Protein 5AH1 (pdb70)

Sequence (427 aa):
IKIPTLEDIDNLIDSAEEVKSEEEDINKMPPLKFPVEFPEVVNTRSIIGGNNNYPIVLVHGFMGFGRDELLGYKYWGGVVDLQEEKLNASGHETYTATVGPVSSSNWDRACELYAYIVVGGTVDYGEEAHAKKFKHNRYGRTYPGIIYKNNISNEENKIHLIGHSSMGGQTIRTLTQLLSEGSEEEEINCCGQENISPLFEGGKHWIHSVSTISTPNDGTTLSDLMPAKDLISYTTFGVLGTITGKNKLFSSIYDLKLDQWGLKKQNGESQRRDYIERVLDSNIWNSTKKDIATYDLSTEGAQELNTWVKAQPDVYYFSWTTQATKESILTGHSVAQIIGPMMNPIFYPTANLMGRRYSSRNQQKDLPIIDKKKWFPNDGVVNCISQDGPKLGSNDVIEQYNGGVVKIGQWNAMPRIINTDHMMDIVGTFGNVKDWYMDYASSFLSNLSSRAL

Organism: Clostridium botulinum (strain Hall / ATCC 3502 / NCTC 13319 / Type A) (NCBI:txid441771)

Radius of gyration: 20.43 Å; Cα contacts (8 Å, |Δi|>4): 975; chains: 1; bounding box: 57×48×56 Å

Secondary structure (P-SEA, 3-state):
cccccccaaaaaaaaccccccaaaaaaccccccccccccccccccccccbbbbbbbbccccccccccccccccccccaaaaaaaaacccbbbbbccccccaaaaaaaaaaaaccccccccaaaaaaacccccccccccccccccccbbbbbbbccaaaaaaaaaaaaacccccccccccccccccccccccccccbbbbcccccccccccccccaaaaaaaaaaaaaaaaccccccccccccccccccccccccccaaaaaaaaaaccccccccccccccccaaaaaaaaccccccccbbbbbbbbbcccccccccbbbbccccccccaaaaaaaaaccccccccccccccccccccccccccccccccccccbbbbccccccccccccccccccccccccccccccccaaaaaaaaaaaaaccccc

B-factor: mean 15.81, std 8.17, range [5.86, 56.94]

Structure (mmCIF, N/CA/C/O backbone):
data_5AH1
#
_entry.id   5AH1
#
_cell.length_a   51.240
_cell.length_b   64.710
_cell.length_c   69.790
_cell.angle_alpha   90.00
_cell.angle_beta   106.93
_cell.angle_gamma   90.00
#
_symmetry.space_group_name_H-M   'P 1 21 1'
#
loop_
_entity.id
_entity.type
_entity.pdbx_description
1 polymer 'TRIACYLGLYCEROL LIPASE'
2 non-polymer 'ZINC ION'
3 non-polymer 'POTASSIUM ION'
4 water water
#
loop_
_atom_site.group_PDB
_atom_site.id
_atom_site.type_symbol
_atom_site.label_atom_id
_atom_site.label_alt_id
_atom_site.label_comp_id
_atom_site.label_asym_id
_atom_site.label_entity_id
_atom_site.label_seq_id
_atom_site.pdbx_PDB_ins_code
_atom_site.Cartn_x
_atom_site.Cartn_y
_atom_site.Cartn_z
_atom_site.occupancy
_atom_site.B_iso_or_equiv
_atom_site.auth_seq_id
_atom_site.auth_comp_id
_atom_site.auth_asym_id
_atom_site.auth_atom_id
_atom_site.pdbx_PDB_model_num
ATOM 1 N N . ILE A 1 28 ? -10.088 -6.022 34.908 1.00 45.14 28 ILE A N 1
ATOM 2 C CA . ILE A 1 28 ? -11.523 -6.228 34.717 1.00 45.32 28 ILE A CA 1
ATOM 3 C C . ILE A 1 28 ? -12.052 -5.394 33.546 1.00 44.30 28 ILE A C 1
ATOM 4 O O . ILE A 1 28 ? -12.693 -5.928 32.637 1.00 45.05 28 ILE A O 1
ATOM 19 N N . LYS A 1 29 ? -11.784 -4.091 33.569 1.00 42.11 29 LYS A N 1
ATOM 20 C CA . LYS A 1 29 ? -12.376 -3.169 32.596 1.00 39.61 29 LYS A CA 1
ATOM 21 C C . LYS A 1 29 ? -11.356 -2.188 32.024 1.00 34.98 29 LYS A C 1
ATOM 22 O O . LYS A 1 29 ? -10.647 -1.503 32.765 1.00 34.24 29 LYS A O 1
ATOM 41 N N . ILE A 1 30 ? -11.288 -2.117 30.699 1.00 31.15 30 ILE A N 1
ATOM 42 C CA . ILE A 1 30 ? -10.385 -1.169 30.066 1.00 27.53 30 ILE A CA 1
ATOM 43 C C . ILE A 1 30 ? -11.083 0.186 30.021 1.00 24.22 30 ILE A C 1
ATOM 44 O O . ILE A 1 30 ? -12.172 0.323 29.475 1.00 23.46 30 ILE A O 1
ATOM 60 N N . PRO A 1 31 ? -10.459 1.196 30.615 1.00 21.38 31 PRO A N 1
ATOM 61 C CA . PRO A 1 31 ? -11.060 2.528 30.683 1.00 21.01 31 PRO A CA 1
ATOM 62 C C . PRO A 1 31 ? -11.051 3.213 29.326 1.00 19.08 31 PRO A C 1
ATOM 63 O O . PRO A 1 31 ? -10.213 2.903 28.475 1.00 19.80 31 PRO A O 1
ATOM 74 N N . THR A 1 32 ? -11.991 4.126 29.142 1.00 16.67 32 THR A N 1
ATOM 75 C CA . THR A 1 32 ? -12.040 4.976 27.969 1.00 15.53 32 THR A CA 1
ATOM 76 C C . THR A 1 32 ? -12.001 6.409 28.490 1.00 15.10 32 THR A C 1
ATOM 77 O O . THR A 1 32 ? -11.771 6.644 29.686 1.00 15.43 32 THR A O 1
ATOM 88 N N . LEU A 1 33 ? -12.244 7.377 27.620 1.00 14.27 33 LEU A N 1
ATOM 89 C CA . LEU A 1 33 ? -12.225 8.760 28.075 1.00 14.95 33 LEU A CA 1
ATOM 90 C C . LEU A 1 33 ? -13.277 9.060 29.135 1.00 16.50 33 LEU A C 1
ATOM 91 O O . LEU A 1 33 ? -13.127 10.014 29.898 1.00 16.05 33 LEU A O 1
ATOM 107 N N . GLU A 1 34 ? -14.319 8.233 29.190 1.00 18.56 34 GLU A N 1
ATOM 108 C CA . GLU A 1 34 ? -15.327 8.322 30.251 1.00 22.64 34 GLU A CA 1
ATOM 109 C C . GLU A 1 34 ? -14.691 8.191 31.623 1.00 22.53 34 GLU A C 1
ATOM 110 O O . GLU A 1 34 ? -15.207 8.708 32.614 1.00 23.16 34 GLU A O 1
ATOM 122 N N . ASP A 1 35 ? -13.579 7.465 31.671 1.00 21.85 35 ASP A N 1
ATOM 123 C CA . ASP A 1 35 ? -12.896 7.149 32.917 1.00 21.68 35 ASP A CA 1
ATOM 124 C C . ASP A 1 35 ? -11.602 7.933 33.044 1.00 20.12 35 ASP A C 1
ATOM 125 O O . ASP A 1 35 ? -10.677 7.503 33.727 1.00 20.28 35 ASP A O 1
ATOM 134 N N . ILE A 1 36 ? -11.531 9.086 32.386 1.00 18.64 36 ILE A N 1
ATOM 135 C CA . ILE A 1 36 ? -10.295 9.856 32.370 1.00 17.84 36 ILE A CA 1
ATOM 136 C C . ILE A 1 36 ? -9.813 10.182 33.789 1.00 17.71 36 ILE A C 1
ATOM 137 O O . ILE A 1 36 ? -8.616 10.136 34.064 1.00 17.04 36 ILE A O 1
ATOM 153 N N . ASP A 1 37 ? -10.738 10.489 34.697 1.00 19.07 37 ASP A N 1
ATOM 154 C CA . ASP A 1 37 ? -10.345 10.865 36.054 1.00 20.84 37 ASP A CA 1
ATOM 155 C C . ASP A 1 37 ? -9.615 9.720 36.755 1.00 22.15 37 ASP A C 1
ATOM 156 O O . ASP A 1 37 ? -8.569 9.924 37.366 1.00 22.02 37 ASP A O 1
ATOM 165 N N . ASN A 1 38 ? -10.161 8.516 36.659 1.00 24.11 38 ASN A N 1
ATOM 166 C CA . ASN A 1 38 ? -9.537 7.363 37.289 1.00 26.92 38 ASN A CA 1
ATOM 167 C C . ASN A 1 38 ? -8.188 7.017 36.668 1.00 26.71 38 ASN A C 1
ATOM 168 O O . ASN A 1 38 ? -7.282 6.564 37.356 1.00 25.72 38 ASN A O 1
ATOM 179 N N . LEU A 1 39 ? -8.048 7.244 35.371 1.00 27.24 39 LEU A N 1
ATOM 180 C CA . LEU A 1 39 ? -6.759 7.037 34.713 1.00 28.60 39 LEU A CA 1
ATOM 181 C C . LEU A 1 39 ? -5.680 7.944 35.195 1.00 28.62 39 LEU A C 1
ATOM 182 O O . LEU A 1 39 ? -4.581 7.495 35.508 1.00 28.11 39 LEU A O 1
ATOM 198 N N . ILE A 1 40 ? -5.981 9.229 35.195 1.00 29.07 40 ILE A N 1
ATOM 199 C CA . ILE A 1 40 ? -5.054 10.223 35.678 1.00 30.15 40 ILE A CA 1
ATOM 200 C C . ILE A 1 40 ? -4.682 9.884 37.110 1.00 30.02 40 ILE A C 1
ATOM 201 O O . ILE A 1 40 ? -3.518 9.958 37.493 1.00 29.54 40 ILE A O 1
ATOM 217 N N . ASP A 1 41 ? -5.676 9.488 37.892 1.00 30.03 41 ASP A N 1
ATOM 218 C CA . ASP A 1 41 ? -5.457 9.171 39.294 1.00 31.48 41 ASP A CA 1
ATOM 219 C C . ASP A 1 41 ? -4.475 8.009 39.459 1.00 30.19 41 ASP A C 1
ATOM 220 O O . ASP A 1 41 ? -3.579 8.054 40.307 1.00 30.43 41 ASP A O 1
ATOM 229 N N . SER A 1 42 ? -4.638 6.972 38.645 1.00 28.94 42 SER A N 1
ATOM 230 C CA . SER A 1 42 ? -3.836 5.758 38.793 1.00 28.95 42 SER A CA 1
ATOM 231 C C . SER A 1 42 ? -2.435 5.909 38.188 1.00 28.25 42 SER A C 1
ATOM 232 O O . SER A 1 42 ? -1.527 5.125 38.482 1.00 27.48 42 SER A O 1
ATOM 240 N N . ALA A 1 43 ? -2.262 6.933 37.358 1.00 28.88 43 ALA A N 1
ATOM 241 C CA . ALA A 1 43 ? -1.045 7.098 36.571 1.00 29.98 43 ALA A CA 1
ATOM 242 C C . ALA A 1 43 ? 0.150 7.578 37.377 1.00 30.58 43 ALA A C 1
ATOM 243 O O . ALA A 1 43 ? 0.008 8.242 38.403 1.00 30.64 43 ALA A O 1
ATOM 250 N N . GLU A 1 44 ? 1.329 7.226 36.873 1.00 31.41 44 GLU A N 1
ATOM 251 C CA . GLU A 1 44 ? 2.607 7.708 37.382 1.00 32.11 44 GLU A CA 1
ATOM 252 C C . GLU A 1 44 ? 2.832 9.164 36.953 1.00 32.98 44 GLU A C 1
ATOM 253 O O . GLU A 1 44 ? 2.434 9.554 35.863 1.00 32.92 44 GLU A O 1
ATOM 265 N N . GLU A 1 45 ? 3.467 9.968 37.803 1.00 34.47 45 GLU A N 1
ATOM 266 C CA . GLU A 1 45 ? 3.769 11.351 37.433 1.00 35.57 45 GLU A CA 1
ATOM 267 C C . GLU A 1 45 ? 4.896 11.373 36.397 1.00 33.33 45 GLU A C 1
ATOM 268 O O . GLU A 1 45 ? 5.856 10.605 36.495 1.00 33.44 45 GLU A O 1
ATOM 280 N N . VAL A 1 46 ? 4.762 12.234 35.393 1.00 30.69 46 VAL A N 1
ATOM 281 C CA . VAL A 1 46 ? 5.846 12.502 34.454 1.00 28.06 46 VAL A CA 1
ATOM 282 C C . VAL A 1 46 ? 7.048 13.031 35.234 1.00 26.44 46 VAL A C 1
ATOM 283 O O . VAL A 1 46 ? 6.892 13.869 36.111 1.00 27.14 46 VAL A O 1
ATOM 296 N N . LYS A 1 47 ? 8.241 12.539 34.916 1.00 25.16 47 LYS A N 1
ATOM 297 C CA . LYS A 1 47 ? 9.448 12.913 35.655 1.00 24.43 47 LYS A CA 1
ATOM 298 C C . LYS A 1 47 ? 10.280 13.938 34.906 1.00 22.46 47 LYS A C 1
ATOM 299 O O . LYS A 1 47 ? 10.213 14.039 33.688 1.00 21.51 47 LYS A O 1
ATOM 318 N N . SER A 1 48 ? 11.090 14.684 35.645 1.00 21.57 48 SER A N 1
ATOM 319 C CA . SER A 1 48 ? 12.067 15.575 35.047 1.00 21.15 48 SER A CA 1
ATOM 320 C C . SER A 1 48 ? 13.159 14.745 34.391 1.00 20.32 48 SER A C 1
ATOM 321 O O . SER A 1 48 ? 13.357 13.578 34.732 1.00 19.27 48 SER A O 1
ATOM 329 N N . GLU A 1 49 ? 13.884 15.362 33.468 1.00 20.77 49 GLU A N 1
ATOM 330 C CA . GLU A 1 49 ? 15.015 14.707 32.845 1.00 21.15 49 GLU A CA 1
ATOM 331 C C . GLU A 1 49 ? 16.018 14.295 33.916 1.00 20.75 49 GLU A C 1
ATOM 332 O O . GLU A 1 49 ? 16.600 13.216 33.849 1.00 20.53 49 GLU A O 1
ATOM 344 N N A GLU A 1 50 ? 16.192 15.153 34.912 0.49 21.51 50 GLU A N 1
ATOM 345 N N B GLU A 1 50 ? 16.232 15.153 34.912 0.51 21.26 50 GLU A N 1
ATOM 346 C CA A GLU A 1 50 ? 17.124 14.882 35.993 0.49 22.04 50 GLU A CA 1
ATOM 347 C CA B GLU A 1 50 ? 17.149 14.814 36.001 0.51 21.59 50 GLU A CA 1
ATOM 348 C C A GLU A 1 50 ? 16.731 13.622 36.781 0.49 22.17 50 GLU A C 1
ATOM 349 C C B GLU A 1 50 ? 16.721 13.512 36.668 0.51 21.66 50 GLU A C 1
ATOM 350 O O A GLU A 1 50 ? 17.596 12.865 37.214 0.49 22.68 50 GLU A O 1
ATOM 351 O O B GLU A 1 50 ? 17.540 12.624 36.919 0.51 21.49 50 GLU A O 1
ATOM 374 N N . ASP A 1 51 ? 15.430 13.395 36.950 1.00 22.03 51 ASP A N 1
ATOM 375 C CA . ASP A 1 51 ? 14.928 12.211 37.650 1.00 22.56 51 ASP A CA 1
ATOM 376 C C . ASP A 1 51 ? 14.954 10.953 36.783 1.00 20.94 51 ASP A C 1
ATOM 377 O O . ASP A 1 51 ? 15.205 9.860 37.293 1.00 20.93 51 ASP A O 1
ATOM 387 N N . ILE A 1 52 ? 14.706 11.087 35.483 1.00 19.15 52 ILE A N 1
ATOM 388 C CA . ILE A 1 52 ? 14.895 9.949 34.591 1.00 18.30 52 ILE A CA 1
ATOM 389 C C . ILE A 1 52 ? 16.352 9.488 34.682 1.00 18.47 52 ILE A C 1
ATOM 390 O O . ILE A 1 52 ? 16.621 8.294 34.778 1.00 17.88 52 ILE A O 1
ATOM 406 N N . ASN A 1 53 ? 17.291 10.436 34.683 1.00 19.75 53 ASN A N 1
ATOM 407 C CA . ASN A 1 53 ? 18.718 10.102 34.698 1.00 21.14 53 ASN A CA 1
ATOM 408 C C . ASN A 1 53 ? 19.162 9.400 35.984 1.00 21.42 53 ASN A C 1
ATOM 409 O O . ASN A 1 53 ? 20.217 8.764 36.016 1.00 21.71 53 ASN A O 1
ATOM 420 N N . LYS A 1 54 ? 18.354 9.515 37.035 1.00 21.56 54 LYS A N 1
ATOM 421 C CA . LYS A 1 54 ? 18.614 8.826 38.299 1.00 22.51 54 LYS A CA 1
ATOM 422 C C . LYS A 1 54 ? 18.155 7.366 38.286 1.00 22.39 54 LYS A C 1
ATOM 423 O O . LYS A 1 54 ? 18.595 6.568 39.112 1.00 23.42 54 LYS A O 1
ATOM 442 N N . MET A 1 55 ? 17.271 7.017 37.355 1.00 21.03 55 MET A N 1
ATOM 443 C CA . MET A 1 55 ? 16.798 5.642 37.240 1.00 20.53 55 MET A CA 1
ATOM 444 C C . MET A 1 55 ? 17.924 4.741 36.717 1.00 19.57 55 MET A C 1
ATOM 445 O O . MET A 1 55 ? 18.853 5.219 36.066 1.00 19.04 55 MET A O 1
ATOM 459 N N . PRO A 1 56 ? 17.860 3.435 37.015 1.00 19.05 56 PRO A N 1
ATOM 460 C CA . PRO A 1 56 ? 18.917 2.530 36.544 1.00 18.44 56 PRO A CA 1
ATOM 461 C C . PRO A 1 56 ? 18.954 2.487 35.025 1.00 17.67 56 PRO A C 1
ATOM 462 O O . PRO A 1 56 ? 17.915 2.304 34.403 1.00 17.43 56 PRO A O 1
ATOM 473 N N . PRO A 1 57 ? 20.128 2.670 34.422 1.00 17.18 57 PRO A N 1
ATOM 474 C CA . PRO A 1 57 ? 20.142 2.628 32.959 1.00 16.32 57 PRO A CA 1
ATOM 475 C C . PRO A 1 57 ? 19.890 1.231 32.399 1.00 15.07 57 PRO A C 1
ATOM 476 O O . PRO A 1 57 ? 20.379 0.232 32.917 1.00 16.08 57 PRO A O 1
ATOM 487 N N . LEU A 1 58 ? 19.116 1.166 31.323 1.00 13.40 58 LEU A N 1
ATOM 488 C CA . LEU A 1 58 ? 18.930 -0.089 30.619 1.00 13.12 58 LEU A CA 1
ATOM 489 C C . LEU A 1 58 ? 20.257 -0.469 29.985 1.00 13.69 58 LEU A C 1
ATOM 490 O O . LEU A 1 58 ? 20.922 0.377 29.395 1.00 14.43 58 LEU A O 1
ATOM 506 N N . LYS A 1 59 ? 20.637 -1.736 30.103 1.00 14.71 59 LYS A N 1
ATOM 507 C CA . LYS A 1 59 ? 21.912 -2.213 29.581 1.00 15.43 59 LYS A CA 1
ATOM 508 C C . LYS A 1 59 ? 21.762 -2.957 28.266 1.00 13.77 59 LYS A C 1
ATOM 509 O O . LYS A 1 59 ? 21.008 -3.938 28.160 1.00 14.16 59 LYS A O 1
ATOM 528 N N . PHE A 1 60 ? 22.494 -2.494 27.257 1.00 13.76 60 PHE A N 1
ATOM 529 C CA . PHE A 1 60 ? 22.463 -3.164 25.973 1.00 13.17 60 PHE A CA 1
ATOM 530 C C . PHE A 1 60 ? 23.153 -4.521 26.177 1.00 13.23 60 PHE A C 1
ATOM 531 O O . PHE A 1 60 ? 24.206 -4.589 26.802 1.00 14.00 60 PHE A O 1
ATOM 548 N N . PRO A 1 61 ? 22.553 -5.612 25.690 1.00 12.85 61 PRO A N 1
ATOM 549 C CA . PRO A 1 61 ? 22.957 -6.932 26.205 1.00 13.31 61 PRO A CA 1
ATOM 550 C C . PRO A 1 61 ? 24.156 -7.604 25.541 1.00 13.43 61 PRO A C 1
ATOM 551 O O . PRO A 1 61 ? 24.683 -8.536 26.131 1.00 14.73 61 PRO A O 1
ATOM 562 N N . VAL A 1 62 ? 24.569 -7.170 24.356 1.00 12.82 62 VAL A N 1
ATOM 563 C CA . VAL A 1 62 ? 25.599 -7.894 23.623 1.00 14.29 62 VAL A CA 1
ATOM 564 C C . VAL A 1 62 ? 26.574 -6.940 22.962 1.00 14.09 62 VAL A C 1
ATOM 565 O O . VAL A 1 62 ? 26.278 -5.767 22.729 1.00 14.24 62 VAL A O 1
ATOM 578 N N . GLU A 1 63 ? 27.763 -7.459 22.705 1.00 14.61 63 GLU A N 1
ATOM 579 C CA . GLU A 1 63 ? 28.717 -6.793 21.834 1.00 15.65 63 GLU A CA 1
ATOM 580 C C . GLU A 1 63 ? 28.487 -7.279 20.411 1.00 13.91 63 GLU A C 1
ATOM 581 O O . GLU A 1 63 ? 27.963 -8.379 20.180 1.00 13.16 63 GLU A O 1
ATOM 593 N N . PHE A 1 64 ? 28.856 -6.450 19.450 1.00 12.68 64 PHE A N 1
ATOM 594 C CA . PHE A 1 64 ? 28.759 -6.850 18.061 1.00 11.63 64 PHE A CA 1
ATOM 595 C C . PHE A 1 64 ? 29.647 -8.077 17.826 1.00 11.02 64 PHE A C 1
ATOM 596 O O . PHE A 1 64 ? 30.733 -8.183 18.404 1.00 10.71 64 PHE A O 1
ATOM 613 N N . PRO A 1 65 ? 29.188 -9.033 17.000 1.00 11.00 65 PRO A N 1
ATOM 614 C CA . PRO A 1 65 ? 29.999 -10.240 16.792 1.00 11.22 65 PRO A CA 1
ATOM 615 C C . PRO A 1 65 ? 31.455 -9.971 16.416 1.00 10.50 65 PRO A C 1
ATOM 616 O O . PRO A 1 65 ? 31.748 -9.145 15.547 1.00 10.93 65 PRO A O 1
ATOM 627 N N . GLU A 1 66 ? 32.342 -10.683 17.107 1.00 10.99 66 GLU A N 1
ATOM 628 C CA . GLU A 1 66 ? 33.782 -10.716 16.813 1.00 11.38 66 GLU A CA 1
ATOM 629 C C . GLU A 1 66 ? 34.563 -9.452 17.174 1.00 10.86 66 GLU A C 1
ATOM 630 O O . GLU A 1 66 ? 35.751 -9.381 16.904 1.00 11.68 66 GLU A O 1
ATOM 642 N N A VAL A 1 67 ? 33.914 -8.468 17.786 0.48 11.06 67 VAL A N 1
ATOM 643 N N B VAL A 1 67 ? 33.912 -8.477 17.802 0.52 11.11 67 VAL A N 1
ATOM 644 C CA A VAL A 1 67 ? 34.602 -7.222 18.118 0.48 11.11 67 VAL A CA 1
ATOM 645 C CA B VAL A 1 67 ? 34.580 -7.216 18.130 0.52 11.17 67 VAL A CA 1
ATOM 646 C C A VAL A 1 67 ? 35.800 -7.473 19.025 0.48 11.04 67 VAL A C 1
ATOM 647 C C B VAL A 1 67 ? 35.765 -7.437 19.070 0.52 11.18 67 VAL A C 1
ATOM 648 O O A VAL A 1 67 ? 36.787 -6.746 18.964 0.48 11.25 67 VAL A O 1
ATOM 649 O O B VAL A 1 67 ? 36.706 -6.651 19.074 0.52 11.82 67 VAL A O 1
ATOM 674 N N . ASN A 1 68 ? 35.718 -8.522 19.840 1.00 10.62 68 ASN A N 1
ATOM 675 C CA . ASN A 1 68 ? 36.796 -8.867 20.773 1.00 12.42 68 ASN A CA 1
ATOM 676 C C . ASN A 1 68 ? 37.637 -10.040 20.301 1.00 11.61 68 ASN A C 1
ATOM 677 O O . ASN A 1 68 ? 38.381 -10.629 21.093 1.00 11.39 68 ASN A O 1
ATOM 689 N N . THR A 1 69 ? 37.533 -10.374 19.016 1.00 11.09 69 THR A N 1
ATOM 690 C CA . THR A 1 69 ? 38.431 -11.368 18.419 1.00 12.16 69 THR A CA 1
ATOM 691 C C . THR A 1 69 ? 39.195 -10.854 17.211 1.00 12.24 69 THR A C 1
ATOM 692 O O . THR A 1 69 ? 40.212 -11.417 16.862 1.00 13.86 69 THR A O 1
ATOM 703 N N . ARG A 1 70 ? 38.740 -9.788 16.580 1.00 9.92 70 ARG A N 1
ATOM 704 C CA . ARG A 1 70 ? 39.343 -9.317 15.351 1.00 10.25 70 ARG A CA 1
ATOM 705 C C . ARG A 1 70 ? 38.903 -7.890 15.107 1.00 9.73 70 ARG A C 1
ATOM 706 O O . ARG A 1 70 ? 38.044 -7.364 15.818 1.00 10.50 70 ARG A O 1
ATOM 727 N N . SER A 1 71 ? 39.502 -7.264 14.101 1.00 9.09 71 SER A N 1
ATOM 728 C CA . SER A 1 71 ? 39.116 -5.935 13.682 1.00 9.81 71 SER A CA 1
ATOM 729 C C . SER A 1 71 ? 37.857 -5.990 12.833 1.00 10.04 71 SER A C 1
ATOM 730 O O . SER A 1 71 ? 37.730 -6.814 11.930 1.00 11.03 71 SER A O 1
ATOM 738 N N . ILE A 1 72 ? 36.924 -5.098 13.105 1.00 11.03 72 ILE A N 1
ATOM 739 C CA . ILE A 1 72 ? 35.784 -4.905 12.218 1.00 11.86 72 ILE A CA 1
ATOM 740 C C . ILE A 1 72 ? 36.255 -3.985 11.111 1.00 11.73 72 ILE A C 1
ATOM 741 O O . ILE A 1 72 ? 36.796 -2.907 11.389 1.00 13.15 72 ILE A O 1
ATOM 757 N N . ILE A 1 73 ? 36.081 -4.404 9.861 1.00 11.41 73 ILE A N 1
ATOM 758 C CA . ILE A 1 73 ? 36.621 -3.660 8.729 1.00 13.42 73 ILE A CA 1
ATOM 759 C C . ILE A 1 73 ? 35.587 -3.263 7.694 1.00 13.31 73 ILE A C 1
ATOM 760 O O . ILE A 1 73 ? 35.902 -2.502 6.795 1.00 15.11 73 ILE A O 1
ATOM 776 N N . GLY A 1 74 ? 34.363 -3.773 7.821 1.00 13.23 74 GLY A N 1
ATOM 777 C CA . GLY A 1 74 ? 33.354 -3.595 6.789 1.00 13.09 74 GLY A CA 1
ATOM 778 C C . GLY A 1 74 ? 32.161 -2.756 7.206 1.00 12.14 74 GLY A C 1
ATOM 779 O O . GLY A 1 74 ? 31.100 -2.834 6.587 1.00 13.21 74 GLY A O 1
ATOM 783 N N . GLY A 1 75 ? 32.326 -1.948 8.246 1.00 10.34 75 GLY A N 1
ATOM 784 C CA . GLY A 1 75 ? 31.226 -1.161 8.780 1.00 10.52 75 GLY A CA 1
ATOM 785 C C . GLY A 1 75 ? 30.691 -0.082 7.862 1.00 9.09 75 GLY A C 1
ATOM 786 O O . GLY A 1 75 ? 31.180 0.135 6.752 1.00 10.11 75 GLY A O 1
ATOM 790 N N . ASN A 1 76 ? 29.639 0.575 8.334 1.00 9.94 76 ASN A N 1
ATOM 791 C CA . ASN A 1 76 ? 28.909 1.548 7.542 1.00 9.79 76 ASN A CA 1
ATOM 792 C C . ASN A 1 76 ? 28.723 2.847 8.287 1.00 10.33 76 ASN A C 1
ATOM 793 O O . ASN A 1 76 ? 28.879 2.903 9.514 1.00 11.08 76 ASN A O 1
ATOM 804 N N A ASN A 1 77 ? 28.369 3.901 7.551 0.63 10.72 77 ASN A N 1
ATOM 805 N N B ASN A 1 77 ? 28.372 3.884 7.530 0.37 10.95 77 ASN A N 1
ATOM 806 C CA A ASN A 1 77 ? 28.100 5.223 8.140 0.63 10.98 77 ASN A CA 1
ATOM 807 C CA B ASN A 1 77 ? 28.104 5.207 8.076 0.37 11.59 77 ASN A CA 1
ATOM 808 C C A ASN A 1 77 ? 26.649 5.667 7.932 0.63 11.18 77 ASN A C 1
ATOM 809 C C B ASN A 1 77 ? 26.689 5.647 7.717 0.37 10.87 77 ASN A C 1
ATOM 810 O O A ASN A 1 77 ? 26.333 6.862 7.955 0.63 12.02 77 ASN A O 1
ATOM 811 O O B ASN A 1 77 ? 26.441 6.817 7.407 0.37 10.62 77 ASN A O 1
ATOM 832 N N . TYR A 1 78 ? 25.756 4.699 7.749 1.00 10.11 78 TYR A N 1
ATOM 833 C CA . TYR A 1 78 ? 24.365 5.000 7.451 1.00 10.33 78 TYR A CA 1
ATOM 834 C C . TYR A 1 78 ? 23.698 5.595 8.685 1.00 9.90 78 TYR A C 1
ATOM 835 O O . TYR A 1 78 ? 23.901 5.124 9.802 1.00 10.41 78 TYR A O 1
ATOM 854 N N . PRO A 1 79 ? 22.841 6.609 8.479 1.00 9.97 79 PRO A N 1
ATOM 855 C CA . PRO A 1 79 ? 22.108 7.175 9.617 1.00 10.37 79 PRO A CA 1
ATOM 856 C C . PRO A 1 79 ? 20.937 6.313 10.049 1.00 9.68 79 PRO A C 1
ATOM 857 O O . PRO A 1 79 ? 20.501 5.414 9.325 1.00 10.04 79 PRO A O 1
ATOM 868 N N . ILE A 1 80 ? 20.435 6.623 11.240 1.00 9.35 80 ILE A N 1
ATOM 869 C CA . ILE A 1 80 ? 19.236 6.002 11.797 1.00 9.49 80 ILE A CA 1
ATOM 870 C C . ILE A 1 80 ? 18.040 6.912 11.534 1.00 8.71 80 ILE A C 1
ATOM 871 O O . ILE A 1 80 ? 18.143 8.132 11.649 1.00 9.60 80 ILE A O 1
ATOM 887 N N . VAL A 1 81 ? 16.911 6.313 11.167 1.00 8.62 81 VAL A N 1
ATOM 888 C CA . VAL A 1 81 ? 15.634 7.001 11.118 1.00 8.54 81 VAL A CA 1
ATOM 889 C C . VAL A 1 81 ? 14.691 6.273 12.078 1.00 7.87 81 VAL A C 1
ATOM 890 O O . VAL A 1 81 ? 14.423 5.079 11.931 1.00 8.72 81 VAL A O 1
ATOM 903 N N . LEU A 1 82 ? 14.166 7.032 13.036 1.00 8.20 82 LEU A N 1
ATOM 904 C CA . LEU A 1 82 ? 13.273 6.536 14.083 1.00 8.03 82 LEU A CA 1
ATOM 905 C C . LEU A 1 82 ? 11.816 6.696 13.659 1.00 8.04 82 LEU A C 1
ATOM 906 O O . LEU A 1 82 ? 11.433 7.754 13.162 1.00 8.70 82 LEU A O 1
ATOM 922 N N . VAL A 1 83 ? 11.014 5.655 13.879 1.00 7.12 83 VAL A N 1
ATOM 923 C CA . VAL A 1 83 ? 9.621 5.629 13.445 1.00 7.14 83 VAL A CA 1
ATOM 924 C C . VAL A 1 83 ? 8.704 5.138 14.579 1.00 7.34 83 VAL A C 1
ATOM 925 O O . VAL A 1 83 ? 8.760 3.989 15.003 1.00 7.35 83 VAL A O 1
ATOM 938 N N . HIS A 1 84 ? 7.889 6.066 15.075 1.00 7.38 84 HIS A N 1
ATOM 939 C CA . HIS A 1 84 ? 6.970 5.816 16.174 1.00 7.18 84 HIS A CA 1
ATOM 940 C C . HIS A 1 84 ? 5.830 4.870 15.797 1.00 7.08 84 HIS A C 1
ATOM 941 O O . HIS A 1 84 ? 5.589 4.579 14.617 1.00 7.76 84 HIS A O 1
ATOM 955 N N . GLY A 1 85 ? 5.142 4.404 16.830 1.00 7.98 85 GLY A N 1
ATOM 956 C CA . GLY A 1 85 ? 3.998 3.522 16.669 1.00 8.10 85 GLY A CA 1
ATOM 957 C C . GLY A 1 85 ? 2.636 4.181 16.664 1.00 7.60 85 GLY A C 1
ATOM 958 O O . GLY A 1 85 ? 2.443 5.296 16.183 1.00 8.36 85 GLY A O 1
ATOM 962 N N . PHE A 1 86 ? 1.679 3.426 17.179 1.00 8.18 86 PHE A N 1
ATOM 963 C CA . PHE A 1 86 ? 0.281 3.847 17.271 1.00 9.28 86 PHE A CA 1
ATOM 964 C C . PHE A 1 86 ? 0.162 4.991 18.268 1.00 9.10 86 PHE A C 1
ATOM 965 O O . PHE A 1 86 ? 0.736 4.918 19.362 1.00 9.66 86 PHE A O 1
ATOM 982 N N . MET A 1 87 ? -0.529 6.056 17.873 1.00 8.86 87 MET A N 1
ATOM 983 C CA . MET A 1 87 ? -0.715 7.217 18.738 1.00 9.44 87 MET A CA 1
ATOM 984 C C . MET A 1 87 ? 0.605 7.840 19.209 1.00 9.41 87 MET A C 1
ATOM 985 O O . MET A 1 87 ? 0.700 8.359 20.321 1.00 11.72 87 MET A O 1
ATOM 999 N N . GLY A 1 88 ? 1.613 7.805 18.331 1.00 9.44 88 GLY A N 1
ATOM 1000 C CA . GLY A 1 88 ? 2.825 8.593 18.496 1.00 9.41 88 GLY A CA 1
ATOM 1001 C C . GLY A 1 88 ? 2.768 9.859 17.665 1.00 9.10 88 GLY A C 1
ATOM 1002 O O . GLY A 1 88 ? 2.077 9.897 16.641 1.00 9.69 88 GLY A O 1
ATOM 1006 N N . PHE A 1 89 ? 3.465 10.900 18.123 1.00 9.38 89 PHE A N 1
ATOM 1007 C CA . PHE A 1 89 ? 3.412 12.224 17.507 1.00 9.97 89 PHE A CA 1
ATOM 1008 C C . PHE A 1 89 ? 4.806 12.762 17.209 1.00 10.30 89 PHE A C 1
ATOM 1009 O O . PHE A 1 89 ? 5.803 12.126 17.549 1.00 9.83 89 PHE A O 1
ATOM 1026 N N . GLY A 1 90 ? 4.859 13.919 16.561 1.00 11.21 90 GLY A N 1
ATOM 1027 C CA . GLY A 1 90 ? 6.107 14.477 16.070 1.00 11.74 90 GLY A CA 1
ATOM 1028 C C . GLY A 1 90 ? 6.848 15.323 17.072 1.00 11.38 90 GLY A C 1
ATOM 1029 O O . GLY A 1 90 ? 6.345 15.647 18.153 1.00 11.28 90 GLY A O 1
ATOM 1033 N N . ARG A 1 91 ? 8.064 15.687 16.692 1.00 12.22 91 ARG A N 1
ATOM 1034 C CA . ARG A 1 91 ? 8.940 16.490 17.540 1.00 13.05 91 ARG A CA 1
ATOM 1035 C C . ARG A 1 91 ? 8.369 17.860 17.869 1.00 14.63 91 ARG A C 1
ATOM 1036 O O . ARG A 1 91 ? 8.719 18.434 18.891 1.00 16.01 91 ARG A O 1
ATOM 1057 N N . ASP A 1 92 ? 7.504 18.375 16.993 1.00 14.66 92 ASP A N 1
ATOM 1058 C CA . ASP A 1 92 ? 6.856 19.670 17.172 1.00 16.33 92 ASP A CA 1
ATOM 1059 C C . ASP A 1 92 ? 5.501 19.559 17.871 1.00 15.74 92 ASP A C 1
ATOM 1060 O O . ASP A 1 92 ? 4.757 20.531 17.935 1.00 18.43 92 ASP A O 1
ATOM 1069 N N . GLU A 1 93 ? 5.175 18.383 18.391 1.00 12.94 93 GLU A N 1
ATOM 1070 C CA . GLU A 1 93 ? 3.893 18.161 19.052 1.00 12.30 93 GLU A CA 1
ATOM 1071 C C . GLU A 1 93 ? 4.091 17.842 20.531 1.00 12.79 93 GLU A C 1
ATOM 1072 O O . GLU A 1 93 ? 5.208 17.575 20.970 1.00 13.70 93 GLU A O 1
ATOM 1084 N N . LEU A 1 94 ? 3.001 17.926 21.288 1.00 12.65 94 LEU A N 1
ATOM 1085 C CA . LEU A 1 94 ? 2.974 17.588 22.717 1.00 13.01 94 LEU A CA 1
ATOM 1086 C C . LEU A 1 94 ? 3.883 18.472 23.559 1.00 14.53 94 LEU A C 1
ATOM 1087 O O . LEU A 1 94 ? 4.398 18.036 24.592 1.00 14.63 94 LEU A O 1
ATOM 1103 N N . LEU A 1 95 ? 4.049 19.719 23.124 1.00 15.63 95 LEU A N 1
ATOM 1104 C CA . LEU A 1 95 ? 4.802 20.717 23.877 1.00 16.25 95 LEU A CA 1
ATOM 1105 C C . LEU A 1 95 ? 6.187 20.209 24.235 1.00 16.53 95 LEU A C 1
ATOM 1106 O O . LEU A 1 95 ? 6.709 20.487 25.316 1.00 17.61 95 LEU A O 1
ATOM 1122 N N . GLY A 1 96 ? 6.797 19.487 23.306 1.00 17.31 96 GLY A N 1
ATOM 1123 C CA . GLY A 1 96 ? 8.186 19.094 23.459 1.00 17.48 96 GLY A CA 1
ATOM 1124 C C . GLY A 1 96 ? 8.415 17.722 24.062 1.00 15.89 96 GLY A C 1
ATOM 1125 O O . GLY A 1 96 ? 9.558 17.263 24.085 1.00 15.97 96 GLY A O 1
ATOM 1129 N N . TYR A 1 97 ? 7.369 17.069 24.566 1.00 14.06 97 TYR A N 1
ATOM 1130 C CA . TYR A 1 97 ? 7.537 15.716 25.071 1.00 12.88 97 TYR A CA 1
ATOM 1131 C C . TYR A 1 97 ? 7.762 14.801 23.881 1.00 12.29 97 TYR A C 1
ATOM 1132 O O . TYR A 1 97 ? 6.928 14.756 22.984 1.00 13.27 97 TYR A O 1
ATOM 1150 N N . LYS A 1 98 ? 8.881 14.080 23.871 1.00 11.73 98 LYS A N 1
ATOM 1151 C CA . LYS A 1 98 ? 9.277 13.287 22.703 1.00 10.53 98 LYS A CA 1
ATOM 1152 C C . LYS A 1 98 ? 8.787 11.844 22.759 1.00 10.00 98 LYS A C 1
ATOM 1153 O O . LYS A 1 98 ? 8.853 11.198 23.804 1.00 10.43 98 LYS A O 1
ATOM 1172 N N . TYR A 1 99 ? 8.330 11.325 21.627 1.00 9.87 99 TYR A N 1
ATOM 1173 C CA . TYR A 1 99 ? 8.031 9.904 21.544 1.00 9.54 99 TYR A CA 1
ATOM 1174 C C . TYR A 1 99 ? 9.302 9.118 21.893 1.00 9.10 99 TYR A C 1
ATOM 1175 O O . TYR A 1 99 ? 9.274 8.163 22.674 1.00 9.36 99 TYR A O 1
ATOM 1193 N N . TRP A 1 100 ? 10.414 9.543 21.299 1.00 9.16 100 TRP A N 1
ATOM 1194 C CA . TRP A 1 100 ? 11.683 8.871 21.482 1.00 9.11 100 TRP A CA 1
ATOM 1195 C C . TRP A 1 100 ? 12.457 9.511 22.625 1.00 9.67 100 TRP A C 1
ATOM 1196 O O . TRP A 1 100 ? 13.281 10.405 22.421 1.00 10.47 100 TRP A O 1
ATOM 1217 N N . GLY A 1 101 ? 12.144 9.052 23.834 1.00 10.31 101 GLY A N 1
ATOM 1218 C CA . GLY A 1 101 ? 12.874 9.399 25.039 1.00 10.48 101 GLY A CA 1
ATOM 1219 C C . GLY A 1 101 ? 12.084 10.194 26.057 1.00 10.92 101 GLY A C 1
ATOM 1220 O O . GLY A 1 101 ? 12.505 10.342 27.197 1.00 11.81 101 GLY A O 1
ATOM 1224 N N . GLY A 1 102 ? 10.944 10.746 25.653 1.00 11.55 102 GLY A N 1
ATOM 1225 C CA . GLY A 1 102 ? 10.140 11.522 26.580 1.00 11.93 102 GLY A CA 1
ATOM 1226 C C . GLY A 1 102 ? 10.749 12.868 26.915 1.00 12.52 102 GLY A C 1
ATOM 1227 O O . GLY A 1 102 ? 10.828 13.753 26.059 1.00 13.33 102 GLY A O 1
ATOM 1231 N N . VAL A 1 103 ? 11.179 13.020 28.166 1.00 12.86 103 VAL A N 1
ATOM 1232 C CA . VAL A 1 103 ? 11.898 14.222 28.591 1.00 14.24 103 VAL A CA 1
ATOM 1233 C C . VAL A 1 103 ? 13.380 14.154 28.259 1.00 14.58 103 VAL A C 1
ATOM 1234 O O . VAL A 1 103 ? 14.102 15.135 28.461 1.00 16.36 103 VAL A O 1
ATOM 1247 N N . VAL A 1 104 ? 13.833 13.001 27.765 1.00 13.97 104 VAL A N 1
ATOM 1248 C CA . VAL A 1 104 ? 15.185 12.865 27.230 1.00 13.41 104 VAL A CA 1
ATOM 1249 C C . VAL A 1 104 ? 15.085 12.822 25.711 1.00 13.09 104 VAL A C 1
ATOM 1250 O O . VAL A 1 104 ? 14.362 12.020 25.177 1.00 14.21 104 VAL A O 1
ATOM 1263 N N . ASP A 1 105 ? 15.800 13.691 25.013 1.00 12.58 105 ASP A N 1
ATOM 1264 C CA . ASP A 1 105 ? 15.700 13.758 23.558 1.00 12.33 105 ASP A CA 1
ATOM 1265 C C . ASP A 1 105 ? 16.703 12.777 22.943 1.00 12.10 105 ASP A C 1
ATOM 1266 O O . ASP A 1 105 ? 17.867 13.130 22.728 1.00 12.81 105 ASP A O 1
ATOM 1275 N N . LEU A 1 106 ? 16.265 11.542 22.700 1.00 12.22 106 LEU A N 1
ATOM 1276 C CA . LEU A 1 106 ? 17.184 10.500 22.235 1.00 11.96 106 LEU A CA 1
ATOM 1277 C C . LEU A 1 106 ? 17.845 10.866 20.911 1.00 11.59 106 LEU A C 1
ATOM 1278 O O . LEU A 1 106 ? 19.041 10.608 20.734 1.00 12.61 106 LEU A O 1
ATOM 1294 N N . GLN A 1 107 ? 17.089 11.480 19.998 1.00 11.67 107 GLN A N 1
ATOM 1295 C CA . GLN A 1 107 ? 17.672 11.918 18.732 1.00 12.08 107 GLN A CA 1
ATOM 1296 C C . GLN A 1 107 ? 18.891 12.819 18.986 1.00 13.09 107 GLN A C 1
ATOM 1297 O O . GLN A 1 107 ? 19.961 12.648 18.381 1.00 13.34 107 GLN A O 1
ATOM 1311 N N A GLU A 1 108 ? 18.720 13.796 19.870 0.43 14.22 108 GLU A N 1
ATOM 1312 N N B GLU A 1 108 ? 18.725 13.788 19.878 0.57 13.91 108 GLU A N 1
ATOM 1313 C CA A GLU A 1 108 ? 19.796 14.736 20.170 0.43 15.58 108 GLU A CA 1
ATOM 1314 C CA B GLU A 1 108 ? 19.800 14.731 20.169 0.57 15.05 108 GLU A CA 1
ATOM 1315 C C A GLU A 1 108 ? 20.995 14.030 20.810 0.43 15.57 108 GLU A C 1
ATOM 1316 C C B GLU A 1 108 ? 20.996 14.010 20.791 0.57 15.29 108 GLU A C 1
ATOM 1317 O O A GLU A 1 108 ? 22.143 14.320 20.474 0.43 15.90 108 GLU A O 1
ATOM 1318 O O B GLU A 1 108 ? 22.142 14.267 20.422 0.57 15.61 108 GLU A O 1
ATOM 1341 N N . LYS A 1 109 ? 20.727 13.100 21.722 1.00 15.07 109 LYS A N 1
ATOM 1342 C CA . LYS A 1 109 ? 21.794 12.364 22.399 1.00 14.76 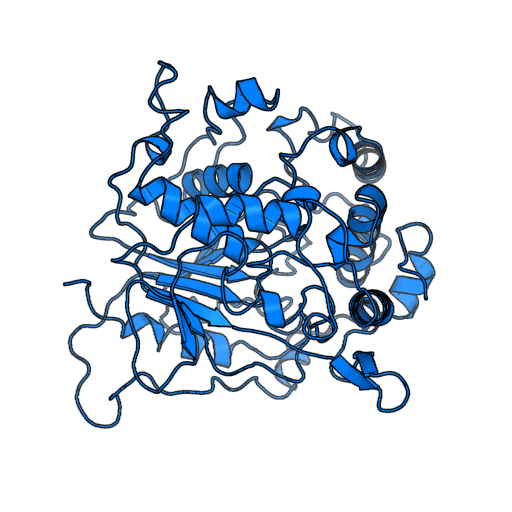109 LYS A CA 1
ATOM 1343 C C . LYS A 1 109 ? 22.571 11.502 21.419 1.00 15.32 109 LYS A C 1
ATOM 1344 O O . LYS A 1 109 ? 23.800 11.406 21.492 1.00 15.92 109 LYS A O 1
ATOM 1364 N N . LEU A 1 110 ? 21.862 10.876 20.496 1.00 14.24 110 LEU A N 1
ATOM 1365 C CA . LEU A 1 110 ? 22.500 10.060 19.482 1.00 13.49 110 LEU A CA 1
ATOM 1366 C C . LEU A 1 110 ? 23.388 10.910 18.581 1.00 14.38 110 LEU A C 1
ATOM 1367 O O . LEU A 1 110 ? 24.553 10.599 18.377 1.00 14.95 110 LEU A O 1
ATOM 1383 N N . ASN A 1 111 ? 22.854 12.004 18.061 1.00 13.63 111 ASN A N 1
ATOM 1384 C CA . ASN A 1 111 ? 23.662 12.881 17.224 1.00 14.08 111 ASN A CA 1
ATOM 1385 C C . ASN A 1 111 ? 24.870 13.434 17.967 1.00 15.66 111 ASN A C 1
ATOM 1386 O O . ASN A 1 111 ? 25.964 13.525 17.404 1.00 16.76 111 ASN A O 1
ATOM 1397 N N . ALA A 1 112 ? 24.693 13.778 19.236 1.00 16.62 112 ALA A N 1
ATOM 1398 C CA . ALA A 1 112 ? 25.790 14.359 20.015 1.00 18.68 112 ALA A CA 1
ATOM 1399 C C . ALA A 1 112 ? 26.935 13.365 20.226 1.00 20.04 112 ALA A C 1
ATOM 1400 O O . ALA A 1 112 ? 28.094 13.762 20.404 1.00 21.33 112 ALA A O 1
ATOM 1407 N N . SER A 1 113 ? 26.614 12.076 20.208 1.00 19.96 113 SER A N 1
ATOM 1408 C CA . SER A 1 113 ? 27.609 11.032 20.412 1.00 20.91 113 SER A CA 1
ATOM 1409 C C . SER A 1 113 ? 28.084 10.411 19.098 1.00 20.60 113 SER A C 1
ATOM 1410 O O . SER A 1 113 ? 28.711 9.357 19.101 1.00 21.34 113 SER A O 1
ATOM 1418 N N . GLY A 1 114 ? 27.798 11.081 17.984 1.00 19.34 114 GLY A N 1
ATOM 1419 C CA . GLY A 1 114 ? 28.354 10.692 16.702 1.00 19.36 114 GLY A CA 1
ATOM 1420 C C . GLY A 1 114 ? 27.526 9.698 15.901 1.00 18.37 114 GLY A C 1
ATOM 1421 O O . GLY A 1 114 ? 28.049 9.075 14.971 1.00 20.50 114 GLY A O 1
ATOM 1425 N N . HIS A 1 115 ? 26.246 9.549 16.248 1.00 15.78 115 HIS A N 1
ATOM 1426 C CA . HIS A 1 115 ? 25.349 8.638 15.547 1.00 15.56 115 HIS A CA 1
ATOM 1427 C C . HIS A 1 115 ? 24.294 9.472 14.831 1.00 14.55 115 HIS A C 1
ATOM 1428 O O . HIS A 1 115 ? 23.315 9.906 15.442 1.00 14.66 115 HIS A O 1
ATOM 1442 N N . GLU A 1 116 ? 24.512 9.719 13.540 1.00 14.20 116 GLU A N 1
ATOM 1443 C CA . GLU A 1 116 ? 23.590 10.522 12.739 1.00 13.51 116 GLU A CA 1
ATOM 1444 C C . GLU A 1 116 ? 22.196 9.906 12.788 1.00 12.72 116 GLU A C 1
ATOM 1445 O O . GLU A 1 116 ? 22.014 8.734 12.436 1.00 12.31 116 GLU A O 1
ATOM 1457 N N . THR A 1 117 ? 21.228 10.695 13.250 1.00 11.46 117 THR A N 1
ATOM 1458 C CA . THR A 1 117 ? 19.886 10.201 13.540 1.00 10.91 117 THR A CA 1
ATOM 1459 C C . THR A 1 117 ? 18.827 11.243 13.212 1.00 10.50 117 THR A C 1
ATOM 1460 O O . THR A 1 117 ? 18.971 12.422 13.546 1.00 10.57 117 THR A O 1
ATOM 1471 N N . TYR A 1 118 ? 17.762 10.764 12.581 1.00 10.30 118 TYR A N 1
ATOM 1472 C CA . TYR A 1 118 ? 16.573 11.551 12.264 1.00 10.34 118 TYR A CA 1
ATOM 1473 C C . TYR A 1 118 ? 15.339 10.878 12.818 1.00 9.88 118 TYR A C 1
ATOM 1474 O O . TYR A 1 118 ? 15.336 9.676 13.121 1.00 9.84 118 TYR A O 1
ATOM 1492 N N . THR A 1 119 ? 14.277 11.662 12.914 1.00 9.30 119 THR A N 1
ATOM 1493 C CA . THR A 1 119 ? 12.991 11.179 13.391 1.00 9.71 119 THR A CA 1
ATOM 1494 C C . THR A 1 119 ? 11.953 11.420 12.305 1.00 9.18 119 THR A C 1
ATOM 1495 O O . THR A 1 119 ? 11.837 12.530 11.789 1.00 10.29 119 THR A O 1
ATOM 1506 N N . ALA A 1 120 ? 11.230 10.371 11.934 1.00 8.96 120 ALA A N 1
ATOM 1507 C CA . ALA A 1 120 ? 10.125 10.503 10.989 1.00 9.14 120 ALA A CA 1
ATOM 1508 C C . ALA A 1 120 ? 8.804 10.454 11.728 1.00 9.44 120 ALA A C 1
ATOM 1509 O O . ALA A 1 120 ? 8.663 9.731 12.714 1.00 11.08 120 ALA A O 1
ATOM 1516 N N . THR A 1 121 ? 7.820 11.183 11.213 1.00 9.08 121 THR A N 1
ATOM 1517 C CA . THR A 1 121 ? 6.507 11.240 11.838 1.00 9.48 121 THR A CA 1
ATOM 1518 C C . THR A 1 121 ? 5.446 10.905 10.798 1.00 9.12 121 THR A C 1
ATOM 1519 O O . THR A 1 121 ? 5.454 11.467 9.698 1.00 9.89 121 THR A O 1
ATOM 1530 N N . VAL A 1 122 ? 4.573 9.960 11.139 1.00 8.35 122 VAL A N 1
ATOM 1531 C CA . VAL A 1 122 ? 3.540 9.459 10.248 1.00 8.88 122 VAL A CA 1
ATOM 1532 C C . VAL A 1 122 ? 2.187 9.429 10.974 1.00 8.03 122 VAL A C 1
ATOM 1533 O O . VAL A 1 122 ? 2.109 9.798 12.145 1.00 9.13 122 VAL A O 1
ATOM 1546 N N . GLY A 1 123 ? 1.116 9.014 10.290 1.00 8.79 123 GLY A N 1
ATOM 1547 C CA . GLY A 1 123 ? -0.200 9.073 10.884 1.00 8.98 123 GLY A CA 1
ATOM 1548 C C . GLY A 1 123 ? -0.280 8.206 12.134 1.00 8.13 123 GLY A C 1
ATOM 1549 O O . GLY A 1 123 ? 0.095 7.02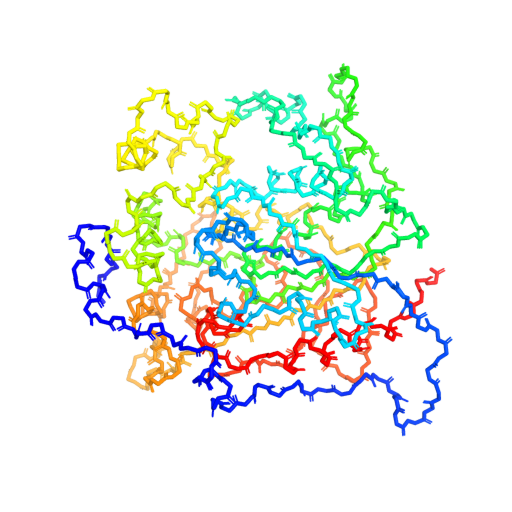0 12.090 1.00 8.69 123 GLY A O 1
ATOM 1553 N N . PRO A 1 124 ? -0.757 8.768 13.253 1.00 8.44 124 PRO A N 1
ATOM 1554 C CA . PRO A 1 124 ? -0.784 7.998 14.500 1.00 8.96 124 PRO A CA 1
ATOM 1555 C C . PRO A 1 124 ? -1.789 6.834 14.496 1.00 8.14 124 PRO A C 1
ATOM 1556 O O . PRO A 1 124 ? -1.612 5.884 15.266 1.00 8.72 124 PRO A O 1
ATOM 1567 N N . VAL A 1 125 ? -2.854 6.916 13.699 1.00 8.00 125 VAL A N 1
ATOM 1568 C CA . VAL A 1 125 ? -3.878 5.876 13.712 1.00 8.62 125 VAL A CA 1
ATOM 1569 C C . VAL A 1 125 ? -4.246 5.366 12.320 1.00 8.24 125 VAL A C 1
ATOM 1570 O O . VAL A 1 125 ? -5.248 4.683 12.150 1.00 8.92 125 VAL A O 1
ATOM 1583 N N A SER A 1 126 ? -3.418 5.690 11.338 0.85 8.06 126 SER A N 1
ATOM 1584 N N B SER A 1 126 ? -3.444 5.699 11.316 0.15 7.93 126 SER A N 1
ATOM 1585 C CA A SER A 1 126 ? -3.633 5.236 9.973 0.85 8.30 126 SER A CA 1
ATOM 1586 C CA B SER A 1 126 ? -3.711 5.226 9.959 0.15 7.69 126 SER A CA 1
ATOM 1587 C C A SER A 1 126 ? -3.091 3.826 9.736 0.85 7.44 126 SER A C 1
ATOM 1588 C C B SER A 1 126 ? -3.088 3.851 9.720 0.15 7.39 126 SER A C 1
ATOM 1589 O O A SER A 1 126 ? -2.373 3.264 10.568 0.85 7.28 126 SER A O 1
ATOM 1590 O O B SER A 1 126 ? -2.325 3.349 10.545 0.15 7.48 126 SER A O 1
ATOM 1605 N N . SER A 1 127 ? -3.423 3.249 8.583 1.00 7.05 127 SER A N 1
ATOM 1606 C CA . SER A 1 127 ? -2.949 1.918 8.248 1.00 6.86 127 SER A CA 1
ATOM 1607 C C . SER A 1 127 ? -1.436 1.906 8.023 1.00 6.85 127 SER A C 1
ATOM 1608 O O . SER A 1 127 ? -0.809 2.930 7.796 1.00 7.08 127 SER A O 1
ATOM 1617 N N . ASN A 1 128 ? -0.853 0.716 8.066 1.00 6.80 128 ASN A N 1
ATOM 1618 C CA . ASN A 1 128 ? 0.569 0.573 7.767 1.00 6.45 128 ASN A CA 1
ATOM 1619 C C . ASN A 1 128 ? 0.893 0.970 6.325 1.00 6.04 128 ASN A C 1
ATOM 1620 O O . ASN A 1 128 ? 1.945 1.553 6.070 1.00 7.14 128 ASN A O 1
ATOM 1631 N N . TRP A 1 129 ? 0.016 0.659 5.380 1.00 6.38 129 TRP A N 1
ATOM 1632 C CA . TRP A 1 129 ? 0.224 1.132 4.014 1.00 6.23 129 TRP A CA 1
ATOM 1633 C C . TRP A 1 129 ? 0.300 2.661 3.992 1.00 6.80 129 TRP A C 1
ATOM 1634 O O . TRP A 1 129 ? 1.237 3.262 3.439 1.00 6.66 129 TRP A O 1
ATOM 1655 N N . ASP A 1 130 ? -0.693 3.311 4.601 1.00 6.44 130 ASP A N 1
ATOM 1656 C CA . ASP A 1 130 ? -0.738 4.767 4.556 1.00 6.60 130 ASP A CA 1
ATOM 1657 C C . ASP A 1 130 ? 0.503 5.341 5.250 1.00 6.90 130 ASP A C 1
ATOM 1658 O O . ASP A 1 130 ? 1.128 6.276 4.755 1.00 7.31 130 ASP A O 1
ATOM 1667 N N . ARG A 1 131 ? 0.839 4.782 6.404 1.00 7.06 131 ARG A N 1
ATOM 1668 C CA . ARG A 1 131 ? 2.023 5.212 7.140 1.00 6.32 131 ARG A CA 1
ATOM 1669 C C . ARG A 1 131 ? 3.322 5.009 6.369 1.00 6.25 131 ARG A C 1
ATOM 1670 O O . ARG A 1 131 ? 4.223 5.823 6.465 1.00 7.02 131 ARG A O 1
ATOM 1691 N N . ALA A 1 132 ? 3.420 3.924 5.617 1.00 6.61 132 ALA A N 1
ATOM 1692 C CA . ALA A 1 132 ? 4.598 3.692 4.794 1.00 6.87 132 ALA A CA 1
ATOM 1693 C C . ALA A 1 132 ? 4.729 4.735 3.675 1.00 6.48 132 ALA A C 1
ATOM 1694 O O . ALA A 1 132 ? 5.828 5.215 3.399 1.00 7.10 132 ALA A O 1
ATOM 1701 N N . CYS A 1 133 ? 3.611 5.080 3.036 1.00 6.50 133 CYS A N 1
ATOM 1702 C CA . CYS A 1 133 ? 3.619 6.117 2.019 1.00 6.67 133 CYS A CA 1
ATOM 1703 C C . CYS A 1 133 ? 4.006 7.454 2.627 1.00 6.50 133 CYS A C 1
ATOM 1704 O O . CYS A 1 133 ? 4.735 8.235 2.023 1.00 7.22 133 CYS A O 1
ATOM 1712 N N . GLU A 1 134 ? 3.496 7.726 3.824 1.00 6.49 134 GLU A N 1
ATOM 1713 C CA . GLU A 1 134 ? 3.850 8.947 4.541 1.00 7.41 134 GLU A CA 1
ATOM 1714 C C . GLU A 1 134 ? 5.332 8.945 4.911 1.00 7.30 134 GLU A C 1
ATOM 1715 O O . GLU A 1 134 ? 5.999 9.973 4.794 1.00 8.30 134 GLU A O 1
ATOM 1727 N N . LEU A 1 135 ? 5.844 7.804 5.358 1.00 7.30 135 LEU A N 1
ATOM 1728 C CA . LEU A 1 135 ? 7.250 7.681 5.726 1.00 7.18 135 LEU A CA 1
ATOM 1729 C C . LEU A 1 135 ? 8.182 7.939 4.533 1.00 7.32 135 LEU A C 1
ATOM 1730 O O . LEU A 1 135 ? 9.189 8.647 4.649 1.00 8.35 135 LEU A O 1
ATOM 1746 N N . TYR A 1 136 ? 7.829 7.374 3.381 1.00 7.77 136 TYR A N 1
ATOM 1747 C CA . TYR A 1 136 ? 8.547 7.649 2.143 1.00 7.41 136 TYR A CA 1
ATOM 1748 C C . TYR A 1 136 ? 8.660 9.152 1.876 1.00 7.90 136 TYR A C 1
ATOM 1749 O O . TYR A 1 136 ? 9.761 9.682 1.699 1.00 9.00 136 TYR A O 1
ATOM 1767 N N . ALA A 1 137 ? 7.539 9.850 1.911 1.00 8.18 137 ALA A N 1
ATOM 1768 C CA . ALA A 1 137 ? 7.549 11.287 1.650 1.00 8.92 137 ALA A CA 1
ATOM 1769 C C . ALA A 1 137 ? 8.273 12.057 2.740 1.00 8.33 137 ALA A C 1
ATOM 1770 O O . ALA A 1 137 ? 8.927 13.068 2.458 1.00 9.73 137 ALA A O 1
ATOM 1777 N N . TYR A 1 138 ? 8.151 11.605 3.983 1.00 8.10 138 TYR A N 1
ATOM 1778 C CA . TYR A 1 138 ? 8.798 12.288 5.098 1.00 8.51 138 TYR A CA 1
ATOM 1779 C C . TYR A 1 138 ? 10.312 12.267 4.934 1.00 8.86 138 TYR A C 1
ATOM 1780 O O . TYR A 1 138 ? 11.006 13.219 5.306 1.00 10.21 138 TYR A O 1
ATOM 1798 N N . ILE A 1 139 ? 10.823 11.166 4.382 1.00 8.75 139 ILE A N 1
ATOM 1799 C CA . ILE A 1 139 ? 12.260 11.021 4.169 1.00 9.61 139 ILE A CA 1
ATOM 1800 C C . ILE A 1 139 ? 12.753 11.749 2.916 1.00 10.15 139 ILE A C 1
ATOM 1801 O O . ILE A 1 139 ? 13.698 12.546 2.990 1.00 10.57 139 ILE A O 1
ATOM 1817 N N A VAL A 1 140 ? 12.122 11.456 1.787 0.53 10.44 140 VAL A N 1
ATOM 1818 N N B VAL A 1 140 ? 12.142 11.473 1.766 0.47 10.47 140 VAL A N 1
ATOM 1819 C CA A VAL A 1 140 ? 12.517 11.969 0.483 0.53 11.04 140 VAL A CA 1
ATOM 1820 C CA B VAL A 1 140 ? 12.606 12.029 0.491 0.47 11.40 140 VAL A CA 1
ATOM 1821 C C A VAL A 1 140 ? 12.125 13.440 0.286 0.53 11.35 140 VAL A C 1
ATOM 1822 C C B VAL A 1 140 ? 12.068 13.431 0.193 0.47 11.57 140 VAL A C 1
ATOM 1823 O O A VAL A 1 140 ? 12.827 14.210 -0.379 0.53 12.16 140 VAL A O 1
ATOM 1824 O O B VAL A 1 140 ? 12.606 14.146 -0.657 0.47 11.88 140 VAL A O 1
ATOM 1849 N N . GLY A 1 141 ? 11.003 13.823 0.882 1.00 11.32 141 GLY A N 1
ATOM 1850 C CA . GLY A 1 141 ? 10.384 15.115 0.639 1.00 11.14 141 GLY A CA 1
ATOM 1851 C C . GLY A 1 141 ? 9.290 14.983 -0.405 1.00 11.37 141 GLY A C 1
ATOM 1852 O O . GLY A 1 141 ? 9.337 14.114 -1.265 1.00 12.06 141 GLY A O 1
ATOM 1857 N N . GLY A 1 142 ? 8.310 15.872 -0.333 1.00 10.79 142 GLY A N 1
ATOM 1858 C CA . GLY A 1 142 ? 7.244 15.916 -1.309 1.00 11.25 142 GLY A CA 1
ATOM 1859 C C . GLY A 1 142 ? 5.898 15.594 -0.710 1.00 9.51 142 GLY A C 1
ATOM 1860 O O . GLY A 1 142 ? 5.720 15.552 0.506 1.00 10.11 142 GLY A O 1
ATOM 1864 N N . THR A 1 143 ? 4.931 15.400 -1.594 1.00 9.40 143 THR A N 1
ATOM 1865 C CA . THR A 1 143 ? 3.551 15.188 -1.212 1.00 8.90 143 THR A CA 1
ATOM 1866 C C . THR A 1 143 ? 3.250 13.700 -1.147 1.00 7.72 143 THR A C 1
ATOM 1867 O O . THR A 1 143 ? 3.529 12.940 -2.078 1.00 9.02 143 THR A O 1
ATOM 1878 N N . VAL A 1 144 ? 2.655 13.287 -0.037 1.00 8.18 144 VAL A N 1
ATOM 1879 C CA . VAL A 1 144 ? 2.302 11.892 0.146 1.00 7.90 144 VAL A CA 1
ATOM 1880 C C . VAL A 1 144 ? 1.389 11.429 -0.988 1.00 7.39 144 VAL A C 1
ATOM 1881 O O . VAL A 1 144 ? 0.415 12.110 -1.327 1.00 7.93 144 VAL A O 1
ATOM 1894 N N . ASP A 1 145 ? 1.691 10.250 -1.524 1.00 7.12 145 ASP A N 1
ATOM 1895 C CA . ASP A 1 145 ? 0.934 9.627 -2.610 1.00 7.18 145 ASP A CA 1
ATOM 1896 C C . ASP A 1 145 ? 0.615 8.204 -2.186 1.00 6.35 145 ASP A C 1
ATOM 1897 O O . ASP A 1 145 ? 1.517 7.382 -2.086 1.00 7.45 145 ASP A O 1
ATOM 1906 N N . TYR A 1 146 ? -0.659 7.935 -1.907 1.00 6.57 146 TYR A N 1
ATOM 1907 C CA . TYR A 1 146 ? -1.080 6.636 -1.391 1.00 6.57 146 TYR A CA 1
ATOM 1908 C C . TYR A 1 146 ? -1.311 5.598 -2.481 1.00 6.59 146 TYR A C 1
ATOM 1909 O O . TYR A 1 146 ? -1.591 4.448 -2.165 1.00 7.19 146 TYR A O 1
ATOM 1927 N N . GLY A 1 147 ? -1.200 6.014 -3.741 1.00 7.47 147 GLY A N 1
ATOM 1928 C CA . GLY A 1 147 ? -1.441 5.141 -4.869 1.00 7.44 147 GLY A CA 1
ATOM 1929 C C . GLY A 1 147 ? -2.857 5.304 -5.390 1.00 8.15 147 GLY A C 1
ATOM 1930 O O . GLY A 1 147 ? -3.822 5.249 -4.630 1.00 8.57 147 GLY A O 1
ATOM 1934 N N A GLU A 1 148 ? -3.000 5.482 -6.699 0.48 8.08 148 GLU A N 1
ATOM 1935 N N B GLU A 1 148 ? -3.001 5.501 -6.694 0.52 7.37 148 GLU A N 1
ATOM 1936 C CA A GLU A 1 148 ? -4.341 5.616 -7.283 0.48 8.69 148 GLU A CA 1
ATOM 1937 C CA B GLU A 1 148 ? -4.349 5.584 -7.262 0.52 7.36 148 GLU A CA 1
ATOM 1938 C C A GLU A 1 148 ? -5.215 4.364 -7.065 0.48 8.70 148 GLU A C 1
ATOM 1939 C C B GLU A 1 148 ? -5.192 4.355 -6.923 0.52 7.87 148 GLU A C 1
ATOM 1940 O O A GLU A 1 148 ? -6.427 4.479 -6.867 0.48 8.23 148 GLU A O 1
ATOM 1941 O O B GLU A 1 148 ? -6.354 4.474 -6.523 0.52 8.46 148 GLU A O 1
ATOM 1964 N N . ALA A 1 149 ? -4.619 3.176 -7.117 1.00 8.46 149 ALA A N 1
ATOM 1965 C CA . ALA A 1 149 ? -5.387 1.953 -6.971 1.00 8.28 149 ALA A CA 1
ATOM 1966 C C . ALA A 1 149 ? -5.847 1.798 -5.531 1.00 7.93 149 ALA A C 1
ATOM 1967 O O . ALA A 1 149 ? -7.009 1.518 -5.261 1.00 9.07 149 ALA A O 1
ATOM 1975 N N . HIS A 1 150 ? -4.924 1.969 -4.606 1.00 8.16 150 HIS A N 1
ATOM 1976 C CA . HIS A 1 150 ? -5.236 1.874 -3.191 1.00 7.57 150 HIS A CA 1
ATOM 1977 C C . HIS A 1 150 ? -6.278 2.897 -2.787 1.00 8.19 150 HIS A C 1
ATOM 1978 O O . HIS A 1 150 ? -7.262 2.568 -2.110 1.00 8.88 150 HIS A O 1
ATOM 1992 N N . ALA A 1 151 ? -6.087 4.140 -3.211 1.00 8.15 151 ALA A N 1
ATOM 1993 C CA . ALA A 1 151 ? -7.004 5.197 -2.803 1.00 8.50 151 ALA A CA 1
ATOM 1994 C C . ALA A 1 151 ? -8.409 4.939 -3.358 1.00 8.85 151 ALA A C 1
ATOM 1995 O O . ALA A 1 151 ? -9.417 5.213 -2.702 1.00 9.72 151 ALA A O 1
ATOM 2002 N N . LYS A 1 152 ? -8.483 4.396 -4.565 1.00 9.22 152 LYS A N 1
ATOM 2003 C CA . LYS A 1 152 ? -9.769 4.068 -5.143 1.00 10.95 152 LYS A CA 1
ATOM 2004 C C . LYS A 1 152 ? -10.423 2.918 -4.381 1.00 10.67 152 LYS A C 1
ATOM 2005 O O . LYS A 1 152 ? -11.619 2.962 -4.084 1.00 12.26 152 LYS A O 1
ATOM 2024 N N . LYS A 1 153 ? -9.657 1.876 -4.088 1.00 10.42 153 LYS A N 1
ATOM 2025 C CA . LYS A 1 153 ? -10.182 0.722 -3.384 1.00 10.87 153 LYS A CA 1
ATOM 2026 C C . LYS A 1 153 ? -10.739 1.073 -2.008 1.00 10.57 153 LYS A C 1
ATOM 2027 O O . LYS A 1 153 ? -11.815 0.606 -1.626 1.00 11.79 153 LYS A O 1
ATOM 2046 N N . PHE A 1 154 ? -9.998 1.894 -1.268 1.00 8.91 154 PHE A N 1
ATOM 2047 C CA . PHE A 1 154 ? -10.366 2.217 0.104 1.00 9.60 154 PHE A CA 1
ATOM 2048 C C . PHE A 1 154 ? -11.169 3.515 0.232 1.00 10.14 154 PHE A C 1
ATOM 2049 O O . PHE A 1 154 ? -11.588 3.886 1.324 1.00 11.32 154 PHE A O 1
ATOM 2066 N N . LYS A 1 155 ? -11.413 4.178 -0.896 1.00 9.69 155 LYS A N 1
ATOM 2067 C CA . LYS A 1 155 ? -12.255 5.371 -0.956 1.00 10.91 155 LYS A CA 1
ATOM 2068 C C . LYS A 1 155 ? -11.720 6.509 -0.106 1.00 10.46 155 LYS A C 1
ATOM 2069 O O . LYS A 1 155 ? -12.417 7.089 0.713 1.00 11.27 155 LYS A O 1
ATOM 2088 N N . HIS A 1 156 ? -10.452 6.827 -0.324 1.00 8.97 156 HIS A N 1
ATOM 2089 C CA . HIS A 1 156 ? -9.837 8.002 0.278 1.00 8.76 156 HIS A CA 1
ATOM 2090 C C . HIS A 1 156 ? -8.973 8.742 -0.733 1.00 8.13 156 HIS A C 1
ATOM 2091 O O . HIS A 1 156 ? -8.836 8.323 -1.873 1.00 9.00 156 HIS A O 1
ATOM 2105 N N . ASN A 1 157 ? -8.413 9.871 -0.330 1.00 7.58 157 ASN A N 1
ATOM 2106 C CA . ASN A 1 157 ? -7.664 10.699 -1.255 1.00 7.98 157 ASN A CA 1
ATOM 2107 C C . ASN A 1 157 ? -6.378 10.006 -1.662 1.00 7.27 157 ASN A C 1
ATOM 2108 O O . ASN A 1 157 ? -5.733 9.345 -0.843 1.00 7.93 157 ASN A O 1
ATOM 2119 N N . ARG A 1 158 ? -5.980 10.188 -2.917 1.00 7.13 158 ARG A N 1
ATOM 2120 C CA . ARG A 1 158 ? -4.671 9.721 -3.371 1.00 6.94 158 ARG A CA 1
ATOM 2121 C C . ARG A 1 158 ? -3.533 10.531 -2.768 1.00 6.50 158 ARG A C 1
ATOM 2122 O O . ARG A 1 158 ? -2.498 9.964 -2.419 1.00 7.47 158 ARG A O 1
ATOM 2143 N N . TYR A 1 159 ? -3.710 11.849 -2.657 1.00 7.05 159 TYR A N 1
ATOM 2144 C CA . TYR A 1 159 ? -2.638 12.721 -2.166 1.00 7.05 159 TYR A CA 1
ATOM 2145 C C . TYR A 1 159 ? -2.920 13.198 -0.770 1.00 8.08 159 TYR A C 1
ATOM 2146 O O . TYR A 1 159 ? -4.055 13.537 -0.438 1.00 8.73 159 TYR A O 1
ATOM 2164 N N . GLY A 1 160 ? -1.865 13.272 0.017 1.00 8.64 160 GLY A N 1
ATOM 2165 C CA . GLY A 1 160 ? -1.953 13.681 1.399 1.00 9.06 160 GLY A CA 1
ATOM 2166 C C . GLY A 1 160 ? -1.196 14.964 1.643 1.00 10.57 160 GLY A C 1
ATOM 2167 O O . GLY A 1 160 ? -1.195 15.868 0.803 1.00 11.56 160 GLY A O 1
ATOM 2171 N N . ARG A 1 161 ? -0.540 15.056 2.788 1.00 10.93 161 ARG A N 1
ATOM 2172 C CA . ARG A 1 161 ? 0.156 16.276 3.134 1.00 11.95 161 ARG A CA 1
ATOM 2173 C C . ARG A 1 161 ? 1.545 16.307 2.498 1.00 11.00 161 ARG A C 1
ATOM 2174 O O . ARG A 1 161 ? 1.959 15.364 1.813 1.00 10.71 161 ARG A O 1
ATOM 2195 N N . THR A 1 162 ? 2.219 17.430 2.673 1.00 11.91 162 THR A N 1
ATOM 2196 C CA . THR A 1 162 ? 3.499 17.684 2.033 1.00 12.18 162 THR A CA 1
ATOM 2197 C C . THR A 1 162 ? 4.587 17.897 3.076 1.00 12.06 162 THR A C 1
ATOM 2198 O O . THR A 1 162 ? 4.367 18.602 4.061 1.00 13.70 162 THR A O 1
ATOM 2209 N N . TYR A 1 163 ? 5.743 17.267 2.850 1.00 12.53 163 TYR A N 1
ATOM 2210 C CA . TYR A 1 163 ? 6.868 17.307 3.778 1.00 12.23 163 TYR A CA 1
ATOM 2211 C C . TYR A 1 163 ? 8.131 17.804 3.103 1.00 12.32 163 TYR A C 1
ATOM 2212 O O . TYR A 1 163 ? 8.310 17.616 1.899 1.00 12.32 163 TYR A O 1
ATOM 2230 N N . PRO A 1 164 ? 9.032 18.421 3.880 1.00 12.54 164 PRO A N 1
ATOM 2231 C CA . PRO A 1 164 ? 10.283 18.910 3.285 1.00 13.09 164 PRO A CA 1
ATOM 2232 C C . PRO A 1 164 ? 11.307 17.809 2.949 1.00 13.59 164 PRO A C 1
ATOM 2233 O O . PRO A 1 164 ? 12.068 17.957 1.993 1.00 14.04 164 PRO A O 1
ATOM 2244 N N . GLY A 1 165 ? 11.312 16.721 3.710 1.00 12.82 165 GLY A N 1
ATOM 2245 C CA . GLY A 1 165 ? 12.284 15.656 3.512 1.00 12.89 165 GLY A CA 1
ATOM 2246 C C . GLY A 1 165 ? 13.403 15.769 4.518 1.00 14.12 165 GLY A C 1
ATOM 2247 O O . GLY A 1 165 ? 14.049 16.816 4.590 1.00 15.36 165 GLY A O 1
ATOM 2251 N N . ILE A 1 166 ? 13.626 14.723 5.309 1.00 13.33 166 ILE A N 1
ATOM 2252 C CA A ILE A 1 166 ? 14.689 14.746 6.326 0.51 14.33 166 ILE A CA 1
ATOM 2253 C CA B ILE A 1 166 ? 14.686 14.748 6.326 0.49 14.38 166 ILE A CA 1
ATOM 2254 C C . ILE A 1 166 ? 15.970 14.050 5.889 1.00 13.71 166 ILE A C 1
ATOM 2255 O O . ILE A 1 166 ? 17.009 14.232 6.511 1.00 14.78 166 ILE A O 1
ATOM 2286 N N . TYR A 1 167 ? 15.912 13.250 4.827 1.00 13.01 167 TYR A N 1
ATOM 2287 C CA . TYR A 1 167 ? 17.137 12.619 4.315 1.00 13.27 167 TYR A CA 1
ATOM 2288 C C . TYR A 1 167 ? 17.004 12.486 2.810 1.00 12.63 167 TYR A C 1
ATOM 2289 O O . TYR A 1 167 ? 16.874 11.392 2.262 1.00 12.63 167 TYR A O 1
ATOM 2307 N N . LYS A 1 168 ? 17.041 13.638 2.148 1.00 13.68 168 LYS A N 1
ATOM 2308 C CA . LYS A 1 168 ? 16.626 13.738 0.761 1.00 14.50 168 LYS A CA 1
ATOM 2309 C C . LYS A 1 168 ? 17.529 12.992 -0.210 1.00 15.47 168 LYS A C 1
ATOM 2310 O O . LYS A 1 168 ? 17.095 12.655 -1.314 1.00 16.56 168 LYS A O 1
ATOM 2329 N N A ASN A 1 169 ? 18.764 12.726 0.216 0.62 15.00 169 ASN A N 1
ATOM 2330 N N B ASN A 1 169 ? 18.772 12.731 0.183 0.38 15.33 169 ASN A N 1
ATOM 2331 C CA A ASN A 1 169 ? 19.771 12.092 -0.633 0.62 15.12 169 ASN A CA 1
ATOM 2332 C CA B ASN A 1 169 ? 19.721 12.065 -0.706 0.38 15.60 169 ASN A CA 1
ATOM 2333 C C A ASN A 1 169 ? 19.785 10.563 -0.533 0.62 13.97 169 ASN A C 1
ATOM 2334 C C B ASN A 1 169 ? 19.852 10.573 -0.418 0.38 14.44 169 ASN A C 1
ATOM 2335 O O A ASN A 1 169 ? 20.656 9.905 -1.108 0.62 14.25 169 ASN A O 1
ATOM 2336 O O B ASN A 1 169 ? 20.867 9.954 -0.738 0.38 14.87 169 ASN A O 1
ATOM 2357 N N . ILE A 1 170 ? 18.814 10.002 0.185 1.00 13.07 170 ILE A N 1
ATOM 2358 C CA . ILE A 1 170 ? 18.716 8.554 0.343 1.00 12.05 170 ILE A CA 1
ATOM 2359 C C . ILE A 1 170 ? 18.794 7.853 -1.010 1.00 12.80 170 ILE A C 1
ATOM 2360 O O . ILE A 1 170 ? 18.239 8.332 -1.996 1.00 14.41 170 ILE A O 1
ATOM 2377 N N . SER A 1 171 ? 19.516 6.744 -1.073 1.00 12.38 171 SER A N 1
ATOM 2378 C CA . SER A 1 171 ? 19.744 6.054 -2.340 1.00 12.28 171 SER A CA 1
ATOM 2379 C C . SER A 1 171 ? 20.288 4.665 -2.053 1.00 11.72 171 SER A C 1
ATOM 2380 O O . SER A 1 171 ? 20.514 4.300 -0.891 1.00 11.73 171 SER A O 1
ATOM 2388 N N . ASN A 1 172 ? 20.530 3.893 -3.111 1.00 12.45 172 ASN A N 1
ATOM 2389 C CA . ASN A 1 172 ? 21.142 2.581 -2.942 1.00 12.60 172 ASN A CA 1
ATOM 2390 C C . ASN A 1 172 ? 22.525 2.689 -2.298 1.00 13.53 172 ASN A C 1
ATOM 2391 O O . ASN A 1 172 ? 22.969 1.768 -1.606 1.00 14.35 172 ASN A O 1
ATOM 2402 N N A GLU A 1 173 ? 23.217 3.798 -2.532 0.45 13.91 173 GLU A N 1
ATOM 2403 N N B GLU A 1 173 ? 23.187 3.820 -2.522 0.55 13.64 173 GLU A N 1
ATOM 2404 C CA A GLU A 1 173 ? 24.498 4.035 -1.867 0.45 14.99 173 GLU A CA 1
ATOM 2405 C CA B GLU A 1 173 ? 24.497 4.090 -1.930 0.55 14.68 173 GLU A CA 1
ATOM 2406 C C A GLU A 1 173 ? 24.258 4.616 -0.474 0.45 13.89 173 GLU A C 1
ATOM 2407 C C B GLU A 1 173 ? 24.361 4.713 -0.535 0.55 13.72 173 GLU A C 1
ATOM 2408 O O A GLU A 1 173 ? 24.806 4.124 0.514 0.45 14.64 173 GLU A O 1
ATOM 2409 O O B GLU A 1 173 ? 25.091 4.351 0.386 0.55 14.34 173 GLU A O 1
ATOM 2432 N N . ASN A 1 174 ? 23.434 5.657 -0.394 1.00 12.59 174 ASN A N 1
ATOM 2433 C CA . ASN A 1 174 ? 23.178 6.325 0.884 1.00 11.70 174 ASN A CA 1
ATOM 2434 C C . ASN A 1 174 ? 22.016 5.672 1.627 1.00 11.04 174 ASN A C 1
ATOM 2435 O O . ASN A 1 174 ? 20.888 6.203 1.656 1.00 11.35 174 ASN A O 1
ATOM 2447 N N . LYS A 1 175 ? 22.307 4.518 2.216 1.00 10.66 175 LYS A N 1
ATOM 2448 C CA . LYS A 1 175 ? 21.298 3.719 2.893 1.00 9.64 175 LYS A CA 1
ATOM 2449 C C . LYS A 1 175 ? 21.018 4.250 4.292 1.00 9.45 175 LYS A C 1
ATOM 2450 O O . LYS A 1 175 ? 21.733 5.120 4.805 1.00 9.90 175 LYS A O 1
ATOM 2469 N N . ILE A 1 176 ? 19.955 3.729 4.901 1.00 8.64 176 ILE A N 1
ATOM 2470 C CA . ILE A 1 176 ? 19.628 4.054 6.278 1.00 8.76 176 ILE A CA 1
ATOM 2471 C C . ILE A 1 176 ? 19.336 2.801 7.098 1.00 8.44 176 ILE A C 1
ATOM 2472 O O . ILE A 1 176 ? 19.071 1.731 6.554 1.00 9.61 176 ILE A O 1
ATOM 2488 N N . HIS A 1 177 ? 19.373 2.965 8.415 1.00 8.32 177 HIS A N 1
ATOM 2489 C CA . HIS A 1 177 ? 18.897 1.984 9.375 1.00 8.52 177 HIS A CA 1
ATOM 2490 C C . HIS A 1 177 ? 17.538 2.475 9.857 1.00 8.82 177 HIS A C 1
ATOM 2491 O O . HIS A 1 177 ? 17.447 3.589 10.369 1.00 10.15 177 HIS A O 1
ATOM 2505 N N . LEU A 1 178 ? 16.492 1.662 9.714 1.00 7.83 178 LEU A N 1
ATOM 2506 C CA . LEU A 1 178 ? 15.182 2.025 10.234 1.00 7.24 178 LEU A CA 1
ATOM 2507 C C . LEU A 1 178 ? 14.965 1.359 11.576 1.00 6.89 178 LEU A C 1
ATOM 2508 O O . LEU A 1 178 ? 15.204 0.156 11.725 1.00 7.89 178 LEU A O 1
ATOM 2524 N N . ILE A 1 179 ? 14.506 2.137 12.548 1.00 7.39 179 ILE A N 1
ATOM 2525 C CA . ILE A 1 179 ? 14.140 1.618 13.859 1.00 7.67 179 ILE A CA 1
ATOM 2526 C C . ILE A 1 179 ? 12.708 2.019 14.150 1.00 7.81 179 ILE A C 1
ATOM 2527 O O . ILE A 1 179 ? 12.394 3.209 14.152 1.00 8.33 179 ILE A O 1
ATOM 2543 N N . GLY A 1 180 ? 11.868 1.025 14.410 1.00 7.61 180 GLY A N 1
ATOM 2544 C CA . GLY A 1 180 ? 10.453 1.263 14.605 1.00 7.88 180 GLY A CA 1
ATOM 2545 C C . GLY A 1 180 ? 9.939 0.641 15.879 1.00 7.60 180 GLY A C 1
ATOM 2546 O O . GLY A 1 180 ? 10.127 -0.543 16.116 1.00 9.12 180 GLY A O 1
ATOM 2550 N N . HIS A 1 181 ? 9.259 1.446 16.692 1.00 7.25 181 HIS A N 1
ATOM 2551 C CA . HIS A 1 181 ? 8.681 0.978 17.950 1.00 6.76 181 HIS A CA 1
ATOM 2552 C C . HIS A 1 181 ? 7.206 0.699 17.743 1.00 6.97 181 HIS A C 1
ATOM 2553 O O . HIS A 1 181 ? 6.518 1.441 17.036 1.00 7.10 181 HIS A O 1
ATOM 2567 N N A SER A 1 182 ? 6.687 -0.334 18.394 0.50 7.19 182 SER A N 1
ATOM 2568 N N B SER A 1 182 ? 6.750 -0.406 18.319 0.50 7.18 182 SER A N 1
ATOM 2569 C CA A SER A 1 182 ? 5.250 -0.579 18.341 0.50 7.69 182 SER A CA 1
ATOM 2570 C CA B SER A 1 182 ? 5.347 -0.777 18.268 0.50 7.79 182 SER A CA 1
ATOM 2571 C C A SER A 1 182 ? 4.899 -0.789 16.868 0.50 7.23 182 SER A C 1
ATOM 2572 C C B SER A 1 182 ? 4.898 -0.854 16.805 0.50 7.13 182 SER A C 1
ATOM 2573 O O A SER A 1 182 ? 5.633 -1.445 16.132 0.50 7.10 182 SER A O 1
ATOM 2574 O O B SER A 1 182 ? 5.569 -1.498 16.000 0.50 6.75 182 SER A O 1
ATOM 2589 N N . MET A 1 183 ? 3.775 -0.232 16.446 1.00 7.39 183 MET A N 1
ATOM 2590 C CA . MET A 1 183 ? 3.346 -0.272 15.058 1.00 8.47 183 MET A CA 1
ATOM 2591 C C . MET A 1 183 ? 4.404 0.253 14.069 1.00 7.18 183 MET A C 1
ATOM 2592 O O . MET A 1 183 ? 4.394 -0.107 12.885 1.00 7.88 183 MET A O 1
ATOM 2607 N N . GLY A 1 184 ? 5.321 1.091 14.544 1.00 7.17 184 GLY A N 1
ATOM 2608 C CA . GLY A 1 184 ? 6.421 1.563 13.716 1.00 6.88 184 GLY A CA 1
ATOM 2609 C C . GLY A 1 184 ? 7.225 0.426 13.085 1.00 6.14 184 GLY A C 1
ATOM 2610 O O . GLY A 1 184 ? 7.670 0.557 11.959 1.00 7.03 184 GLY A O 1
ATOM 2614 N N . GLY A 1 185 ? 7.321 -0.701 13.777 1.00 6.67 185 GLY A N 1
ATOM 2615 C CA . GLY A 1 185 ? 8.008 -1.861 13.235 1.00 6.92 185 GLY A CA 1
ATOM 2616 C C . GLY A 1 185 ? 7.291 -2.486 12.039 1.00 6.61 185 GLY A C 1
ATOM 2617 O O . GLY A 1 185 ? 7.923 -2.889 11.065 1.00 7.00 185 GLY A O 1
ATOM 2621 N N . GLN A 1 186 ? 5.961 -2.564 12.085 1.00 7.29 186 GLN A N 1
ATOM 2622 C CA . GLN A 1 186 ? 5.196 -2.997 10.923 1.00 7.23 186 GLN A CA 1
ATOM 2623 C C . GLN A 1 186 ? 5.354 -2.008 9.784 1.00 5.87 186 GLN A C 1
ATOM 2624 O O . GLN A 1 186 ? 5.508 -2.396 8.618 1.00 7.37 186 GLN A O 1
ATOM 2638 N N . THR A 1 187 ? 5.305 -0.716 10.105 1.00 6.46 187 THR A N 1
ATOM 2639 C CA . THR A 1 187 ? 5.396 0.321 9.080 1.00 6.67 187 THR A CA 1
ATOM 2640 C C . THR A 1 187 ? 6.739 0.269 8.351 1.00 6.02 187 THR A C 1
ATOM 2641 O O . THR A 1 187 ? 6.783 0.402 7.132 1.00 6.42 187 THR A O 1
ATOM 2652 N N . ILE A 1 188 ? 7.842 0.083 9.075 1.00 6.60 188 ILE A N 1
ATOM 2653 C CA . ILE A 1 188 ? 9.158 0.056 8.417 1.00 6.63 188 ILE A CA 1
ATOM 2654 C C . ILE A 1 188 ? 9.378 -1.227 7.622 1.00 6.53 188 ILE A C 1
ATOM 2655 O O . ILE A 1 188 ? 10.028 -1.206 6.574 1.00 6.97 188 ILE A O 1
ATOM 2671 N N . ARG A 1 189 ? 8.789 -2.339 8.070 1.00 6.44 189 ARG A N 1
ATOM 2672 C CA . ARG A 1 189 ? 8.815 -3.561 7.265 1.00 6.28 189 ARG A CA 1
ATOM 2673 C C . ARG A 1 189 ? 8.122 -3.312 5.940 1.00 6.04 189 ARG A C 1
ATOM 2674 O O . ARG A 1 189 ? 8.562 -3.746 4.890 1.00 6.56 189 ARG A O 1
ATOM 2695 N N . THR A 1 190 ? 6.986 -2.627 6.014 1.00 6.28 190 THR A N 1
ATOM 2696 C CA . THR A 1 190 ? 6.117 -2.359 4.854 1.00 6.83 190 THR A CA 1
ATOM 2697 C C . THR A 1 190 ? 6.825 -1.424 3.865 1.00 6.38 190 THR A C 1
ATOM 2698 O O . THR A 1 190 ? 6.836 -1.661 2.658 1.00 7.02 190 THR A O 1
ATOM 2709 N N . LEU A 1 191 ? 7.450 -0.363 4.369 1.00 6.75 191 LEU A N 1
ATOM 2710 C CA . LEU A 1 191 ? 8.212 0.519 3.496 1.00 6.47 191 LEU A CA 1
ATOM 2711 C C . LEU A 1 191 ? 9.328 -0.250 2.797 1.00 6.08 191 LEU A C 1
ATOM 2712 O O . LEU A 1 191 ? 9.549 -0.077 1.597 1.00 6.87 191 LEU A O 1
ATOM 2728 N N . THR A 1 192 ? 10.027 -1.104 3.529 1.00 7.05 192 THR A N 1
ATOM 2729 C CA . THR A 1 192 ? 11.152 -1.838 2.954 1.00 7.53 192 THR A CA 1
ATOM 2730 C C . THR A 1 192 ? 10.665 -2.789 1.846 1.00 6.64 192 THR A C 1
ATOM 2731 O O . THR A 1 192 ? 11.274 -2.901 0.782 1.00 7.03 192 THR A O 1
ATOM 2742 N N . GLN A 1 193 ? 9.491 -3.386 2.048 1.00 7.01 193 GLN A N 1
ATOM 2743 C CA . GLN A 1 193 ? 8.876 -4.267 1.066 1.00 7.35 193 GLN A CA 1
ATOM 2744 C C . GLN A 1 193 ? 8.544 -3.496 -0.212 1.00 6.97 193 GLN A C 1
ATOM 2745 O O . GLN A 1 193 ? 8.869 -3.912 -1.324 1.00 7.82 193 GLN A O 1
ATOM 2759 N N . LEU A 1 194 ? 7.874 -2.360 -0.048 1.00 6.50 194 LEU A N 1
ATOM 2760 C CA . LEU A 1 194 ? 7.489 -1.544 -1.187 1.00 7.06 194 LEU A CA 1
ATOM 2761 C C . LEU A 1 194 ? 8.706 -0.991 -1.930 1.00 7.38 194 LEU A C 1
ATOM 2762 O O . LEU A 1 194 ? 8.763 -1.041 -3.156 1.00 7.82 194 LEU A O 1
ATOM 2778 N N . LEU A 1 195 ? 9.682 -0.455 -1.210 1.00 7.87 195 LEU A N 1
ATOM 2779 C CA . LEU A 1 195 ? 10.880 0.043 -1.867 1.00 8.10 195 LEU A CA 1
ATOM 2780 C C . LEU A 1 195 ? 11.514 -1.045 -2.727 1.00 7.67 195 LEU A C 1
ATOM 2781 O O . LEU A 1 195 ? 11.851 -0.820 -3.882 1.00 7.82 195 LEU A O 1
ATOM 2797 N N . SER A 1 196 ? 11.621 -2.244 -2.168 1.00 8.06 196 SER A N 1
ATOM 2798 C CA . SER A 1 196 ? 12.333 -3.324 -2.832 1.00 9.19 196 SER A CA 1
ATOM 2799 C C . SER A 1 196 ? 11.548 -3.900 -4.000 1.00 9.36 196 SER A C 1
ATOM 2800 O O . SER A 1 196 ? 12.102 -4.125 -5.071 1.00 10.66 196 SER A O 1
ATOM 2808 N N . GLU A 1 197 ? 10.258 -4.141 -3.794 1.00 8.89 197 GLU A N 1
ATOM 2809 C CA . GLU A 1 197 ? 9.469 -4.900 -4.764 1.00 10.13 197 GLU A CA 1
ATOM 2810 C C . GLU A 1 197 ? 8.302 -4.144 -5.392 1.00 10.55 197 GLU A C 1
ATOM 2811 O O . GLU A 1 197 ? 7.705 -4.637 -6.340 1.00 11.73 197 GLU A O 1
ATOM 2823 N N . GLY A 1 198 ? 7.975 -2.965 -4.881 1.00 9.98 198 GLY A N 1
ATOM 2824 C CA . GLY A 1 198 ? 6.848 -2.216 -5.404 1.00 10.30 198 GLY A CA 1
ATOM 2825 C C . GLY A 1 198 ? 5.481 -2.824 -5.101 1.00 10.77 198 GLY A C 1
ATOM 2826 O O . GLY A 1 198 ? 5.351 -3.684 -4.229 1.00 11.85 198 GLY A O 1
ATOM 2830 N N . SER A 1 199 ? 4.463 -2.347 -5.820 1.00 10.64 199 SER A N 1
ATOM 2831 C CA . SER A 1 199 ? 3.094 -2.835 -5.702 1.00 10.94 199 SER A CA 1
ATOM 2832 C C . SER A 1 199 ? 2.541 -3.153 -7.080 1.00 10.85 199 SER A C 1
ATOM 2833 O O . SER A 1 199 ? 2.419 -2.269 -7.930 1.00 10.69 199 SER A O 1
ATOM 2841 N N A GLU A 1 200 ? 2.203 -4.422 -7.294 0.43 12.19 200 GLU A N 1
ATOM 2842 N N B GLU A 1 200 ? 2.203 -4.418 -7.311 0.57 11.93 200 GLU A N 1
ATOM 2843 C CA A GLU A 1 200 ? 1.642 -4.873 -8.562 0.43 13.22 200 GLU A CA 1
ATOM 2844 C CA B GLU A 1 200 ? 1.653 -4.832 -8.598 0.57 12.66 200 GLU A CA 1
ATOM 2845 C C A GLU A 1 200 ? 0.346 -4.137 -8.888 0.43 12.47 200 GLU A C 1
ATOM 2846 C C B GLU A 1 200 ? 0.348 -4.102 -8.895 0.57 12.01 200 GLU A C 1
ATOM 2847 O O A GLU A 1 200 ? 0.105 -3.757 -10.034 0.43 12.86 200 GLU A O 1
ATOM 2848 O O B GLU A 1 200 ? 0.099 -3.693 -10.028 0.57 12.36 200 GLU A O 1
ATOM 2871 N N . GLU A 1 201 ? -0.484 -3.927 -7.875 1.00 12.21 201 GLU A N 1
ATOM 2872 C CA . GLU A 1 201 ? -1.768 -3.249 -8.084 1.00 12.60 201 GLU A CA 1
ATOM 2873 C C . GLU A 1 201 ? -1.544 -1.833 -8.587 1.00 10.50 201 GLU A C 1
ATOM 2874 O O . GLU A 1 201 ? -2.223 -1.384 -9.509 1.00 11.13 201 GLU A O 1
ATOM 2887 N N . GLU A 1 202 ? -0.589 -1.120 -7.990 1.00 9.10 202 GLU A N 1
ATOM 2888 C CA . GLU A 1 202 ? -0.319 0.234 -8.440 1.00 8.44 202 GLU A CA 1
ATOM 2889 C C . GLU A 1 202 ? 0.330 0.256 -9.826 1.00 8.85 202 GLU A C 1
ATOM 2890 O O . GLU A 1 202 ? -0.015 1.079 -10.671 1.00 10.17 202 GLU A O 1
ATOM 2902 N N . ILE A 1 203 ? 1.303 -0.618 -10.047 1.00 9.90 203 ILE A N 1
ATOM 2903 C CA . ILE A 1 203 ? 1.998 -0.660 -11.324 1.00 11.46 203 ILE A CA 1
ATOM 2904 C C . ILE A 1 203 ? 1.026 -0.931 -12.463 1.00 12.17 203 ILE A C 1
ATOM 2905 O O . ILE A 1 203 ? 1.155 -0.349 -13.543 1.00 14.81 203 ILE A O 1
ATOM 2921 N N . ASN A 1 204 ? 0.068 -1.830 -12.237 1.00 12.40 204 ASN A N 1
ATOM 2922 C CA . ASN A 1 204 ? -0.805 -2.293 -13.314 1.00 13.28 204 ASN A CA 1
ATOM 2923 C C . ASN A 1 204 ? -2.047 -1.441 -13.547 1.00 13.47 204 ASN A C 1
ATOM 2924 O O . ASN A 1 204 ? -2.752 -1.667 -14.512 1.00 14.75 204 ASN A O 1
ATOM 2935 N N A CYS A 1 205 ? -2.267 -0.455 -12.681 0.36 13.47 205 CYS A N 1
ATOM 2936 N N B CYS A 1 205 ? -2.339 -0.465 -12.699 0.64 12.70 205 CYS A N 1
ATOM 2937 C CA A CYS A 1 205 ? -3.480 0.360 -12.694 0.36 13.92 205 CYS A CA 1
ATOM 2938 C CA B CYS A 1 205 ? -3.603 0.246 -12.872 0.64 12.93 205 CYS A CA 1
ATOM 2939 C C A CYS A 1 205 ? -3.488 1.409 -13.808 0.36 14.94 205 CYS A C 1
ATOM 2940 C C B CYS A 1 205 ? -3.518 1.384 -13.887 0.64 14.78 205 CYS A C 1
ATOM 2941 O O A CYS A 1 205 ? -4.545 1.924 -14.173 0.36 16.13 205 CYS A O 1
ATOM 2942 O O B CYS A 1 205 ? -4.544 1.949 -14.259 0.64 16.71 205 CYS A O 1
ATOM 2957 N N . GLY A 1 206 ? -2.316 1.709 -14.357 1.00 15.12 206 GLY A N 1
ATOM 2958 C CA . GLY A 1 206 ? -2.192 2.680 -15.431 1.00 15.11 206 GLY A CA 1
ATOM 2959 C C . GLY A 1 206 ? -2.435 4.119 -14.993 1.00 14.09 206 GLY A C 1
ATOM 2960 O O . GLY A 1 206 ? -2.952 4.928 -15.765 1.00 15.86 206 GLY A O 1
ATOM 2965 N N . GLN A 1 207 ? -2.066 4.449 -13.762 1.00 11.57 207 GLN A N 1
ATOM 2966 C CA . GLN A 1 207 ? -2.215 5.805 -13.244 1.00 9.73 207 GLN A CA 1
ATOM 2967 C C . GLN A 1 207 ? -1.167 6.743 -13.818 1.00 10.12 207 GLN A C 1
ATOM 2968 O O . GLN A 1 207 ? -0.097 6.304 -14.268 1.00 10.92 207 GLN A O 1
ATOM 2982 N N . GLU A 1 208 ? -1.468 8.041 -13.773 1.00 9.95 208 GLU A N 1
ATOM 2983 C CA . GLU A 1 208 ? -0.486 9.053 -14.136 1.00 9.55 208 GLU A CA 1
ATOM 2984 C C . GLU A 1 208 ? 0.467 9.285 -12.985 1.00 8.34 208 GLU A C 1
ATOM 2985 O O . GLU A 1 208 ? 0.069 9.354 -11.805 1.00 8.05 208 GLU A O 1
ATOM 2997 N N . ASN A 1 209 ? 1.743 9.395 -13.331 1.00 8.37 209 ASN A N 1
ATOM 2998 C CA . ASN A 1 209 ? 2.802 9.775 -12.394 1.00 8.02 209 ASN A CA 1
ATOM 2999 C C . ASN A 1 209 ? 2.796 8.946 -11.128 1.00 7.74 209 ASN A C 1
ATOM 3000 O O . ASN A 1 209 ? 2.748 9.465 -10.013 1.00 7.95 209 ASN A O 1
ATOM 3011 N N . ILE A 1 210 ? 2.869 7.632 -11.313 1.00 8.12 210 ILE A N 1
ATOM 3012 C CA . ILE A 1 210 ? 2.946 6.711 -10.189 1.00 7.96 210 ILE A CA 1
ATOM 3013 C C . ILE A 1 210 ? 4.063 7.152 -9.232 1.00 7.97 210 ILE A C 1
ATOM 3014 O O . ILE A 1 210 ? 5.130 7.625 -9.638 1.00 8.39 210 ILE A O 1
ATOM 3030 N N . SER A 1 211 ? 3.828 7.012 -7.938 1.00 7.79 211 SER A N 1
ATOM 3031 C CA . SER A 1 211 ? 4.900 7.264 -6.977 1.00 8.22 211 SER A CA 1
ATOM 3032 C C . SER A 1 211 ? 6.054 6.305 -7.230 1.00 8.09 211 SER A C 1
ATOM 3033 O O . SER A 1 211 ? 5.832 5.106 -7.393 1.00 8.09 211 SER A O 1
ATOM 3041 N N . PRO A 1 212 ? 7.303 6.804 -7.201 1.00 8.73 212 PRO A N 1
ATOM 3042 C CA . PRO A 1 212 ? 8.441 5.887 -7.338 1.00 8.89 212 PRO A CA 1
ATOM 3043 C C . PRO A 1 212 ? 8.409 4.765 -6.301 1.00 9.19 212 PRO A C 1
ATOM 3044 O O . PRO A 1 212 ? 8.938 3.676 -6.561 1.00 9.27 212 PRO A O 1
ATOM 3055 N N . LEU A 1 213 ? 7.816 5.023 -5.135 1.00 8.15 213 LEU A N 1
ATOM 3056 C CA . LEU A 1 213 ? 7.714 4.007 -4.092 1.00 8.25 213 LEU A CA 1
ATOM 3057 C C . LEU A 1 213 ? 7.165 2.691 -4.634 1.00 8.78 213 LEU A C 1
ATOM 3058 O O . LEU A 1 213 ? 7.582 1.608 -4.231 1.00 9.48 213 LEU A O 1
ATOM 3074 N N . PHE A 1 214 ? 6.190 2.774 -5.524 1.00 8.57 214 PHE A N 1
ATOM 3075 C CA . PHE A 1 214 ? 5.476 1.582 -5.950 1.00 8.28 214 PHE A CA 1
ATOM 3076 C C . PHE A 1 214 ? 6.141 0.836 -7.108 1.00 8.75 214 PHE A C 1
ATOM 3077 O O . PHE A 1 214 ? 5.646 -0.216 -7.513 1.00 9.92 214 PHE A O 1
ATOM 3094 N N . GLU A 1 215 ? 7.251 1.354 -7.638 1.00 9.47 215 GLU A N 1
ATOM 3095 C CA . GLU A 1 215 ? 7.853 0.739 -8.820 1.00 10.28 215 GLU A CA 1
ATOM 3096 C C . GLU A 1 215 ? 8.829 -0.390 -8.498 1.00 10.70 215 GLU A C 1
ATOM 3097 O O . GLU A 1 215 ? 9.076 -1.233 -9.351 1.00 12.46 215 GLU A O 1
ATOM 3109 N N . GLY A 1 216 ? 9.305 -0.446 -7.260 1.00 10.52 216 GLY A N 1
ATOM 3110 C CA . GLY A 1 216 ? 10.295 -1.429 -6.857 1.00 11.34 216 GLY A CA 1
ATOM 3111 C C . GLY A 1 216 ? 11.708 -1.084 -7.281 1.00 11.28 216 GLY A C 1
ATOM 3112 O O . GLY A 1 216 ? 11.942 -0.067 -7.939 1.00 12.33 216 GLY A O 1
ATOM 3116 N N . GLY A 1 217 ? 12.647 -1.941 -6.899 1.00 11.88 217 GLY A N 1
ATOM 3117 C CA . GLY A 1 217 ? 14.027 -1.849 -7.335 1.00 13.17 217 GLY A CA 1
ATOM 3118 C C . GLY A 1 217 ? 14.905 -0.945 -6.497 1.00 13.59 217 GLY A C 1
ATOM 3119 O O . GLY A 1 217 ? 16.026 -0.659 -6.901 1.00 14.93 217 GLY A O 1
ATOM 3123 N N . LYS A 1 218 ? 14.427 -0.518 -5.331 1.00 11.62 218 LYS A N 1
ATOM 3124 C CA . LYS A 1 218 ? 15.180 0.386 -4.469 1.00 11.77 218 LYS A CA 1
ATOM 3125 C C . LYS A 1 218 ? 15.683 -0.370 -3.247 1.00 12.78 218 LYS A C 1
ATOM 3126 O O . LYS A 1 218 ? 14.900 -1.036 -2.551 1.00 14.89 218 LYS A O 1
ATOM 3145 N N . HIS A 1 219 ? 16.986 -0.249 -3.002 1.00 11.04 219 HIS A N 1
ATOM 3146 C CA . HIS A 1 219 ? 17.672 -0.952 -1.918 1.00 11.16 219 HIS A CA 1
ATOM 3147 C C . HIS A 1 219 ? 18.318 0.072 -0.997 1.00 11.05 219 HIS A C 1
ATOM 3148 O O . HIS A 1 219 ? 19.532 0.171 -0.873 1.00 12.05 219 HIS A O 1
ATOM 3162 N N . TRP A 1 220 ? 17.448 0.838 -0.346 1.00 10.27 220 TRP A N 1
ATOM 3163 C CA . TRP A 1 220 ? 17.825 2.004 0.441 1.00 9.42 220 TRP A CA 1
ATOM 3164 C C . TRP A 1 220 ? 17.984 1.691 1.924 1.00 8.60 220 TRP A C 1
ATOM 3165 O O . TRP A 1 220 ? 18.416 2.547 2.685 1.00 9.53 220 TRP A O 1
ATOM 3186 N N . ILE A 1 221 ? 17.573 0.488 2.330 1.00 9.00 221 ILE A N 1
ATOM 3187 C CA . ILE A 1 221 ? 17.446 0.130 3.736 1.00 8.13 221 ILE A CA 1
ATOM 3188 C C . ILE A 1 221 ? 18.478 -0.942 4.086 1.00 9.01 221 ILE A C 1
ATOM 3189 O O . ILE A 1 221 ? 18.458 -2.030 3.524 1.00 10.04 221 ILE A O 1
ATOM 3205 N N . HIS A 1 222 ? 19.404 -0.617 4.980 1.00 8.77 222 HIS A N 1
ATOM 3206 C CA . HIS A 1 222 ? 20.408 -1.591 5.386 1.00 8.19 222 HIS A CA 1
ATOM 3207 C C . HIS A 1 222 ? 19.909 -2.515 6.492 1.00 8.89 222 HIS A C 1
ATOM 3208 O O . HIS A 1 222 ? 20.239 -3.704 6.512 1.00 9.07 222 HIS A O 1
ATOM 3222 N N . SER A 1 223 ? 19.139 -1.968 7.426 1.00 8.51 223 SER A N 1
ATOM 3223 C CA . SER A 1 223 ? 18.567 -2.755 8.492 1.00 8.29 223 SER A CA 1
ATOM 3224 C C . SER A 1 223 ? 17.213 -2.229 8.901 1.00 8.10 223 SER A C 1
ATOM 3225 O O . SER A 1 223 ? 16.912 -1.049 8.762 1.00 8.37 223 SER A O 1
ATOM 3233 N N . VAL A 1 224 ? 16.429 -3.158 9.428 1.00 7.61 224 VAL A N 1
ATOM 3234 C CA . VAL A 1 224 ? 15.115 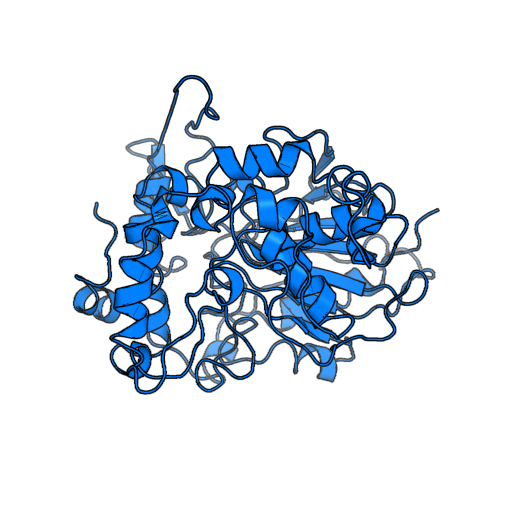-2.922 10.007 1.00 7.61 224 VAL A CA 1
ATOM 3235 C C . VAL A 1 224 ? 15.134 -3.493 11.419 1.00 6.87 224 VAL A C 1
ATOM 3236 O O . VAL A 1 224 ? 15.404 -4.674 11.608 1.00 8.49 224 VAL A O 1
ATOM 3249 N N . SER A 1 225 ? 14.880 -2.643 12.410 1.00 7.43 225 SER A N 1
ATOM 3250 C CA . SER A 1 225 ? 14.826 -3.055 13.804 1.00 7.40 225 SER A CA 1
ATOM 3251 C C . SER A 1 225 ? 13.444 -2.757 14.350 1.00 6.82 225 SER A C 1
ATOM 3252 O O . SER A 1 225 ? 13.005 -1.601 14.311 1.00 8.09 225 SER A O 1
ATOM 3260 N N . THR A 1 226 ? 12.765 -3.797 14.837 1.00 7.26 226 THR A N 1
ATOM 3261 C CA . THR A 1 226 ? 11.463 -3.639 15.486 1.00 7.35 226 THR A CA 1
ATOM 3262 C C . THR A 1 226 ? 11.643 -3.769 16.991 1.00 6.88 226 THR A C 1
ATOM 3263 O O . THR A 1 226 ? 12.425 -4.589 17.463 1.00 8.45 226 THR A O 1
ATOM 3274 N N . ILE A 1 227 ? 10.949 -2.906 17.733 1.00 6.79 227 ILE A N 1
ATOM 3275 C CA . ILE A 1 227 ? 11.018 -2.861 19.186 1.00 7.17 227 ILE A CA 1
ATOM 3276 C C . ILE A 1 227 ? 9.578 -2.848 19.695 1.00 6.48 227 ILE A C 1
ATOM 3277 O O . ILE A 1 227 ? 8.821 -1.933 19.397 1.00 7.66 227 ILE A O 1
ATOM 3293 N N . SER A 1 228 ? 9.212 -3.879 20.446 1.00 6.80 228 SER A N 1
ATOM 3294 C CA . SER A 1 228 ? 7.858 -3.995 21.001 1.00 8.11 228 SER A CA 1
ATOM 3295 C C . SER A 1 228 ? 6.785 -4.032 19.914 1.00 7.61 228 SER A C 1
ATOM 3296 O O . SER A 1 228 ? 5.659 -3.556 20.100 1.00 8.83 228 SER A O 1
ATOM 3304 N N . THR A 1 229 ? 7.129 -4.603 18.772 1.00 7.19 229 THR A N 1
ATOM 3305 C CA . THR A 1 229 ? 6.266 -4.513 17.599 1.00 6.49 229 THR A CA 1
ATOM 3306 C C . THR A 1 229 ? 5.275 -5.683 17.519 1.00 6.56 229 THR A C 1
ATOM 3307 O O . THR A 1 229 ? 5.664 -6.837 17.715 1.00 6.78 229 THR A O 1
ATOM 3318 N N . PRO A 1 230 ? 4.002 -5.384 17.214 1.00 6.46 230 PRO A N 1
ATOM 3319 C CA . PRO A 1 230 ? 3.021 -6.450 16.968 1.00 6.52 230 PRO A CA 1
ATOM 3320 C C . PRO A 1 230 ? 3.217 -7.072 15.584 1.00 7.12 230 PRO A C 1
ATOM 3321 O O . PRO A 1 230 ? 2.425 -6.881 14.670 1.00 7.28 230 PRO A O 1
ATOM 3332 N N . ASN A 1 231 ? 4.312 -7.801 15.412 1.00 6.18 231 ASN A N 1
ATOM 3333 C CA . ASN A 1 231 ? 4.585 -8.398 14.116 1.00 5.88 231 ASN A CA 1
ATOM 3334 C C . ASN A 1 231 ? 3.535 -9.448 13.718 1.00 6.63 231 ASN A C 1
ATOM 3335 O O . ASN A 1 231 ? 3.304 -9.670 12.524 1.00 6.80 231 ASN A O 1
ATOM 3346 N N . ASP A 1 232 ? 2.900 -10.054 14.721 1.00 6.42 232 ASP A N 1
ATOM 3347 C CA . ASP A 1 232 ? 1.730 -10.909 14.531 1.00 6.26 232 ASP A CA 1
ATOM 3348 C C . ASP A 1 232 ? 0.461 -10.290 15.128 1.00 6.90 232 ASP A C 1
ATOM 3349 O O . ASP A 1 232 ? -0.492 -10.996 15.408 1.00 7.48 232 ASP A O 1
ATOM 3358 N N . GLY A 1 233 ? 0.430 -8.971 15.270 1.00 6.64 233 GLY A N 1
ATOM 3359 C CA . GLY A 1 233 ? -0.716 -8.294 15.855 1.00 6.98 233 GLY A CA 1
ATOM 3360 C C . GLY A 1 233 ? -0.678 -8.296 17.374 1.00 7.10 233 GLY A C 1
ATOM 3361 O O . GLY A 1 233 ? 0.241 -8.825 18.008 1.00 7.86 233 GLY A O 1
ATOM 3365 N N . THR A 1 234 ? -1.682 -7.677 17.961 1.00 7.21 234 THR A N 1
ATOM 3366 C CA . THR A 1 234 ? -1.883 -7.732 19.383 1.00 7.26 234 THR A CA 1
ATOM 3367 C C . THR A 1 234 ? -3.333 -8.064 19.667 1.00 7.04 234 THR A C 1
ATOM 3368 O O . THR A 1 234 ? -4.249 -7.491 19.079 1.00 7.11 234 THR A O 1
ATOM 3379 N N . THR A 1 235 ? -3.538 -8.978 20.609 1.00 7.27 235 THR A N 1
ATOM 3380 C CA . THR A 1 235 ? -4.899 -9.346 20.979 1.00 7.78 235 THR A CA 1
ATOM 3381 C C . THR A 1 235 ? -5.613 -8.237 21.744 1.00 7.50 235 THR A C 1
ATOM 3382 O O . THR A 1 235 ? -6.818 -8.304 21.918 1.00 8.26 235 THR A O 1
ATOM 3393 N N . LEU A 1 236 ? -4.896 -7.182 22.117 1.00 7.95 236 LEU A N 1
ATOM 3394 C CA . LEU A 1 236 ? -5.560 -5.999 22.665 1.00 8.42 236 LEU A CA 1
ATOM 3395 C C . LEU A 1 236 ? -6.517 -5.406 21.636 1.00 7.19 236 LEU A C 1
ATOM 3396 O O . LEU A 1 236 ? -7.635 -4.988 21.971 1.00 8.78 236 LEU A O 1
ATOM 3412 N N . SER A 1 237 ? -6.116 -5.384 20.367 1.00 7.63 237 SER A N 1
ATOM 3413 C CA . SER A 1 237 ? -7.048 -4.954 19.343 1.00 8.06 237 SER A CA 1
ATOM 3414 C C . SER A 1 237 ? -8.166 -5.984 19.167 1.00 7.61 237 SER A C 1
ATOM 3415 O O . SER A 1 237 ? -9.343 -5.616 19.102 1.00 9.00 237 SER A O 1
ATOM 3423 N N . ASP A 1 238 ? -7.823 -7.265 19.077 1.00 7.43 238 ASP A N 1
ATOM 3424 C CA . ASP A 1 238 ? -8.832 -8.298 18.875 1.00 7.97 238 ASP A CA 1
ATOM 3425 C C . ASP A 1 238 ? -9.969 -8.202 19.906 1.00 7.94 238 ASP A C 1
ATOM 3426 O O . ASP A 1 238 ? -11.140 -8.323 19.567 1.00 9.11 238 ASP A O 1
ATOM 3435 N N . LEU A 1 239 ? -9.612 -7.978 21.166 1.00 8.93 239 LEU A N 1
ATOM 3436 C CA . LEU A 1 239 ? -10.549 -8.118 22.262 1.00 10.68 239 LEU A CA 1
ATOM 3437 C C . LEU A 1 239 ? -11.417 -6.864 22.499 1.00 11.15 239 LEU A C 1
ATOM 3438 O O . LEU A 1 239 ? -12.445 -6.959 23.171 1.00 13.56 239 LEU A O 1
ATOM 3454 N N . MET A 1 240 ? -10.999 -5.717 21.950 1.00 12.46 240 MET A N 1
ATOM 3455 C CA . MET A 1 240 ? -11.665 -4.416 22.165 1.00 13.93 240 MET A CA 1
ATOM 3456 C C . MET A 1 240 ? -12.438 -3.946 20.942 1.00 12.30 240 MET A C 1
ATOM 3457 O O . MET A 1 240 ? -11.975 -4.115 19.826 1.00 11.99 240 MET A O 1
ATOM 3471 N N . PRO A 1 241 ? -13.600 -3.294 21.139 1.00 11.91 241 PRO A N 1
ATOM 3472 C CA . PRO A 1 241 ? -14.144 -2.485 20.044 1.00 11.55 241 PRO A CA 1
ATOM 3473 C C . PRO A 1 241 ? -13.141 -1.404 19.650 1.00 10.90 241 PRO A C 1
ATOM 3474 O O . PRO A 1 241 ? -12.469 -0.838 20.517 1.00 11.39 241 PRO A O 1
ATOM 3485 N N . ALA A 1 242 ? -13.029 -1.130 18.354 1.00 10.55 242 ALA A N 1
ATOM 3486 C CA . ALA A 1 242 ? -12.065 -0.163 17.860 1.00 10.82 242 ALA A CA 1
ATOM 3487 C C . ALA A 1 242 ? -12.181 1.206 18.533 1.00 10.41 242 ALA A C 1
ATOM 3488 O O . ALA A 1 242 ? -11.168 1.792 18.926 1.00 11.34 242 ALA A O 1
ATOM 3495 N N . LYS A 1 243 ? -13.403 1.729 18.627 1.00 11.93 243 LYS A N 1
ATOM 3496 C CA . LYS A 1 243 ? -13.604 3.054 19.200 1.00 13.82 243 LYS A CA 1
ATOM 3497 C C . LYS A 1 243 ? -13.097 3.096 20.631 1.00 14.22 243 LYS A C 1
ATOM 3498 O O . LYS A 1 243 ? -12.560 4.114 21.085 1.00 14.41 243 LYS A O 1
ATOM 3517 N N . ASP A 1 244 ? -13.299 2.002 21.358 1.00 14.14 244 ASP A N 1
ATOM 3518 C CA . ASP A 1 244 ? -12.871 1.953 22.750 1.00 14.82 244 ASP A CA 1
ATOM 3519 C C . ASP A 1 244 ? -11.350 1.911 22.856 1.00 13.13 244 ASP A C 1
ATOM 3520 O O . ASP A 1 244 ? -10.787 2.515 23.755 1.00 13.55 244 ASP A O 1
ATOM 3529 N N . LEU A 1 245 ? -10.694 1.191 21.946 1.00 12.18 245 LEU A N 1
ATOM 3530 C CA . LEU A 1 245 ? -9.236 1.150 21.937 1.00 11.55 245 LEU A CA 1
ATOM 3531 C C . LEU A 1 245 ? -8.686 2.549 21.680 1.00 10.86 245 LEU A C 1
ATOM 3532 O O . LEU A 1 245 ? -7.789 3.010 22.382 1.00 10.98 245 LEU A O 1
ATOM 3548 N N . ILE A 1 246 ? -9.234 3.248 20.692 1.00 11.01 246 ILE A N 1
ATOM 3549 C CA . ILE A 1 246 ? -8.773 4.606 20.430 1.00 12.03 246 ILE A CA 1
ATOM 3550 C C . ILE A 1 246 ? -9.031 5.520 21.638 1.00 11.71 246 ILE A C 1
ATOM 3551 O O . ILE A 1 246 ? -8.164 6.289 22.045 1.00 11.15 246 ILE A O 1
ATOM 3567 N N . SER A 1 247 ? -10.216 5.425 22.227 1.00 11.66 247 SER A N 1
ATOM 3568 C CA . SER A 1 247 ? -10.566 6.267 23.363 1.00 11.79 247 SER A CA 1
ATOM 3569 C C . SER A 1 247 ? -9.621 5.999 24.545 1.00 11.24 247 SER A C 1
ATOM 3570 O O . SER A 1 247 ? -9.114 6.930 25.174 1.00 11.13 247 SER A O 1
ATOM 3578 N N . TYR A 1 248 ? -9.371 4.727 24.833 1.00 10.72 248 TYR A N 1
ATOM 3579 C CA . TYR A 1 248 ? -8.387 4.355 25.836 1.00 11.33 248 TYR A CA 1
ATOM 3580 C C . TYR A 1 248 ? -7.023 5.006 25.574 1.00 11.08 248 TYR A C 1
ATOM 3581 O O . TYR A 1 248 ? -6.395 5.535 26.492 1.00 11.90 248 TYR A O 1
ATOM 3599 N N A THR A 1 249 ? -6.592 4.983 24.322 0.57 10.47 249 THR A N 1
ATOM 3600 N N B THR A 1 249 ? -6.553 4.976 24.329 0.43 10.71 249 THR A N 1
ATOM 3601 C CA A THR A 1 249 ? -5.278 5.497 23.992 0.57 10.88 249 THR A CA 1
ATOM 3602 C CA B THR A 1 249 ? -5.236 5.542 24.046 0.43 11.14 249 THR A CA 1
ATOM 3603 C C A THR A 1 249 ? -5.206 7.031 24.128 0.57 11.16 249 THR A C 1
ATOM 3604 C C B THR A 1 249 ? -5.215 7.054 24.228 0.43 11.30 249 THR A C 1
ATOM 3605 O O A THR A 1 249 ? -4.152 7.574 24.425 0.57 11.21 249 THR A O 1
ATOM 3606 O O B THR A 1 249 ? -4.202 7.610 24.638 0.43 11.24 249 THR A O 1
ATOM 3627 N N . PHE A 1 250 ? -6.326 7.727 23.949 1.00 11.28 250 PHE A N 1
ATOM 3628 C CA . PHE A 1 250 ? -6.397 9.163 24.270 1.00 11.82 250 PHE A CA 1
ATOM 3629 C C . PHE A 1 250 ? -6.240 9.364 25.771 1.00 12.63 250 PHE A C 1
ATOM 3630 O O . PHE A 1 250 ? -5.602 10.314 26.213 1.00 12.89 250 PHE A O 1
ATOM 3648 N N . GLY A 1 251 ? -6.830 8.472 26.551 1.00 12.29 251 GLY A N 1
ATOM 3649 C CA . GLY A 1 251 ? -6.630 8.472 27.991 1.00 13.15 251 GLY A CA 1
ATOM 3650 C C . GLY A 1 251 ? -5.158 8.337 28.353 1.00 12.74 251 GLY A C 1
ATOM 3651 O O . GLY A 1 251 ? -4.645 9.096 29.170 1.00 13.97 251 GLY A O 1
ATOM 3655 N N . VAL A 1 252 ? -4.468 7.369 27.747 1.00 12.49 252 VAL A N 1
ATOM 3656 C CA . VAL A 1 252 ? -3.043 7.193 27.996 1.00 12.89 252 VAL A CA 1
ATOM 3657 C C . VAL A 1 252 ? -2.286 8.473 27.619 1.00 12.91 252 VAL A C 1
ATOM 3658 O O . VAL A 1 252 ? -1.415 8.939 28.357 1.00 12.43 252 VAL A O 1
ATOM 3671 N N . LEU A 1 253 ? -2.618 9.051 26.470 1.00 12.47 253 LEU A N 1
ATOM 3672 C CA . LEU A 1 253 ? -1.988 10.305 26.059 1.00 13.15 253 LEU A CA 1
ATOM 3673 C C . LEU A 1 253 ? -2.184 11.375 27.141 1.00 13.40 253 LEU A C 1
ATOM 3674 O O . LEU A 1 253 ? -1.257 12.115 27.467 1.00 14.15 253 LEU A O 1
ATOM 3690 N N . GLY A 1 254 ? -3.383 11.432 27.710 1.00 13.85 254 GLY A N 1
ATOM 3691 C CA . GLY A 1 254 ? -3.690 12.377 28.765 1.00 14.76 254 GLY A CA 1
ATOM 3692 C C . GLY A 1 254 ? -2.843 12.208 30.016 1.00 15.75 254 GLY A C 1
ATOM 3693 O O . GLY A 1 254 ? -2.609 13.191 30.716 1.00 16.58 254 GLY A O 1
ATOM 3697 N N . THR A 1 255 ? -2.388 10.987 30.314 1.00 16.69 255 THR A N 1
ATOM 3698 C CA . THR A 1 255 ? -1.536 10.782 31.487 1.00 17.67 255 THR A CA 1
ATOM 3699 C C . THR A 1 255 ? -0.188 11.452 31.275 1.00 17.96 255 THR A C 1
ATOM 3700 O O . THR A 1 255 ? 0.534 11.712 32.232 1.00 19.03 255 THR A O 1
ATOM 3711 N N . ILE A 1 256 ? 0.142 11.725 30.015 1.00 18.12 256 ILE A N 1
ATOM 3712 C CA . ILE A 1 256 ? 1.377 12.409 29.661 1.00 19.54 256 ILE A CA 1
ATOM 3713 C C . ILE A 1 256 ? 1.156 13.908 29.511 1.00 19.47 256 ILE A C 1
ATOM 3714 O O . ILE A 1 256 ? 1.926 14.701 30.042 1.00 20.94 256 ILE A O 1
ATOM 3730 N N . THR A 1 257 ? 0.109 14.311 28.798 1.00 19.04 257 THR A N 1
ATOM 3731 C CA . THR A 1 257 ? -0.106 15.737 28.551 1.00 19.24 257 THR A CA 1
ATOM 3732 C C . THR A 1 257 ? -0.667 16.452 29.772 1.00 20.34 257 THR A C 1
ATOM 3733 O O . THR A 1 257 ? -0.463 17.657 29.935 1.00 20.96 257 THR A O 1
ATOM 3744 N N . GLY A 1 258 ? -1.357 15.702 30.630 1.00 20.88 258 GLY A N 1
ATOM 3745 C CA . GLY A 1 258 ? -2.240 16.283 31.631 1.00 21.89 258 GLY A CA 1
ATOM 3746 C C . GLY A 1 258 ? -3.660 16.260 31.083 1.00 22.88 258 GLY A C 1
ATOM 3747 O O . GLY A 1 258 ? -3.844 16.349 29.871 1.00 21.68 258 GLY A O 1
ATOM 3751 N N . LYS A 1 259 ? -4.667 16.144 31.947 1.00 25.17 259 LYS A N 1
ATOM 3752 C CA . LYS A 1 259 ? -6.025 15.870 31.467 1.00 28.11 259 LYS A CA 1
ATOM 3753 C C . LYS A 1 259 ? -6.651 17.054 30.735 1.00 28.87 259 LYS A C 1
ATOM 3754 O O . LYS A 1 259 ? -7.529 16.880 29.888 1.00 29.25 259 LYS A O 1
ATOM 3773 N N . ASN A 1 260 ? -6.207 18.258 31.064 1.00 28.68 260 ASN A N 1
ATOM 3774 C CA . ASN A 1 260 ? -6.741 19.448 30.418 1.00 29.31 260 ASN A CA 1
ATOM 3775 C C . ASN A 1 260 ? -6.013 19.742 29.113 1.00 26.96 260 ASN A C 1
ATOM 3776 O O . ASN A 1 260 ? -6.637 20.058 28.089 1.00 26.74 260 ASN A O 1
ATOM 3787 N N . LYS A 1 261 ? -4.691 19.617 29.142 1.00 23.90 261 LYS A N 1
ATOM 3788 C CA . LYS A 1 261 ? -3.906 19.836 27.938 1.00 22.14 261 LYS A CA 1
ATOM 3789 C C . LYS A 1 261 ? -4.210 18.785 26.869 1.00 18.85 261 LYS A C 1
ATOM 3790 O O . LYS A 1 261 ? -3.927 19.002 25.698 1.00 17.37 261 LYS A O 1
ATOM 3809 N N . LEU A 1 262 ? -4.818 17.670 27.269 1.00 17.51 262 LEU A N 1
ATOM 3810 C CA . LEU A 1 262 ? -5.259 16.648 26.316 1.00 16.74 262 LEU A CA 1
ATOM 3811 C C . LEU A 1 262 ? -6.220 17.247 25.294 1.00 16.29 262 LEU A C 1
ATOM 3812 O O . LEU A 1 262 ? -6.270 16.815 24.150 1.00 16.59 262 LEU A O 1
ATOM 3828 N N . PHE A 1 263 ? -6.980 18.249 25.709 1.00 16.46 263 PHE A N 1
ATOM 3829 C CA . PHE A 1 263 ? -7.922 18.895 24.810 1.00 17.79 263 PHE A CA 1
ATOM 3830 C C . PHE A 1 263 ? -7.449 20.267 24.355 1.00 17.57 263 PHE A C 1
ATOM 3831 O O . PHE A 1 263 ? -8.252 21.165 24.081 1.00 18.71 263 PHE A O 1
ATOM 3848 N N . SER A 1 264 ? -6.133 20.417 24.254 1.00 16.78 264 SER A N 1
ATOM 3849 C CA . SER A 1 264 ? -5.542 21.606 23.649 1.00 16.86 264 SER A CA 1
ATOM 3850 C C . SER A 1 264 ? -4.923 21.224 22.317 1.00 15.23 264 SER A C 1
ATOM 3851 O O . SER A 1 264 ? -4.669 20.048 22.048 1.00 14.82 264 SER A O 1
ATOM 3859 N N . SER A 1 265 ? -4.683 22.223 21.477 1.00 14.64 265 SER A N 1
ATOM 3860 C CA . SER A 1 265 ? -4.216 21.987 20.114 1.00 15.87 265 SER A CA 1
ATOM 3861 C C . SER A 1 265 ? -2.720 21.747 20.077 1.00 15.06 265 SER A C 1
ATOM 3862 O O . SER A 1 265 ? -1.962 22.585 19.606 1.00 16.20 265 SER A O 1
ATOM 3870 N N . ILE A 1 266 ? -2.299 20.587 20.568 1.00 12.81 266 ILE A N 1
ATOM 3871 C CA . ILE A 1 266 ? -0.882 20.256 20.638 1.00 13.28 266 ILE A CA 1
ATOM 3872 C C . ILE A 1 266 ? -0.599 18.904 19.980 1.00 13.58 266 ILE A C 1
ATOM 3873 O O . ILE A 1 266 ? 0.490 18.356 20.127 1.00 14.24 266 ILE A O 1
ATOM 3889 N N . TYR A 1 267 ? -1.573 18.372 19.244 1.00 12.94 267 TYR A N 1
ATOM 3890 C CA . TYR A 1 267 ? -1.359 17.178 18.431 1.00 12.12 267 TYR A CA 1
ATOM 3891 C C . TYR A 1 267 ? -2.403 17.100 17.320 1.00 12.40 267 TYR A C 1
ATOM 3892 O O . TYR A 1 267 ? -3.483 17.660 17.426 1.00 12.92 267 TYR A O 1
ATOM 3910 N N . ASP A 1 268 ? -2.046 16.398 16.254 1.00 12.34 268 ASP A N 1
ATOM 3911 C CA . ASP A 1 268 ? -2.820 16.325 15.016 1.00 12.12 268 ASP A CA 1
ATOM 3912 C C . ASP A 1 268 ? -2.912 14.841 14.677 1.00 10.48 268 ASP A C 1
ATOM 3913 O O . ASP A 1 268 ? -1.902 14.139 14.687 1.00 10.29 268 ASP A O 1
ATOM 3922 N N . LEU A 1 269 ? -4.118 14.344 14.436 1.00 9.87 269 LEU A N 1
ATOM 3923 C CA . LEU A 1 269 ? -4.315 12.922 14.113 1.00 10.27 269 LEU A CA 1
ATOM 3924 C C . LEU A 1 269 ? -4.026 12.595 12.649 1.00 9.41 269 LEU A C 1
ATOM 3925 O O . LEU A 1 269 ? -3.957 11.426 12.281 1.00 9.59 269 LEU A O 1
ATOM 3941 N N . LYS A 1 270 ? -3.837 13.621 11.823 1.00 8.90 270 LYS A N 1
ATOM 3942 C CA . LYS A 1 270 ? -3.309 13.458 10.465 1.00 8.68 270 LYS A CA 1
ATOM 3943 C C . LYS A 1 270 ? -4.165 12.547 9.586 1.00 8.78 270 LYS A C 1
ATOM 3944 O O . LYS A 1 270 ? -3.646 11.822 8.739 1.00 10.66 270 LYS A O 1
ATOM 3963 N N . LEU A 1 271 ? -5.486 12.658 9.729 1.00 8.60 271 LEU A N 1
ATOM 3964 C CA . LEU A 1 271 ? -6.431 11.877 8.932 1.00 9.15 271 LEU A CA 1
ATOM 3965 C C . LEU A 1 271 ? -6.942 12.674 7.721 1.00 8.44 271 LEU A C 1
ATOM 3966 O O . LEU A 1 271 ? -8.079 12.500 7.294 1.00 8.52 271 LEU A O 1
ATOM 3982 N N . ASP A 1 272 ? -6.075 13.514 7.172 1.00 9.60 272 ASP A N 1
ATOM 3983 C CA . ASP A 1 272 ? -6.372 14.337 6.005 1.00 10.56 272 ASP A CA 1
ATOM 3984 C C . ASP A 1 272 ? -6.982 13.524 4.862 1.00 10.22 272 ASP A C 1
ATOM 3985 O O . ASP A 1 272 ? -7.898 13.989 4.179 1.00 10.91 272 ASP A O 1
ATOM 3994 N N . GLN A 1 273 ? -6.458 12.322 4.642 1.00 9.49 273 GLN A N 1
ATOM 3995 C CA . GLN A 1 273 ? -6.831 11.543 3.467 1.00 9.92 273 GLN A CA 1
ATOM 3996 C C . GLN A 1 273 ? -8.275 11.075 3.526 1.00 9.09 273 GLN A C 1
ATOM 3997 O O . GLN A 1 273 ? -8.871 10.802 2.500 1.00 9.68 273 GLN A O 1
ATOM 4011 N N . TRP A 1 274 ? -8.796 10.986 4.750 1.00 8.84 274 TRP A N 1
ATOM 4012 C CA . TRP A 1 274 ? -10.167 10.581 5.018 1.00 9.23 274 TRP A CA 1
ATOM 4013 C C . TRP A 1 274 ? -11.135 11.750 5.135 1.00 9.79 274 TRP A C 1
ATOM 4014 O O . TRP A 1 274 ? -12.290 11.546 5.467 1.00 11.15 274 TRP A O 1
ATOM 4035 N N . GLY A 1 275 ? -10.682 12.969 4.864 1.00 9.65 275 GLY A N 1
ATOM 4036 C CA . GLY A 1 275 ? -11.536 14.134 5.011 1.00 10.70 275 GLY A CA 1
ATOM 4037 C C . GLY A 1 275 ? -11.787 14.460 6.468 1.00 10.39 275 GLY A C 1
ATOM 4038 O O . GLY A 1 275 ? -12.802 15.080 6.790 1.00 11.06 275 GLY A O 1
ATOM 4042 N N . LEU A 1 276 ? -10.848 14.084 7.338 1.00 9.57 276 LEU A N 1
ATOM 4043 C CA . LEU A 1 276 ? -10.985 14.302 8.770 1.00 9.80 276 LEU A CA 1
ATOM 4044 C C . LEU A 1 276 ? -9.950 15.281 9.336 1.00 10.15 2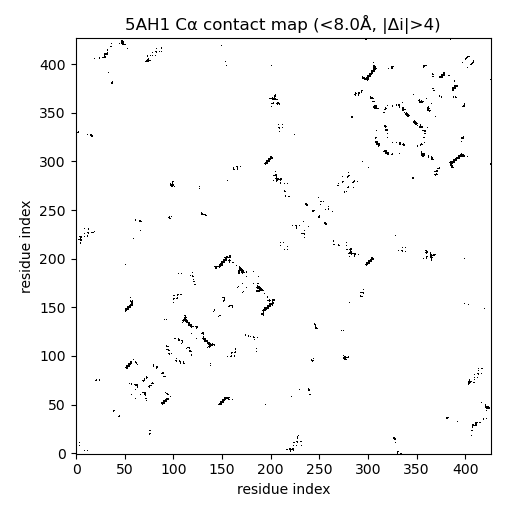76 LEU A C 1
ATOM 4045 O O . LEU A 1 276 ? -9.551 15.154 10.481 1.00 11.00 276 LEU A O 1
ATOM 4061 N N . LYS A 1 277 ? -9.592 16.311 8.574 1.00 11.19 277 LYS A N 1
ATOM 4062 C CA . LYS A 1 277 ? -8.833 17.423 9.147 1.00 12.28 277 LYS A CA 1
ATOM 4063 C C . LYS A 1 277 ? -9.684 18.181 10.159 1.00 12.97 277 LYS A C 1
ATOM 4064 O O . LYS A 1 277 ? -10.907 18.244 10.025 1.00 12.97 277 LYS A O 1
ATOM 4083 N N . LYS A 1 278 ? -9.046 18.775 11.162 1.00 13.50 278 LYS A N 1
ATOM 4084 C CA . LYS A 1 278 ? -9.739 19.694 12.052 1.00 15.04 278 LYS A CA 1
ATOM 4085 C C . LYS A 1 278 ? -10.339 20.851 11.242 1.00 16.18 278 LYS A C 1
ATOM 4086 O O . LYS A 1 278 ? -9.661 21.457 10.415 1.00 17.64 278 LYS A O 1
ATOM 4105 N N . GLN A 1 279 ? -11.617 21.142 11.466 1.00 16.09 279 GLN A N 1
ATOM 4106 C CA . GLN A 1 279 ? -12.319 22.160 10.682 1.00 17.24 279 GLN A CA 1
ATOM 4107 C C . GLN A 1 279 ? -11.975 23.574 11.133 1.00 16.27 279 GLN A C 1
ATOM 4108 O O . GLN A 1 279 ? -11.563 23.798 12.270 1.00 15.61 279 GLN A O 1
ATOM 4122 N N . ASN A 1 280 ? -12.159 24.541 10.239 1.00 16.52 280 ASN A N 1
ATOM 4123 C CA . ASN A 1 280 ? -11.941 25.931 10.593 1.00 17.39 280 ASN A CA 1
ATOM 4124 C C . ASN A 1 280 ? -12.812 26.329 11.782 1.00 18.50 280 ASN A C 1
ATOM 4125 O O . ASN A 1 280 ? -14.032 26.125 11.771 1.00 19.69 280 ASN A O 1
ATOM 4136 N N . GLY A 1 281 ? -12.171 26.861 12.816 1.00 18.77 281 GLY A N 1
ATOM 4137 C CA . GLY A 1 281 ? -12.858 27.308 14.012 1.00 19.06 281 GLY A CA 1
ATOM 4138 C C . GLY A 1 281 ? -13.260 26.215 14.989 1.00 18.97 281 GLY A C 1
ATOM 4139 O O . GLY A 1 281 ? -13.945 26.480 15.973 1.00 20.72 281 GLY A O 1
ATOM 4143 N N . GLU A 1 282 ? -12.851 24.983 14.719 1.00 17.20 282 GLU A N 1
ATOM 4144 C CA . GLU A 1 282 ? -13.219 23.849 15.558 1.00 16.43 282 GLU A CA 1
ATOM 4145 C C . GLU A 1 282 ? -12.235 23.718 16.705 1.00 16.08 282 GLU A C 1
ATOM 4146 O O . GLU A 1 282 ? -11.034 23.871 16.518 1.00 16.81 282 GLU A O 1
ATOM 4158 N N . SER A 1 283 ? -12.749 23.468 17.902 1.00 15.60 283 SER A N 1
ATOM 4159 C CA . SER A 1 283 ? -11.885 23.230 19.053 1.00 15.28 283 SER A CA 1
ATOM 4160 C C . SER A 1 283 ? -11.255 21.850 18.989 1.00 13.26 283 SER A C 1
ATOM 4161 O O . SER A 1 283 ? -11.771 20.958 18.318 1.00 13.31 283 SER A O 1
ATOM 4169 N N . GLN A 1 284 ? -10.160 21.659 19.721 1.00 13.09 284 GLN A N 1
ATOM 4170 C CA . GLN A 1 284 ? -9.546 20.341 19.797 1.00 13.06 284 GLN A CA 1
ATOM 4171 C C . GLN A 1 284 ? -10.535 19.317 20.346 1.00 13.30 284 GLN A C 1
ATOM 4172 O O . GLN A 1 284 ? -10.603 18.198 19.846 1.00 12.59 284 GLN A O 1
ATOM 4186 N N A ARG A 1 285 ? -11.306 19.686 21.363 0.60 13.94 285 ARG A N 1
ATOM 4187 N N B ARG A 1 285 ? -11.296 19.705 21.370 0.40 14.43 285 ARG A N 1
ATOM 4188 C CA A ARG A 1 285 ? -12.259 18.744 21.937 0.60 15.34 285 ARG A CA 1
ATOM 4189 C CA B ARG A 1 285 ? -12.310 18.829 21.958 0.40 15.98 285 ARG A CA 1
ATOM 4190 C C A ARG A 1 285 ? -13.313 18.313 20.918 0.60 14.97 285 ARG A C 1
ATOM 4191 C C B ARG A 1 285 ? -13.290 18.328 20.913 0.40 15.30 285 ARG A C 1
ATOM 4192 O O A ARG A 1 285 ? -13.666 17.140 20.849 0.60 15.15 285 ARG A O 1
ATOM 4193 O O B ARG A 1 285 ? -13.557 17.134 20.815 0.40 15.61 285 ARG A O 1
ATOM 4234 N N . ASP A 1 286 ? -13.842 19.257 20.145 1.00 14.23 286 ASP A N 1
ATOM 4235 C CA . ASP A 1 286 ? -14.865 18.916 19.167 1.00 14.41 286 ASP A CA 1
ATOM 4236 C C . ASP A 1 286 ? -14.282 18.053 18.046 1.00 13.17 286 ASP A C 1
ATOM 4237 O O . ASP A 1 286 ? -14.928 17.120 17.561 1.00 14.59 286 ASP A O 1
ATOM 4247 N N . TYR A 1 287 ? -13.036 18.330 17.685 1.00 12.29 287 TYR A N 1
ATOM 4248 C CA . TYR A 1 287 ? -12.326 17.569 16.655 1.00 12.12 287 TYR A CA 1
ATOM 4249 C C . TYR A 1 287 ? -12.115 16.128 17.103 1.00 12.18 287 TYR A C 1
ATOM 4250 O O . TYR A 1 287 ? -12.398 15.198 16.350 1.00 11.56 287 TYR A O 1
ATOM 4268 N N . ILE A 1 288 ? -11.664 15.944 18.340 1.00 12.86 288 ILE A N 1
ATOM 4269 C CA . ILE A 1 288 ? -11.472 14.599 18.876 1.00 14.09 288 ILE A CA 1
ATOM 4270 C C . ILE A 1 288 ? -12.785 13.811 18.947 1.00 14.48 288 ILE A C 1
ATOM 4271 O O . ILE A 1 288 ? -12.838 12.635 18.570 1.00 14.03 288 ILE A O 1
ATOM 4287 N N . GLU A 1 289 ? -13.845 14.451 19.424 1.00 14.50 289 GLU A N 1
ATOM 4288 C CA . GLU A 1 289 ? -15.135 13.780 19.506 1.00 16.30 289 GLU A CA 1
ATOM 4289 C C . GLU A 1 289 ? -15.612 13.370 18.112 1.00 14.71 289 GLU A C 1
ATOM 4290 O O . GLU A 1 289 ? -16.151 12.274 17.917 1.00 14.17 289 GLU A O 1
ATOM 4302 N N . ARG A 1 290 ? -15.423 14.258 17.143 1.00 14.27 290 ARG A N 1
ATOM 4303 C CA . ARG A 1 290 ? -15.847 13.986 15.781 1.00 14.24 290 ARG A CA 1
ATOM 4304 C C . ARG A 1 290 ? -15.071 12.808 15.180 1.00 13.35 290 ARG A C 1
ATOM 4305 O O . ARG A 1 290 ? -15.666 11.923 14.557 1.00 14.34 290 ARG A O 1
ATOM 4326 N N . VAL A 1 291 ? -13.760 12.767 15.399 1.00 12.91 291 VAL A N 1
ATOM 4327 C CA . VAL A 1 291 ? -12.961 11.643 14.932 1.00 12.49 291 VAL A CA 1
ATOM 4328 C C . VAL A 1 291 ? -13.371 10.343 15.639 1.00 11.80 291 VAL A C 1
ATOM 4329 O O . VAL A 1 291 ? -13.537 9.309 14.992 1.00 11.98 291 VAL A O 1
ATOM 4342 N N . LEU A 1 292 ? -13.555 10.387 16.957 1.00 11.34 292 LEU A N 1
ATOM 4343 C CA . LEU A 1 292 ? -14.001 9.194 17.684 1.00 12.81 292 LEU A CA 1
ATOM 4344 C C . LEU A 1 292 ? -15.329 8.643 17.199 1.00 12.87 292 LEU A C 1
ATOM 4345 O O . LEU A 1 292 ? -15.532 7.424 17.190 1.00 13.40 292 LEU A O 1
ATOM 4361 N N . ASP A 1 293 ? -16.224 9.537 16.794 1.00 13.37 293 ASP A N 1
ATOM 4362 C CA . ASP A 1 293 ? -17.562 9.155 16.352 1.00 14.96 293 ASP A CA 1
ATOM 4363 C C . ASP A 1 293 ? -17.622 8.803 14.871 1.00 14.88 293 ASP A C 1
ATOM 4364 O O . ASP A 1 293 ? -18.686 8.448 14.358 1.00 16.97 293 ASP A O 1
ATOM 4373 N N . SER A 1 294 ? -16.489 8.887 14.183 1.00 13.99 294 SER A N 1
ATOM 4374 C CA . SER A 1 294 ? -16.441 8.583 12.752 1.00 14.25 294 SER A CA 1
ATOM 4375 C C . SER A 1 294 ? -16.776 7.132 12.456 1.00 14.08 294 SER A C 1
ATOM 4376 O O . SER A 1 294 ? -16.448 6.236 13.238 1.00 14.73 294 SER A O 1
ATOM 4384 N N . ASN A 1 295 ? -17.391 6.907 11.300 1.00 14.48 295 ASN A N 1
ATOM 4385 C CA . ASN A 1 295 ? -17.648 5.557 10.827 1.00 14.32 295 ASN A CA 1
ATOM 4386 C C . ASN A 1 295 ? -16.377 4.793 10.477 1.00 13.31 295 ASN A C 1
ATOM 4387 O O . ASN A 1 295 ? -16.416 3.585 10.260 1.00 13.99 295 ASN A O 1
ATOM 4398 N N . ILE A 1 296 ? -15.260 5.497 10.398 1.00 13.24 296 ILE A N 1
ATOM 4399 C CA . ILE A 1 296 ? -14.016 4.883 9.968 1.00 13.58 296 ILE A CA 1
ATOM 4400 C C . ILE A 1 296 ? -13.632 3.652 10.811 1.00 12.04 296 ILE A C 1
ATOM 4401 O O . ILE A 1 296 ? -13.086 2.678 10.292 1.00 14.27 296 ILE A O 1
ATOM 4417 N N . TRP A 1 297 ? -13.955 3.689 12.095 1.00 10.63 297 TRP A N 1
ATOM 4418 C CA . TRP A 1 297 ? -13.487 2.674 13.031 1.00 10.09 297 TRP A CA 1
ATOM 4419 C C . TRP A 1 297 ? -14.121 1.308 12.851 1.00 9.77 297 TRP A C 1
ATOM 4420 O O . TRP A 1 297 ? -13.584 0.331 13.367 1.00 11.53 297 TRP A O 1
ATOM 4441 N N . ASN A 1 298 ? -15.260 1.219 12.160 1.00 8.70 298 ASN A N 1
ATOM 4442 C CA . ASN A 1 298 ? -15.854 -0.082 11.880 1.00 9.36 298 ASN A CA 1
ATOM 4443 C C . ASN A 1 298 ? -16.218 -0.285 10.420 1.00 8.45 298 ASN A C 1
ATOM 4444 O O . ASN A 1 298 ? -16.975 -1.210 10.114 1.00 9.31 298 ASN A O 1
ATOM 4455 N N . SER A 1 299 ? -1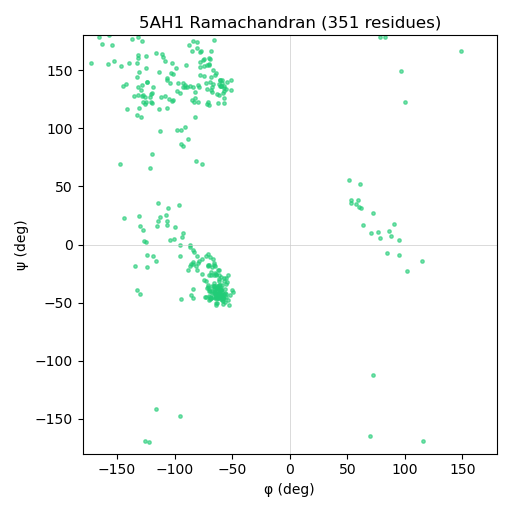5.695 0.550 9.521 1.00 8.79 299 SER A N 1
ATOM 4456 C CA . SER A 1 299 ? -16.166 0.553 8.128 1.00 9.41 299 SER A CA 1
ATOM 4457 C C . SER A 1 299 ? -15.073 0.405 7.081 1.00 8.75 299 SER A C 1
ATOM 4458 O O . SER A 1 299 ? -15.346 0.456 5.886 1.00 9.73 299 SER A O 1
ATOM 4466 N N . THR A 1 300 ? -13.831 0.224 7.529 1.00 8.26 300 THR A N 1
ATOM 4467 C CA . THR A 1 300 ? -12.719 -0.035 6.615 1.00 7.80 300 THR A CA 1
ATOM 4468 C C . THR A 1 300 ? -11.655 -0.909 7.266 1.00 7.95 300 THR A C 1
ATOM 4469 O O . THR A 1 300 ? -11.473 -0.872 8.490 1.00 9.44 300 THR A O 1
ATOM 4480 N N A LYS A 1 301 ? -10.957 -1.708 6.472 0.50 7.85 301 LYS A N 1
ATOM 4481 N N B LYS A 1 301 ? -10.984 -1.710 6.442 0.50 7.92 301 LYS A N 1
ATOM 4482 C CA A LYS A 1 301 ? -9.764 -2.366 6.996 0.50 7.48 301 LYS A CA 1
ATOM 4483 C CA B LYS A 1 301 ? -9.756 -2.386 6.860 0.50 7.98 301 LYS A CA 1
ATOM 4484 C C A LYS A 1 301 ? -8.520 -1.493 6.823 0.50 6.74 301 LYS A C 1
ATOM 4485 C C B LYS A 1 301 ? -8.574 -1.428 6.917 0.50 6.98 301 LYS A C 1
ATOM 4486 O O A LYS A 1 301 ? -7.450 -1.862 7.302 0.50 6.48 301 LYS A O 1
ATOM 4487 O O B LYS A 1 301 ? -7.594 -1.692 7.610 0.50 7.37 301 LYS A O 1
ATOM 4524 N N . ASP A 1 302 ? -8.651 -0.346 6.151 1.00 6.74 302 ASP A N 1
ATOM 4525 C CA . ASP A 1 302 ? -7.496 0.540 5.942 1.00 7.09 302 ASP A CA 1
ATOM 4526 C C . ASP A 1 302 ? -7.284 1.524 7.092 1.00 6.32 302 ASP A C 1
ATOM 4527 O O . ASP A 1 302 ? -7.300 2.743 6.888 1.00 8.11 302 ASP A O 1
ATOM 4537 N N . ILE A 1 303 ? -7.095 0.996 8.298 1.00 6.53 303 ILE A N 1
ATOM 4538 C CA . ILE A 1 303 ? -6.980 1.817 9.507 1.00 7.33 303 ILE A CA 1
ATOM 4539 C C . ILE A 1 303 ? -6.127 1.055 10.538 1.00 7.45 303 ILE A C 1
ATOM 4540 O O . ILE A 1 303 ? -6.018 -0.161 10.455 1.00 8.11 303 ILE A O 1
ATOM 4556 N N . ALA A 1 304 ? -5.521 1.758 11.492 1.00 7.00 304 ALA A N 1
ATOM 4557 C CA . ALA A 1 304 ? -4.560 1.096 12.371 1.00 7.48 304 ALA A CA 1
ATOM 4558 C C . ALA A 1 304 ? -5.162 -0.034 13.206 1.00 7.86 304 ALA A C 1
ATOM 4559 O O . ALA A 1 304 ? -4.511 -1.043 13.435 1.00 8.36 304 ALA A O 1
ATOM 4566 N N . THR A 1 305 ? -6.382 0.147 13.688 1.00 8.17 305 THR A N 1
ATOM 4567 C CA . THR A 1 305 ? -6.994 -0.826 14.580 1.00 8.82 305 THR A CA 1
ATOM 4568 C C . THR A 1 305 ? -7.148 -2.194 13.902 1.00 8.09 305 THR A C 1
ATOM 4569 O O . THR A 1 305 ? -6.962 -3.234 14.549 1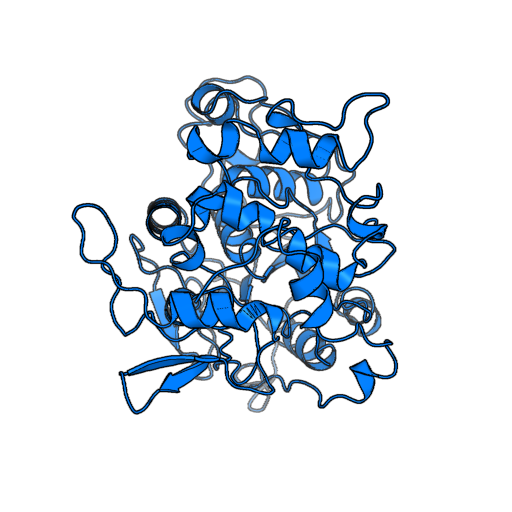.00 8.59 305 THR A O 1
ATOM 4580 N N . TYR A 1 306 ? -7.425 -2.210 12.600 1.00 8.02 306 TYR A N 1
ATOM 4581 C CA . TYR A 1 306 ? -7.451 -3.462 11.852 1.00 7.78 306 TYR A CA 1
ATOM 4582 C C . TYR A 1 306 ? -6.040 -4.028 11.688 1.00 7.16 306 TYR A C 1
ATOM 4583 O O . TYR A 1 306 ? -5.788 -5.213 11.930 1.00 7.58 306 TYR A O 1
ATOM 4601 N N . ASP A 1 307 ? -5.106 -3.181 11.273 1.00 7.97 307 ASP A N 1
ATOM 4602 C CA . ASP A 1 307 ? -3.739 -3.622 11.001 1.00 8.01 307 ASP A CA 1
ATOM 4603 C C . ASP A 1 307 ? -3.013 -4.134 12.252 1.00 7.72 307 ASP A C 1
ATOM 4604 O O . ASP A 1 307 ? -2.059 -4.916 12.145 1.00 8.68 307 ASP A O 1
ATOM 4613 N N . LEU A 1 308 ? -3.443 -3.667 13.421 1.00 7.12 308 LEU A N 1
ATOM 4614 C CA . LEU A 1 308 ? -2.930 -4.108 14.716 1.00 7.46 308 LEU A CA 1
ATOM 4615 C C . LEU A 1 308 ? -3.507 -5.418 15.205 1.00 7.04 308 LEU A C 1
ATOM 4616 O O . LEU A 1 308 ? -2.917 -6.054 16.076 1.00 8.01 308 LEU A O 1
ATOM 4632 N N . SER A 1 309 ? -4.678 -5.791 14.687 1.00 6.99 309 SER A N 1
ATOM 4633 C CA . SER A 1 309 ? -5.318 -7.031 15.110 1.00 6.83 309 SER A CA 1
ATOM 4634 C C . SER A 1 309 ? -4.527 -8.221 14.584 1.00 6.88 309 SER A C 1
ATOM 4635 O O . SER A 1 309 ? -3.754 -8.091 13.626 1.00 7.07 309 SER A O 1
ATOM 4643 N N . THR A 1 310 ? -4.715 -9.396 15.174 1.00 7.22 310 THR A N 1
ATOM 4644 C CA . THR A 1 310 ? -3.961 -10.553 14.703 1.00 6.66 310 THR A CA 1
ATOM 4645 C C . THR A 1 310 ? -4.352 -10.921 13.269 1.00 7.18 310 THR A C 1
ATOM 4646 O O . THR A 1 310 ? -3.484 -11.265 12.468 1.00 7.65 310 THR A O 1
ATOM 4657 N N . GLU A 1 311 ? -5.640 -10.847 12.933 1.00 8.04 311 GLU A N 1
ATOM 4658 C CA . GLU A 1 311 ? -6.055 -11.067 11.554 1.00 7.69 311 GLU A CA 1
ATOM 4659 C C . GLU A 1 311 ? -5.369 -10.089 10.581 1.00 6.35 311 GLU A C 1
ATOM 4660 O O . GLU A 1 311 ? -4.926 -10.475 9.490 1.00 7.41 311 GLU A O 1
ATOM 4672 N N . GLY A 1 312 ? -5.348 -8.811 10.940 1.00 7.20 312 GLY A N 1
ATOM 4673 C CA . GLY A 1 312 ? -4.814 -7.796 10.055 1.00 7.13 312 GLY A CA 1
ATOM 4674 C C . GLY A 1 312 ? -3.302 -7.880 9.922 1.00 6.41 312 GLY A C 1
ATOM 4675 O O . GLY A 1 312 ? -2.761 -7.660 8.841 1.00 7.74 312 GLY A O 1
ATOM 4679 N N . ALA A 1 313 ? -2.631 -8.209 11.015 1.00 6.94 313 ALA A N 1
ATOM 4680 C CA . ALA A 1 313 ? -1.176 -8.372 10.992 1.00 6.73 313 ALA A CA 1
ATOM 4681 C C . ALA A 1 313 ? -0.823 -9.603 10.149 1.00 6.98 313 ALA A C 1
ATOM 4682 O O . ALA A 1 313 ? 0.142 -9.576 9.378 1.00 7.19 313 ALA A O 1
ATOM 4689 N N . GLN A 1 314 ? -1.587 -10.683 10.300 1.00 7.27 314 GLN A N 1
ATOM 4690 C CA . GLN A 1 314 ? -1.401 -11.853 9.465 1.00 7.23 314 GLN A CA 1
ATOM 4691 C C . GLN A 1 314 ? -1.531 -11.479 7.998 1.00 7.10 314 GLN A C 1
ATOM 4692 O O . GLN A 1 314 ? -0.714 -11.882 7.168 1.00 7.62 314 GLN A O 1
ATOM 4706 N N . GLU A 1 315 ? -2.561 -10.697 7.669 1.00 7.70 315 GLU A N 1
ATOM 4707 C CA . GLU A 1 315 ? -2.728 -10.271 6.282 1.00 7.57 315 GLU A CA 1
ATOM 4708 C C . GLU A 1 315 ? -1.507 -9.486 5.761 1.00 6.78 315 GLU A C 1
ATOM 4709 O O . GLU A 1 315 ? -1.053 -9.718 4.650 1.00 7.64 315 GLU A O 1
ATOM 4721 N N . LEU A 1 316 ? -1.014 -8.538 6.556 1.00 7.08 316 LEU A N 1
ATOM 4722 C CA . LEU A 1 316 ? 0.199 -7.799 6.204 1.00 6.75 316 LEU A CA 1
ATOM 4723 C C . LEU A 1 316 ? 1.360 -8.751 5.943 1.00 6.17 316 LEU A C 1
ATOM 4724 O O . LEU A 1 316 ? 2.080 -8.605 4.963 1.00 7.22 316 LEU A O 1
ATOM 4740 N N . ASN A 1 317 ? 1.483 -9.758 6.797 1.00 6.23 317 ASN A N 1
ATOM 4741 C CA . ASN A 1 317 ? 2.577 -10.695 6.711 1.00 6.30 317 ASN A CA 1
ATOM 4742 C C . ASN A 1 317 ? 2.559 -11.522 5.430 1.00 6.46 317 ASN A C 1
ATOM 4743 O O . ASN A 1 317 ? 3.603 -12.047 5.031 1.00 8.03 317 ASN A O 1
ATOM 4754 N N . THR A 1 318 ? 1.384 -11.694 4.820 1.00 6.94 318 THR A N 1
ATOM 4755 C CA . THR A 1 318 ? 1.314 -12.492 3.609 1.00 7.05 318 THR A CA 1
ATOM 4756 C C . THR A 1 318 ? 1.986 -11.826 2.405 1.00 7.92 318 THR A C 1
ATOM 4757 O O . THR A 1 318 ? 2.222 -12.491 1.402 1.00 9.66 318 THR A O 1
ATOM 4768 N N . TRP A 1 319 ? 2.346 -10.545 2.518 1.00 7.59 319 TRP A N 1
ATOM 4769 C CA . TRP A 1 319 ? 3.057 -9.878 1.423 1.00 7.86 319 TRP A CA 1
ATOM 4770 C C . TRP A 1 319 ? 4.260 -9.045 1.868 1.00 7.20 319 TRP A C 1
ATOM 4771 O O . TRP A 1 319 ? 5.110 -8.733 1.041 1.00 9.46 319 TRP A O 1
ATOM 4792 N N . VAL A 1 320 ? 4.337 -8.696 3.149 1.00 7.08 320 VAL A N 1
ATOM 4793 C CA . VAL A 1 320 ? 5.465 -7.911 3.633 1.00 7.01 320 VAL A CA 1
ATOM 4794 C C . VAL A 1 320 ? 6.520 -8.874 4.178 1.00 8.08 320 VAL A C 1
ATOM 4795 O O . VAL A 1 320 ? 6.422 -9.345 5.309 1.00 7.87 320 VAL A O 1
ATOM 4808 N N . LYS A 1 321 ? 7.530 -9.157 3.356 1.00 8.24 321 LYS A N 1
ATOM 4809 C CA . LYS A 1 321 ? 8.529 -10.175 3.672 1.00 9.33 321 LYS A CA 1
ATOM 4810 C C . LYS A 1 321 ? 9.865 -9.561 4.007 1.00 8.48 321 LYS A C 1
ATOM 4811 O O . LYS A 1 321 ? 10.173 -8.420 3.637 1.00 9.29 321 LYS A O 1
ATOM 4830 N N . ALA A 1 322 ? 10.664 -10.337 4.729 1.00 8.34 322 ALA A N 1
ATOM 4831 C CA . ALA A 1 322 ? 12.046 -9.964 4.990 1.00 8.18 322 ALA A CA 1
ATOM 4832 C C . ALA A 1 322 ? 12.827 -10.070 3.690 1.00 8.34 322 ALA A C 1
ATOM 4833 O O . ALA A 1 322 ? 12.895 -11.142 3.075 1.00 9.44 322 ALA A O 1
ATOM 4840 N N . GLN A 1 323 ? 13.398 -8.952 3.258 1.00 7.91 323 GLN A N 1
ATOM 4841 C CA . GLN A 1 323 ? 14.160 -8.897 2.018 1.00 8.02 323 GLN A CA 1
ATOM 4842 C C . GLN A 1 323 ? 15.555 -9.487 2.215 1.00 9.69 323 GLN A C 1
ATOM 4843 O O . GLN A 1 323 ? 16.145 -9.357 3.285 1.00 10.09 323 GLN A O 1
ATOM 4857 N N . PRO A 1 324 ? 16.093 -10.136 1.173 1.00 10.35 324 PRO A N 1
ATOM 4858 C CA . PRO A 1 324 ? 17.312 -10.945 1.361 1.00 10.50 324 PRO A CA 1
ATOM 4859 C C . PRO A 1 324 ? 18.579 -10.136 1.604 1.00 10.57 324 PRO A C 1
ATOM 4860 O O . PRO A 1 324 ? 19.564 -10.680 2.094 1.00 11.53 324 PRO A O 1
ATOM 4871 N N . ASP A 1 325 ? 18.536 -8.854 1.264 1.00 10.83 325 ASP A N 1
ATOM 4872 C CA . ASP A 1 325 ? 19.686 -7.962 1.387 1.00 11.02 325 ASP A CA 1
ATOM 4873 C C . ASP A 1 325 ? 19.574 -6.965 2.545 1.00 11.01 325 ASP A C 1
ATOM 4874 O O . ASP A 1 325 ? 20.311 -5.988 2.586 1.00 12.68 325 ASP A O 1
ATOM 4883 N N . VAL A 1 326 ? 18.661 -7.227 3.485 1.00 9.27 326 VAL A N 1
ATOM 4884 C CA . VAL A 1 326 ? 18.431 -6.360 4.625 1.00 9.43 326 VAL A CA 1
ATOM 4885 C C . VAL A 1 326 ? 18.596 -7.168 5.913 1.00 9.05 326 VAL A C 1
ATOM 4886 O O . VAL A 1 326 ? 18.136 -8.318 6.002 1.00 9.91 326 VAL A O 1
ATOM 4899 N N . TYR A 1 327 ? 19.226 -6.560 6.914 1.00 8.65 327 TYR A N 1
ATOM 4900 C CA . TYR A 1 327 ? 19.301 -7.163 8.243 1.00 8.43 327 TYR A CA 1
ATOM 4901 C C . TYR A 1 327 ? 18.039 -6.838 9.031 1.00 8.54 327 TYR A C 1
ATOM 4902 O O . TYR A 1 327 ? 17.626 -5.692 9.061 1.00 9.68 327 TYR A O 1
ATOM 4920 N N . TYR A 1 328 ? 17.472 -7.828 9.704 1.00 8.29 328 TYR A N 1
ATOM 4921 C CA . TYR A 1 328 ? 16.285 -7.622 10.531 1.00 7.35 328 TYR A CA 1
ATOM 4922 C C . TYR A 1 328 ? 16.594 -8.004 11.969 1.00 7.87 328 TYR A C 1
ATOM 4923 O O . TYR A 1 328 ? 17.144 -9.070 12.243 1.00 9.03 328 TYR A O 1
ATOM 4941 N N . PHE A 1 329 ? 16.258 -7.098 12.876 1.00 7.28 329 PHE A N 1
ATOM 4942 C CA . PHE A 1 329 ? 16.408 -7.304 14.311 1.00 7.62 329 PHE A CA 1
ATOM 4943 C C . PHE A 1 329 ? 15.082 -7.102 14.975 1.00 7.67 329 PHE A C 1
ATOM 4944 O O . PHE A 1 329 ? 14.389 -6.154 14.664 1.00 8.24 329 PHE A O 1
ATOM 4961 N N . SER A 1 330 ? 14.781 -7.939 15.948 1.00 7.90 330 SER A N 1
ATOM 4962 C CA . SER A 1 330 ? 13.574 -7.760 16.751 1.00 7.99 330 SER A CA 1
ATOM 4963 C C . SER A 1 330 ? 13.897 -7.776 18.232 1.00 8.38 330 SER A C 1
ATOM 4964 O O . SER A 1 330 ? 14.692 -8.599 18.710 1.00 10.02 330 SER A O 1
ATOM 4972 N N . TRP A 1 331 ? 13.267 -6.845 18.942 1.00 7.50 331 TRP A N 1
ATOM 4973 C CA . TRP A 1 331 ? 13.360 -6.694 20.383 1.00 7.80 331 TRP A CA 1
ATOM 4974 C C . TRP A 1 331 ? 11.976 -6.848 20.996 1.00 7.61 331 TRP A C 1
ATOM 4975 O O . TRP A 1 331 ? 11.007 -6.228 20.533 1.00 7.43 331 TRP A O 1
ATOM 4996 N N . THR A 1 332 ? 11.910 -7.694 22.024 1.00 7.31 332 THR A N 1
ATOM 4997 C CA . THR A 1 332 ? 10.685 -8.049 22.731 1.00 7.93 332 THR A CA 1
ATOM 4998 C C . THR A 1 332 ? 10.740 -7.472 24.146 1.00 8.17 332 THR A C 1
ATOM 4999 O O . THR A 1 332 ? 11.732 -7.678 24.862 1.00 8.74 332 THR A O 1
ATOM 5010 N N . THR A 1 333 ? 9.699 -6.732 24.515 1.00 8.29 333 THR A N 1
ATOM 5011 C CA . THR A 1 333 ? 9.517 -6.251 25.875 1.00 8.73 333 THR A CA 1
ATOM 5012 C C . THR A 1 333 ? 8.491 -7.115 26.591 1.00 8.17 333 THR A C 1
ATOM 5013 O O . THR A 1 333 ? 7.523 -7.581 25.975 1.00 8.06 333 THR A O 1
ATOM 5024 N N . GLN A 1 334 ? 8.686 -7.299 27.895 1.00 9.24 334 GLN A N 1
ATOM 5025 C CA . GLN A 1 334 ? 7.758 -8.056 28.737 1.00 8.88 334 GLN A CA 1
ATOM 5026 C C . GLN A 1 334 ? 7.659 -7.392 30.100 1.00 9.15 334 GLN A C 1
ATOM 5027 O O . GLN A 1 334 ? 8.679 -6.988 30.651 1.00 9.44 334 GLN A O 1
ATOM 5041 N N . ALA A 1 335 ? 6.443 -7.297 30.639 1.00 9.17 335 ALA A N 1
ATOM 5042 C CA . ALA A 1 335 ? 6.260 -6.768 31.987 1.00 9.39 335 ALA A CA 1
ATOM 5043 C C . ALA A 1 335 ? 5.130 -7.487 32.736 1.00 9.61 335 ALA A C 1
ATOM 5044 O O . ALA A 1 335 ? 4.576 -6.959 33.699 1.00 10.86 335 ALA A O 1
ATOM 5051 N N . THR A 1 336 ? 4.822 -8.708 32.308 1.00 9.54 336 THR A N 1
ATOM 5052 C CA . THR A 1 336 ? 3.906 -9.587 33.022 1.00 9.37 336 THR A CA 1
ATOM 5053 C C . THR A 1 336 ? 4.620 -10.785 33.644 1.00 10.68 336 THR A C 1
ATOM 5054 O O . THR A 1 336 ? 5.755 -11.126 33.283 1.00 11.20 336 THR A O 1
ATOM 5065 N N . LYS A 1 337 ? 3.925 -11.430 34.577 1.00 10.97 337 LYS A N 1
ATOM 5066 C CA . LYS A 1 337 ? 4.335 -12.698 35.169 1.00 12.62 337 LYS A CA 1
ATOM 5067 C C . LYS A 1 337 ? 3.145 -13.634 35.135 1.00 13.43 337 LYS A C 1
ATOM 5068 O O . LYS A 1 337 ? 2.003 -13.198 35.005 1.00 12.44 337 LYS A O 1
ATOM 5087 N N . GLU A 1 338 ? 3.408 -14.926 35.244 1.00 15.02 338 GLU A N 1
ATOM 5088 C CA . GLU A 1 338 ? 2.340 -15.915 35.233 1.00 17.40 338 GLU A CA 1
ATOM 5089 C C . GLU A 1 338 ? 1.719 -16.038 36.620 1.00 18.61 338 GLU A C 1
ATOM 5090 O O . GLU A 1 338 ? 2.429 -16.159 37.619 1.00 20.59 338 GLU A O 1
ATOM 5102 N N . SER A 1 339 ? 0.393 -15.990 36.676 1.00 18.15 339 SER A N 1
ATOM 5103 C CA . SER A 1 339 ? -0.335 -16.303 37.893 1.00 20.47 339 SER A CA 1
ATOM 5104 C C . SER A 1 339 ? -0.274 -17.804 38.147 1.00 21.85 339 SER A C 1
ATOM 5105 O O . SER A 1 339 ? -0.723 -18.597 37.321 1.00 23.01 339 SER A O 1
ATOM 5113 N N . ILE A 1 340 ? 0.261 -18.204 39.291 1.00 22.90 340 ILE A N 1
A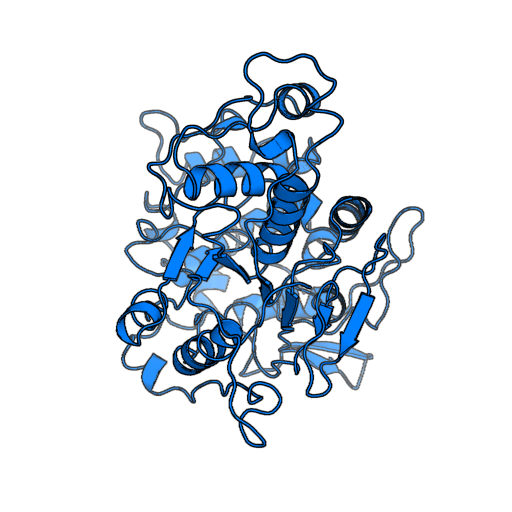TOM 5114 C CA . ILE A 1 340 ? 0.389 -19.631 39.593 1.00 24.85 340 ILE A CA 1
ATOM 5115 C C . ILE A 1 340 ? -0.964 -20.280 39.922 1.00 23.93 340 ILE A C 1
ATOM 5116 O O . ILE A 1 340 ? -1.071 -21.499 40.023 1.00 25.57 340 ILE A O 1
ATOM 5132 N N . LEU A 1 341 ? -1.997 -19.466 40.095 1.00 20.27 341 LEU A N 1
ATOM 5133 C CA . LEU A 1 341 ? -3.319 -19.979 40.407 1.00 19.49 341 LEU A CA 1
ATOM 5134 C C . LEU A 1 341 ? -4.077 -20.396 39.145 1.00 17.14 341 LEU A C 1
ATOM 5135 O O . LEU A 1 341 ? -4.678 -21.463 39.097 1.00 16.92 341 LEU A O 1
ATOM 5151 N N . THR A 1 342 ? -4.050 -19.551 38.122 1.00 15.19 342 THR A N 1
ATOM 5152 C CA . THR A 1 342 ? -4.850 -19.776 36.916 1.00 15.43 342 THR A CA 1
ATOM 5153 C C . THR A 1 342 ? -4.045 -19.993 35.634 1.00 15.55 342 THR A C 1
ATOM 5154 O O . THR A 1 342 ? -4.616 -20.401 34.618 1.00 16.21 342 THR A O 1
ATOM 5165 N N . GLY A 1 343 ? -2.756 -19.679 35.642 1.00 14.42 343 GLY A N 1
ATOM 5166 C CA . GLY A 1 343 ? -1.978 -19.729 34.423 1.00 13.29 343 GLY A CA 1
ATOM 5167 C C . GLY A 1 343 ? -2.073 -18.465 33.583 1.00 12.46 343 GLY A C 1
ATOM 5168 O O . GLY A 1 343 ? -1.356 -18.327 32.594 1.00 13.52 343 GLY A O 1
ATOM 5172 N N . HIS A 1 344 ? -2.944 -17.537 33.962 1.00 11.76 344 HIS A N 1
ATOM 5173 C CA . HIS A 1 344 ? -3.059 -16.271 33.245 1.00 10.93 344 HIS A CA 1
ATOM 5174 C C . HIS A 1 344 ? -1.820 -15.421 33.501 1.00 11.19 344 HIS A C 1
ATOM 5175 O O . HIS A 1 344 ? -1.153 -15.582 34.520 1.00 13.50 344 HIS A O 1
ATOM 5189 N N . SER A 1 345 ? -1.512 -14.522 32.565 1.00 10.19 345 SER A N 1
ATOM 5190 C CA . SER A 1 345 ? -0.463 -13.520 32.767 1.00 10.58 345 SER A CA 1
ATOM 5191 C C . SER A 1 345 ? -1.066 -12.257 33.360 1.00 10.64 345 SER A C 1
ATOM 5192 O O . SER A 1 345 ? -2.140 -11.814 32.945 1.00 11.88 345 SER A O 1
ATOM 5200 N N . VAL A 1 346 ? -0.370 -11.689 34.334 1.00 10.37 346 VAL A N 1
ATOM 5201 C CA . VAL A 1 346 ? -0.807 -10.486 35.026 1.00 11.17 346 VAL A CA 1
ATOM 5202 C C . VAL A 1 346 ? 0.331 -9.488 35.130 1.00 11.13 346 VAL A C 1
ATOM 5203 O O . VAL A 1 346 ? 1.506 -9.852 35.066 1.00 10.97 346 VAL A O 1
ATOM 5216 N N . ALA A 1 347 ? -0.009 -8.215 35.270 1.00 12.35 347 ALA A N 1
ATOM 5217 C CA . ALA A 1 347 ? 1.012 -7.178 35.378 1.00 14.01 347 ALA A CA 1
ATOM 5218 C C . ALA A 1 347 ? 1.968 -7.417 36.537 1.00 14.43 347 ALA A C 1
ATOM 5219 O O . ALA A 1 347 ? 1.536 -7.778 37.638 1.00 15.74 347 ALA A O 1
ATOM 5226 N N . GLN A 1 348 ? 3.264 -7.222 36.288 1.00 13.85 348 GLN A N 1
ATOM 5227 C CA . GLN A 1 348 ? 4.252 -7.115 37.358 1.00 15.10 348 GLN A CA 1
ATOM 5228 C C . GLN A 1 348 ? 4.145 -5.743 38.001 1.00 14.65 348 GLN A C 1
ATOM 5229 O O . GLN A 1 348 ? 4.287 -4.721 37.337 1.00 14.83 348 GLN A O 1
ATOM 5243 N N A ILE A 1 349 ? 3.898 -5.721 39.304 0.42 15.25 349 ILE A N 1
ATOM 5244 N N B ILE A 1 349 ? 3.910 -5.729 39.304 0.58 15.57 349 ILE A N 1
ATOM 5245 C CA A ILE A 1 349 ? 3.806 -4.464 40.036 0.42 15.86 349 ILE A CA 1
ATOM 5246 C CA B ILE A 1 349 ? 3.821 -4.486 40.053 0.58 16.57 349 ILE A CA 1
ATOM 5247 C C A ILE A 1 349 ? 5.200 -3.884 40.251 0.42 16.11 349 ILE A C 1
ATOM 5248 C C B ILE A 1 349 ? 5.218 -3.901 40.222 0.58 16.65 349 ILE A C 1
ATOM 5249 O O A ILE A 1 349 ? 6.051 -4.499 40.894 0.42 17.18 349 ILE A O 1
ATOM 5250 O O B ILE A 1 349 ? 6.101 -4.540 40.795 0.58 18.13 349 ILE A O 1
ATOM 5281 N N . GLY A 1 350 ? 5.409 -2.685 39.717 1.00 15.43 350 GLY A N 1
ATOM 5282 C CA . GLY A 1 350 ? 6.712 -2.050 39.694 1.00 14.82 350 GLY A CA 1
ATOM 5283 C C . GLY A 1 350 ? 7.051 -1.749 38.248 1.00 14.02 350 GLY A C 1
ATOM 5284 O O . GLY A 1 350 ? 6.955 -0.603 37.800 1.00 15.66 350 GLY A O 1
ATOM 5289 N N . PRO A 1 351 ? 7.405 -2.786 37.482 1.00 13.90 351 PRO A N 1
ATOM 5290 C CA . PRO A 1 351 ? 7.749 -2.580 36.072 1.00 13.57 351 PRO A CA 1
ATOM 5291 C C . PRO A 1 351 ? 6.601 -2.075 35.196 1.00 12.55 351 PRO A C 1
ATOM 5292 O O . PRO A 1 351 ? 6.836 -1.289 34.290 1.00 13.26 351 PRO A O 1
ATOM 5303 N N A MET A 1 352 ? 5.377 -2.528 35.446 0.81 11.84 352 MET A N 1
ATOM 5304 N N B MET A 1 352 ? 5.384 -2.533 35.444 0.19 12.55 352 MET A N 1
ATOM 5305 C CA A MET A 1 352 ? 4.245 -2.171 34.582 0.81 11.87 352 MET A CA 1
ATOM 5306 C CA B MET A 1 352 ? 4.285 -2.136 34.581 0.19 12.50 352 MET A CA 1
ATOM 5307 C C A MET A 1 352 ? 3.577 -0.868 34.994 0.81 11.72 352 MET A C 1
ATOM 5308 C C B MET A 1 352 ? 3.644 -0.833 35.019 0.19 12.14 352 MET A C 1
ATOM 5309 O O A MET A 1 352 ? 3.130 -0.725 36.126 0.81 12.72 352 MET A O 1
ATOM 5310 O O B MET A 1 352 ? 3.295 -0.655 36.186 0.19 12.44 352 MET A O 1
ATOM 5337 N N . ASN A 1 353 ? 3.496 0.075 34.064 1.00 11.71 353 ASN A N 1
ATOM 5338 C CA . ASN A 1 353 ? 2.743 1.295 34.279 1.00 12.60 353 ASN A CA 1
ATOM 5339 C C . ASN A 1 353 ? 1.321 0.916 34.706 1.00 12.01 353 ASN A C 1
ATOM 5340 O O . ASN A 1 353 ? 0.690 0.103 34.045 1.00 12.09 353 ASN A O 1
ATOM 5352 N N . PRO A 1 354 ? 0.816 1.478 35.819 1.00 11.74 354 PRO A N 1
ATOM 5353 C CA . PRO A 1 354 ? -0.556 1.150 36.249 1.00 12.05 354 PRO A CA 1
ATOM 5354 C C . PRO A 1 354 ? -1.628 1.368 35.170 1.00 12.49 354 PRO A C 1
ATOM 5355 O O . PRO A 1 354 ? -2.645 0.676 35.180 1.00 12.35 354 PRO A O 1
ATOM 5366 N N . ILE A 1 355 ? -1.379 2.268 34.224 1.00 12.72 355 ILE A N 1
ATOM 5367 C CA . ILE A 1 355 ? -2.306 2.503 33.117 1.00 14.26 355 ILE A CA 1
ATOM 5368 C C . ILE A 1 355 ? -2.493 1.252 32.250 1.00 12.64 355 ILE A C 1
ATOM 5369 O O . ILE A 1 355 ? -3.511 1.106 31.574 1.00 13.36 355 ILE A O 1
ATOM 5385 N N . PHE A 1 356 ? -1.524 0.345 32.300 1.00 11.06 356 PHE A N 1
ATOM 5386 C CA . PHE A 1 356 ? -1.561 -0.885 31.505 1.00 11.06 356 PHE A CA 1
ATOM 5387 C C . PHE A 1 356 ? -2.007 -2.093 32.331 1.00 11.76 356 PHE A C 1
ATOM 5388 O O . PHE A 1 356 ? -1.997 -3.208 31.841 1.00 12.62 356 PHE A O 1
ATOM 5405 N N . TYR A 1 357 ? -2.385 -1.904 33.589 1.00 11.60 357 TYR A N 1
ATOM 5406 C CA . TYR A 1 357 ? -2.891 -3.048 34.344 1.00 12.19 357 TYR A CA 1
ATOM 5407 C C . TYR A 1 357 ? -4.089 -3.722 33.648 1.00 12.51 357 TYR A C 1
ATOM 5408 O O . TYR A 1 357 ? -4.101 -4.936 33.476 1.00 12.11 357 TYR A O 1
ATOM 5426 N N . PRO A 1 358 ? -5.100 -2.944 33.236 1.00 12.87 358 PRO A N 1
ATOM 5427 C CA . PRO A 1 358 ? -6.256 -3.650 32.671 1.00 12.87 358 PRO A CA 1
ATOM 5428 C C . PRO A 1 358 ? -5.973 -4.264 31.303 1.00 11.15 358 PRO A C 1
ATOM 5429 O O . PRO A 1 358 ? -6.496 -5.339 30.986 1.00 12.43 358 PRO A O 1
ATOM 5440 N N . THR A 1 359 ? -5.153 -3.598 30.497 1.00 11.09 359 THR A N 1
ATOM 5441 C CA . THR A 1 359 ? -4.827 -4.095 29.176 1.00 10.36 359 THR A CA 1
ATOM 5442 C C . THR A 1 359 ? -3.965 -5.354 29.286 1.00 10.81 359 THR A C 1
ATOM 5443 O O . THR A 1 359 ? -4.215 -6.345 28.594 1.00 10.99 359 THR A O 1
ATOM 5454 N N . ALA A 1 360 ? -2.955 -5.328 30.152 1.00 11.04 360 ALA A N 1
ATOM 5455 C CA . ALA A 1 360 ? -2.117 -6.502 30.385 1.00 11.09 360 ALA A CA 1
ATOM 5456 C C . ALA A 1 360 ? -2.941 -7.665 30.911 1.00 11.53 360 ALA A C 1
ATOM 5457 O O . ALA A 1 360 ? -2.758 -8.799 30.500 1.00 10.86 360 ALA A O 1
ATOM 5464 N N . ASN A 1 361 ? -3.847 -7.382 31.837 1.00 10.65 361 ASN A N 1
ATOM 5465 C CA . ASN A 1 361 ? -4.606 -8.451 32.462 1.00 12.49 361 ASN A CA 1
ATOM 5466 C C . ASN A 1 361 ? -5.635 -9.037 31.490 1.00 11.80 361 ASN A C 1
ATOM 5467 O O . ASN A 1 361 ? -5.853 -10.248 31.484 1.00 12.44 361 ASN A O 1
ATOM 5478 N N . LEU A 1 362 ? -6.258 -8.207 30.657 1.00 11.79 362 LEU A N 1
ATOM 5479 C CA . LEU A 1 362 ? -7.175 -8.760 29.661 1.00 12.90 362 LEU A CA 1
ATOM 5480 C C . LEU A 1 362 ? -6.460 -9.578 28.590 1.00 11.91 362 LEU A C 1
ATOM 5481 O O . LEU A 1 362 ? -6.897 -10.667 28.258 1.00 11.82 362 LEU A O 1
ATOM 5497 N N . MET A 1 363 ? -5.360 -9.073 28.048 1.00 10.60 363 MET A N 1
ATOM 5498 C CA . MET A 1 363 ? -4.588 -9.877 27.116 1.00 9.60 363 MET A CA 1
ATOM 5499 C C . MET A 1 363 ? -4.085 -11.154 27.793 1.00 9.47 363 MET A C 1
ATOM 5500 O O . MET A 1 363 ? -3.984 -12.201 27.170 1.00 10.13 363 MET A O 1
ATOM 5514 N N . GLY A 1 364 ? -3.763 -11.046 29.079 1.00 9.72 364 GLY A N 1
ATOM 5515 C CA . GLY A 1 364 ? -3.177 -12.145 29.826 1.00 9.87 364 GLY A CA 1
ATOM 5516 C C . GLY A 1 364 ? -4.120 -13.302 30.102 1.00 9.52 364 GLY A C 1
ATOM 5517 O O . GLY A 1 364 ? -3.701 -14.315 30.666 1.00 10.53 364 GLY A O 1
ATOM 5521 N N A ARG A 1 365 ? -5.384 -13.156 29.713 0.47 10.11 365 ARG A N 1
ATOM 5522 N N B ARG A 1 365 ? -5.380 -13.166 29.702 0.53 9.93 365 ARG A N 1
ATOM 5523 C CA A ARG A 1 365 ? -6.347 -14.247 29.846 0.47 11.02 365 ARG A CA 1
ATOM 5524 C CA B ARG A 1 365 ? -6.331 -14.269 29.830 0.53 10.65 365 ARG A CA 1
ATOM 5525 C C A ARG A 1 365 ? -7.223 -14.404 28.606 0.47 10.93 365 ARG A C 1
ATOM 5526 C C B ARG A 1 365 ? -7.205 -14.433 28.594 0.53 10.65 365 ARG A C 1
ATOM 5527 O O A ARG A 1 365 ? -8.256 -15.082 28.649 0.47 12.13 365 ARG A O 1
ATOM 5528 O O B ARG A 1 365 ? -8.221 -15.137 28.627 0.53 11.91 365 ARG A O 1
ATOM 5569 N N . TYR A 1 366 ? -6.812 -13.788 27.500 1.00 10.87 366 TYR A N 1
ATOM 5570 C CA . TYR A 1 366 ? -7.601 -13.825 26.271 1.00 10.39 366 TYR A CA 1
ATOM 5571 C C . TYR A 1 366 ? -7.177 -14.971 25.361 1.00 10.80 366 TYR A C 1
ATOM 5572 O O . TYR A 1 366 ? -6.037 -15.023 24.894 1.00 10.44 366 TYR A O 1
ATOM 5591 N N A SER A 1 367 ? -8.124 -15.873 25.127 0.51 11.28 367 SER A N 1
ATOM 5592 N N B SER A 1 367 ? -8.102 -15.897 25.126 0.49 11.37 367 SER A N 1
ATOM 5593 C CA A SER A 1 367 ? -7.977 -16.964 24.179 0.51 12.17 367 SER A CA 1
ATOM 5594 C CA B SER A 1 367 ? -7.896 -16.996 24.185 0.49 12.49 367 SER A CA 1
ATOM 5595 C C A SER A 1 367 ? -8.988 -16.826 23.064 0.51 12.15 367 SER A C 1
ATOM 5596 C C B SER A 1 367 ? -9.042 -17.034 23.172 0.49 12.63 367 SER A C 1
ATOM 5597 O O A SER A 1 367 ? -9.967 -16.076 23.181 0.51 12.19 367 SER A O 1
ATOM 5598 O O B SER A 1 367 ? -10.148 -16.569 23.458 0.49 13.26 367 SER A O 1
ATOM 5613 N N . ARG A 1 368 ? -8.760 -17.564 21.986 1.00 12.35 368 ARG A N 1
ATOM 5614 C CA . ARG A 1 368 ? -9.722 -17.600 20.891 1.00 13.33 368 ARG A CA 1
ATOM 5615 C C . ARG A 1 368 ? -9.446 -18.778 19.977 1.00 14.34 368 ARG A C 1
ATOM 5616 O O . ARG A 1 368 ? -8.312 -18.974 19.514 1.00 14.79 368 ARG A O 1
ATOM 5638 N N . ASN A 1 369 ? -10.480 -19.572 19.727 1.00 15.45 369 ASN A N 1
ATOM 5639 C CA . ASN A 1 369 ? -10.396 -20.640 18.740 1.00 16.84 369 ASN A CA 1
ATOM 5640 C C . ASN A 1 369 ? -11.629 -20.550 17.856 1.00 16.95 369 ASN A C 1
ATOM 5641 O O . ASN A 1 369 ? -12.653 -21.198 18.104 1.00 18.91 369 ASN A O 1
ATOM 5652 N N A GLN A 1 370 ? -11.529 -19.709 16.831 0.54 16.57 370 GLN A N 1
ATOM 5653 N N B GLN A 1 370 ? -11.510 -19.729 16.815 0.46 16.80 370 GLN A N 1
ATOM 5654 C CA A GLN A 1 370 ? -12.641 -19.431 15.929 0.54 16.81 370 GLN A CA 1
ATOM 5655 C CA B GLN A 1 370 ? -12.617 -19.387 15.928 0.46 17.19 370 GLN A CA 1
ATOM 5656 C C A GLN A 1 370 ? -12.182 -19.568 14.485 0.54 16.48 370 GLN A C 1
ATOM 5657 C C B GLN A 1 370 ? -12.178 -19.556 14.477 0.46 16.73 370 GLN A C 1
ATOM 5658 O O A GLN A 1 370 ? -11.060 -19.193 14.141 0.54 15.74 370 GLN A O 1
ATOM 5659 O O B GLN A 1 370 ? -11.056 -19.193 14.120 0.46 16.10 370 GLN A O 1
ATOM 5686 N N . LYS A 1 371 ? -13.057 -20.106 13.644 1.00 16.72 371 LYS A N 1
ATOM 5687 C CA . LYS A 1 371 ? -12.747 -20.294 12.228 1.00 18.79 371 LYS A CA 1
ATOM 5688 C C . LYS A 1 371 ? -12.300 -18.992 11.554 1.00 18.12 371 LYS A C 1
ATOM 5689 O O . LYS A 1 371 ? -12.815 -17.912 11.852 1.00 18.77 371 LYS A O 1
ATOM 5709 N N . ASP A 1 372 ? -11.316 -19.110 10.666 1.00 16.90 372 ASP A N 1
ATOM 5710 C CA . ASP A 1 372 ? -10.825 -17.999 9.846 1.00 18.00 372 ASP A CA 1
ATOM 5711 C C . ASP A 1 372 ? -10.047 -16.949 10.623 1.00 15.24 372 ASP A C 1
ATOM 5712 O O . ASP A 1 372 ? -9.718 -15.900 10.068 1.00 17.49 372 ASP A O 1
ATOM 5721 N N . LEU A 1 373 ? -9.725 -17.239 11.884 1.00 13.28 373 LEU A N 1
ATOM 5722 C CA . LEU A 1 373 ? -8.914 -16.333 12.684 1.00 11.52 373 LEU A CA 1
ATOM 5723 C C . LEU A 1 373 ? -7.773 -17.097 13.361 1.00 10.72 373 LEU A C 1
ATOM 5724 O O . LEU A 1 373 ? -7.920 -18.277 13.703 1.00 10.85 373 LEU A O 1
ATOM 5740 N N . PRO A 1 374 ? -6.622 -16.435 13.570 1.00 9.88 374 PRO A N 1
ATOM 5741 C CA . PRO A 1 374 ? -5.506 -17.101 14.250 1.00 9.82 374 PRO A CA 1
ATOM 5742 C C . PRO A 1 374 ? -5.935 -17.677 15.604 1.00 8.82 374 PRO A C 1
ATOM 5743 O O . PRO A 1 374 ? -6.686 -17.037 16.334 1.00 9.11 374 PRO A O 1
ATOM 5754 N N . ILE A 1 375 ? -5.463 -18.867 15.935 1.00 8.71 375 ILE A N 1
ATOM 5755 C CA . ILE A 1 375 ? -5.795 -19.480 17.208 1.00 9.19 375 ILE A CA 1
ATOM 5756 C C . ILE A 1 375 ? -4.918 -18.875 18.293 1.00 9.80 375 ILE A C 1
ATOM 5757 O O . ILE A 1 375 ? -3.705 -18.927 18.213 1.00 10.71 375 ILE A O 1
ATOM 5773 N N . ILE A 1 376 ? -5.552 -18.301 19.310 1.00 9.64 376 ILE A N 1
ATOM 5774 C CA . ILE A 1 376 ? -4.882 -17.614 20.414 1.00 9.83 376 ILE A CA 1
ATOM 5775 C C . ILE A 1 376 ? -4.992 -18.514 21.635 1.00 10.09 376 ILE A C 1
ATOM 5776 O O . ILE A 1 376 ? -6.100 -18.833 22.084 1.00 11.63 376 ILE A O 1
ATOM 5792 N N . ASP A 1 377 ? -3.839 -18.954 22.127 1.00 10.37 377 ASP A N 1
ATOM 5793 C CA . ASP A 1 377 ? -3.751 -19.840 23.275 1.00 11.28 377 ASP A CA 1
ATOM 5794 C C . ASP A 1 377 ? -2.827 -19.236 24.329 1.00 10.92 377 ASP A C 1
ATOM 5795 O O . ASP A 1 377 ? -2.450 -18.064 24.242 1.00 10.09 377 ASP A O 1
ATOM 5804 N N . LYS A 1 378 ? -2.485 -20.040 25.332 1.00 11.46 378 LYS A N 1
ATOM 5805 C CA . LYS A 1 378 ? -1.765 -19.535 26.491 1.00 11.57 378 LYS A CA 1
ATOM 5806 C C . LYS A 1 378 ? -0.391 -18.938 26.153 1.00 10.60 378 LYS A C 1
ATOM 5807 O O . LYS A 1 378 ? 0.111 -18.108 26.895 1.00 10.58 378 LYS A O 1
ATOM 5826 N N A LYS A 1 379 ? 0.204 -19.343 25.034 0.62 10.17 379 LYS A N 1
ATOM 5827 N N B LYS A 1 379 ? 0.212 -19.347 25.039 0.38 10.52 379 LYS A N 1
ATOM 5828 C CA A LYS A 1 379 ? 1.496 -18.787 24.642 0.62 10.65 379 LYS A CA 1
ATOM 5829 C CA B LYS A 1 379 ? 1.502 -18.781 24.657 0.38 10.97 379 LYS A CA 1
ATOM 5830 C C A LYS A 1 379 ? 1.366 -17.287 24.361 0.62 8.79 379 LYS A C 1
ATOM 5831 C C B LYS A 1 379 ? 1.365 -17.280 24.383 0.38 9.39 379 LYS A C 1
ATOM 5832 O O A LYS A 1 379 ? 2.357 -16.560 24.386 0.62 9.38 379 LYS A O 1
ATOM 5833 O O B LYS A 1 379 ? 2.353 -16.547 24.426 0.38 9.68 379 LYS A O 1
ATOM 5870 N N . TRP A 1 380 ? 0.144 -16.828 24.103 1.00 9.04 380 TRP A N 1
ATOM 5871 C CA . TRP A 1 380 ? -0.107 -15.425 23.795 1.00 8.17 380 TRP A CA 1
ATOM 5872 C C . TRP A 1 380 ? -0.304 -14.580 25.050 1.00 8.36 380 TRP A C 1
ATOM 5873 O O . TRP A 1 380 ? -0.360 -13.367 24.972 1.00 8.36 380 TRP A O 1
ATOM 5894 N N . PHE A 1 381 ? -0.449 -15.208 26.211 1.00 8.48 381 PHE A N 1
ATOM 5895 C CA . PHE A 1 381 ? -0.759 -14.450 27.412 1.00 8.48 381 PHE A CA 1
ATOM 5896 C C . PHE A 1 381 ? 0.316 -13.432 27.864 1.00 8.54 381 PHE A C 1
ATOM 5897 O O . PHE A 1 381 ? -0.025 -12.306 28.234 1.00 8.97 381 PHE A O 1
ATOM 5914 N N . PRO A 1 382 ? 1.603 -13.821 27.889 1.00 8.77 382 PRO A N 1
ATOM 5915 C CA . PRO A 1 382 ? 2.602 -12.841 28.342 1.00 9.00 382 PRO A CA 1
ATOM 5916 C C . PRO A 1 382 ? 2.616 -11.605 27.451 1.00 7.58 382 PRO A C 1
ATOM 5917 O O . PRO A 1 382 ? 2.498 -11.705 26.222 1.00 8.42 382 PRO A O 1
ATOM 5928 N N . ASN A 1 383 ? 2.795 -10.441 28.061 1.00 7.53 383 ASN A N 1
ATOM 5929 C CA . ASN A 1 383 ? 2.761 -9.199 27.293 1.00 7.56 383 ASN A CA 1
ATOM 5930 C C . ASN A 1 383 ? 3.514 -8.073 28.004 1.00 8.36 383 ASN A C 1
ATOM 5931 O O . ASN A 1 383 ? 4.091 -8.278 29.076 1.00 9.17 383 ASN A O 1
ATOM 5942 N N . ASP A 1 384 ? 3.531 -6.907 27.366 1.00 8.32 384 ASP A N 1
ATOM 5943 C CA . ASP A 1 384 ? 4.208 -5.720 27.905 1.00 8.61 384 ASP A CA 1
ATOM 5944 C C . ASP A 1 384 ? 3.227 -4.597 28.234 1.00 9.07 384 ASP A C 1
ATOM 5945 O O . ASP A 1 384 ? 3.628 -3.438 28.396 1.00 9.77 384 ASP A O 1
ATOM 5954 N N . GLY A 1 385 ? 1.943 -4.952 28.315 1.00 9.46 385 GLY A N 1
ATOM 5955 C CA . GLY A 1 385 ? 0.872 -3.997 28.543 1.00 9.50 385 GLY A CA 1
ATOM 5956 C C . GLY A 1 385 ? 0.097 -3.644 27.283 1.00 8.57 385 GLY A C 1
ATOM 5957 O O . GLY A 1 385 ? -1.054 -3.193 27.361 1.00 10.04 385 GLY A O 1
ATOM 5961 N N . VAL A 1 386 ? 0.714 -3.835 26.115 1.00 8.83 386 VAL A N 1
ATOM 5962 C CA . VAL A 1 386 ? 0.115 -3.440 24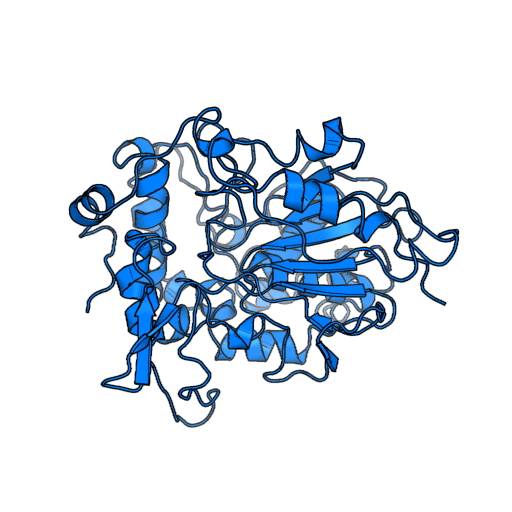.837 1.00 8.54 386 VAL A CA 1
ATOM 5963 C C . VAL A 1 386 ? 0.191 -4.541 23.779 1.00 7.99 386 VAL A C 1
ATOM 5964 O O . VAL A 1 386 ? -0.774 -4.733 23.038 1.00 8.48 386 VAL A O 1
ATOM 5977 N N . VAL A 1 387 ? 1.311 -5.257 23.736 1.00 7.16 387 VAL A N 1
ATOM 5978 C CA . VAL A 1 387 ? 1.549 -6.267 22.710 1.00 6.67 387 VAL A CA 1
ATOM 5979 C C . VAL A 1 387 ? 1.975 -7.591 23.330 1.00 7.55 387 VAL A C 1
ATOM 5980 O O . VAL A 1 387 ? 2.861 -7.639 24.172 1.00 8.59 387 VAL A O 1
ATOM 5993 N N . ASN A 1 388 ? 1.359 -8.678 22.866 1.00 7.24 388 ASN A N 1
ATOM 5994 C CA . ASN A 1 388 ? 1.744 -10.017 23.308 1.00 7.21 388 ASN A CA 1
ATOM 5995 C C . ASN A 1 388 ? 3.212 -10.284 22.979 1.00 6.79 388 ASN A C 1
ATOM 5996 O O . ASN A 1 388 ? 3.650 -9.994 21.873 1.00 7.74 388 ASN A O 1
ATOM 6007 N N . CYS A 1 389 ? 3.958 -10.873 23.909 1.00 7.74 389 CYS A N 1
ATOM 6008 C CA . CYS A 1 389 ? 5.371 -11.133 23.690 1.00 8.01 389 CYS A CA 1
ATOM 6009 C C . CYS A 1 389 ? 5.628 -12.021 22.494 1.00 8.56 389 CYS A C 1
ATOM 6010 O O . CYS A 1 389 ? 6.571 -11.786 21.738 1.00 7.95 389 CYS A O 1
ATOM 6018 N N . ILE A 1 390 ? 4.783 -13.030 22.307 1.00 8.10 390 ILE A N 1
ATOM 6019 C CA . ILE A 1 390 ? 4.987 -13.996 21.236 1.00 7.93 390 ILE A CA 1
ATOM 6020 C C . ILE A 1 390 ? 4.988 -13.319 19.863 1.00 7.74 390 ILE A C 1
ATOM 6021 O O . ILE A 1 390 ? 5.607 -13.805 18.928 1.00 7.97 390 ILE A O 1
ATOM 6037 N N . SER A 1 391 ? 4.273 -12.199 19.755 1.00 6.90 391 SER A N 1
ATOM 6038 C CA . SER A 1 391 ? 4.100 -11.493 18.495 1.00 6.40 391 SER A CA 1
ATOM 6039 C C . SER A 1 391 ? 5.309 -10.638 18.114 1.00 6.57 391 SER A C 1
ATOM 6040 O O . SER A 1 391 ? 5.440 -10.229 16.970 1.00 6.48 391 SER A O 1
ATOM 6048 N N . GLN A 1 392 ? 6.222 -10.407 19.061 1.00 7.56 392 GLN A N 1
ATOM 6049 C CA . GLN A 1 392 ? 7.219 -9.358 18.905 1.00 7.27 392 GLN A CA 1
ATOM 6050 C C . GLN A 1 392 ? 8.505 -9.787 18.186 1.00 7.49 392 GLN A C 1
ATOM 6051 O O . GLN A 1 392 ? 9.211 -8.935 17.635 1.00 8.03 392 GLN A O 1
ATOM 6065 N N . ASP A 1 393 ? 8.810 -11.084 18.168 1.00 7.79 393 ASP A N 1
ATOM 6066 C CA . ASP A 1 393 ? 10.093 -11.523 17.623 1.00 7.72 393 ASP A CA 1
ATOM 6067 C C . ASP A 1 393 ? 10.160 -11.505 16.098 1.00 7.40 393 ASP A C 1
ATOM 6068 O O . ASP A 1 393 ? 11.248 -11.602 15.535 1.00 8.77 393 ASP A O 1
ATOM 6077 N N . GLY A 1 394 ? 9.013 -11.351 15.441 1.00 7.60 394 GLY A N 1
ATOM 6078 C CA . GLY A 1 394 ? 8.977 -11.325 13.998 1.00 6.77 394 GLY A CA 1
ATOM 6079 C C . GLY A 1 394 ? 7.675 -11.900 13.511 1.00 7.29 394 GLY A C 1
ATOM 6080 O O . GLY A 1 394 ? 6.945 -12.509 14.287 1.00 7.72 394 GLY A O 1
ATOM 6084 N N . PRO A 1 395 ? 7.379 -11.688 12.228 1.00 7.01 395 PRO A N 1
ATOM 6085 C CA . PRO A 1 395 ? 6.129 -12.194 11.660 1.00 7.13 395 PRO A CA 1
ATOM 6086 C C . PRO A 1 395 ? 6.191 -13.716 11.510 1.00 7.60 395 PRO A C 1
ATOM 6087 O O . PRO A 1 395 ? 7.192 -14.237 11.004 1.00 7.94 395 PRO A O 1
ATOM 6098 N N . LYS A 1 396 ? 5.118 -14.381 11.938 1.00 7.13 396 LYS A N 1
ATOM 6099 C CA . LYS A 1 396 ? 4.958 -15.828 11.834 1.00 6.80 396 LYS A CA 1
ATOM 6100 C C . LYS A 1 396 ? 3.606 -16.177 11.222 1.00 7.17 396 LYS A C 1
ATOM 6101 O O . LYS A 1 396 ? 3.542 -17.054 10.360 1.00 7.78 396 LYS A O 1
ATOM 6120 N N . LEU A 1 397 ? 2.534 -15.498 11.636 1.00 6.81 397 LEU A N 1
ATOM 6121 C CA . LEU A 1 397 ? 1.219 -15.701 11.025 1.00 6.81 397 LEU A CA 1
ATOM 6122 C C . LEU A 1 397 ? 1.296 -15.315 9.567 1.00 7.42 397 LEU A C 1
ATOM 6123 O O . LEU A 1 397 ? 1.661 -14.197 9.230 1.00 7.87 397 LEU A O 1
ATOM 6139 N N . GLY A 1 398 ? 0.983 -16.250 8.682 1.00 7.33 398 GLY A N 1
ATOM 6140 C CA . GLY A 1 398 ? 1.002 -15.987 7.259 1.00 7.24 398 GLY A CA 1
ATOM 6141 C C . GLY A 1 398 ? 2.358 -15.644 6.664 1.00 7.36 398 GLY A C 1
ATOM 6142 O O . GLY A 1 398 ? 2.394 -15.128 5.543 1.00 8.44 398 GLY A O 1
ATOM 6146 N N . SER A 1 399 ? 3.461 -15.930 7.371 1.00 7.42 399 SER A N 1
ATOM 6147 C CA . SER A 1 399 ? 4.789 -15.503 6.949 1.00 7.51 399 SER A CA 1
ATOM 6148 C C . SER A 1 399 ? 5.684 -16.663 6.562 1.00 6.73 399 SER A C 1
ATOM 6149 O O . SER A 1 399 ? 5.614 -17.734 7.154 1.00 7.87 399 SER A O 1
ATOM 6157 N N . ASN A 1 400 ? 6.577 -16.384 5.614 1.00 6.98 400 ASN A N 1
ATOM 6158 C CA . ASN A 1 400 ? 7.680 -17.278 5.273 1.00 7.70 400 ASN A CA 1
ATOM 6159 C C . ASN A 1 400 ? 9.022 -16.791 5.828 1.00 9.06 400 ASN A C 1
ATOM 6160 O O . ASN A 1 400 ? 10.051 -17.405 5.588 1.00 10.22 400 ASN A O 1
ATOM 6171 N N . ASP A 1 401 ? 9.033 -15.706 6.586 1.00 7.99 401 ASP A N 1
ATOM 6172 C CA . ASP A 1 401 ? 10.295 -15.182 7.116 1.00 7.94 401 ASP A CA 1
ATOM 6173 C C . ASP A 1 401 ? 10.926 -16.171 8.081 1.00 8.31 401 ASP A C 1
ATOM 6174 O O . ASP A 1 401 ? 10.231 -16.889 8.816 1.00 8.73 401 ASP A O 1
ATOM 6183 N N . VAL A 1 402 ? 12.257 -16.213 8.080 1.00 8.76 402 VAL A N 1
ATOM 6184 C CA . VAL A 1 402 ? 13.004 -17.012 9.036 1.00 8.88 402 VAL A CA 1
ATOM 6185 C C . VAL A 1 402 ? 13.271 -16.163 10.266 1.00 8.45 402 VAL A C 1
ATOM 6186 O O . VAL A 1 402 ? 13.677 -14.998 10.147 1.00 8.81 402 VAL A O 1
ATOM 6199 N N . ILE A 1 403 ? 13.069 -16.767 11.431 1.00 8.68 403 ILE A N 1
ATOM 6200 C CA . ILE A 1 403 ? 13.390 -16.162 12.720 1.00 9.50 403 ILE A CA 1
ATOM 6201 C C . ILE A 1 403 ? 14.288 -17.103 13.497 1.00 10.74 403 ILE A C 1
ATOM 6202 O O . ILE A 1 403 ? 13.959 -18.274 13.673 1.00 12.08 403 ILE A O 1
ATOM 6218 N N . GLU A 1 404 ? 15.422 -16.594 13.962 1.00 11.52 404 GLU A N 1
ATOM 6219 C CA . GLU A 1 404 ? 16.281 -17.354 14.862 1.00 13.70 404 GLU A CA 1
ATOM 6220 C C . GLU A 1 404 ? 16.672 -16.469 16.021 1.00 13.01 404 GLU A C 1
ATOM 6221 O O . GLU A 1 404 ? 16.886 -15.269 15.853 1.00 13.25 404 GLU A O 1
ATOM 6233 N N . GLN A 1 405 ? 16.786 -17.062 17.200 1.00 13.72 405 GLN A N 1
ATOM 6234 C CA . GLN A 1 405 ? 17.290 -16.324 18.342 1.00 15.01 405 GLN A CA 1
ATOM 6235 C C . GLN A 1 405 ? 18.755 -15.975 18.104 1.00 14.74 405 GLN A C 1
ATOM 6236 O O . GLN A 1 405 ? 19.525 -16.785 17.589 1.00 15.84 405 GLN A O 1
ATOM 6250 N N . TYR A 1 406 ? 19.123 -14.751 18.450 1.00 14.31 406 TYR A N 1
ATOM 6251 C CA . TYR A 1 406 ? 20.478 -14.276 18.266 1.00 15.41 406 TYR A CA 1
ATOM 6252 C C . TYR A 1 406 ? 21.453 -15.215 18.955 1.00 17.92 406 TYR A C 1
ATOM 6253 O O . TYR A 1 406 ? 21.237 -15.617 20.097 1.00 18.26 406 TYR A O 1
ATOM 6271 N N . ASN A 1 407 ? 22.517 -15.569 18.241 1.00 19.43 407 ASN A N 1
ATOM 6272 C CA . ASN A 1 407 ? 23.446 -16.607 18.679 1.00 21.75 407 ASN A CA 1
ATOM 6273 C C . ASN A 1 407 ? 24.888 -16.149 18.595 1.00 21.98 407 ASN A C 1
ATOM 6274 O O . ASN A 1 407 ? 25.785 -16.973 18.459 1.00 22.06 407 ASN A O 1
ATOM 6285 N N . GLY A 1 408 ? 25.109 -14.839 18.654 1.00 20.73 408 GLY A N 1
ATOM 6286 C CA . GLY A 1 408 ? 26.460 -14.303 18.626 1.00 20.11 408 GLY A CA 1
ATOM 6287 C C . GLY A 1 408 ? 27.005 -14.054 17.231 1.00 19.68 408 GLY A C 1
ATOM 6288 O O . GLY A 1 408 ? 28.183 -13.735 17.068 1.00 20.01 408 GLY A O 1
ATOM 6292 N N . GLY A 1 409 ? 26.152 -14.211 16.226 1.00 19.12 409 GLY A N 1
ATOM 6293 C CA . GLY A 1 409 ? 26.471 -13.812 14.868 1.00 17.89 409 GLY A CA 1
ATOM 6294 C C . GLY A 1 409 ? 25.226 -13.180 14.279 1.00 17.05 409 GLY A C 1
ATOM 6295 O O . GLY A 1 409 ? 24.117 -13.504 14.700 1.00 19.88 409 GLY A O 1
ATOM 6299 N N A VAL A 1 410 ? 25.409 -12.300 13.301 0.36 15.42 410 VAL A N 1
ATOM 6300 N N B VAL A 1 410 ? 25.395 -12.244 13.350 0.64 15.01 410 VAL A N 1
ATOM 6301 C CA A VAL A 1 410 ? 24.299 -11.597 12.667 0.36 14.31 410 VAL A CA 1
ATOM 6302 C CA B VAL A 1 410 ? 24.249 -11.624 12.688 0.64 14.18 410 VAL A CA 1
ATOM 6303 C C A VAL A 1 410 ? 24.026 -12.159 11.278 0.36 13.49 410 VAL A C 1
ATOM 6304 C C B VAL A 1 410 ? 24.028 -12.282 11.345 0.64 13.55 410 VAL A C 1
ATOM 6305 O O A VAL A 1 410 ? 24.952 -12.319 10.476 0.36 14.22 410 VAL A O 1
ATOM 6306 O O B VAL A 1 410 ? 24.987 -12.659 10.659 0.64 14.80 410 VAL A O 1
ATOM 6331 N N . LYS A 1 411 ? 22.753 -12.440 10.998 1.00 12.38 411 LYS A N 1
ATOM 6332 C CA . LYS A 1 411 ? 22.355 -13.049 9.742 1.00 12.60 411 LYS A CA 1
ATOM 6333 C C . LYS A 1 411 ? 21.538 -12.076 8.904 1.00 12.04 411 LYS A C 1
ATOM 6334 O O . LYS A 1 411 ? 20.528 -11.550 9.351 1.00 14.17 411 LYS A O 1
ATOM 6354 N N . ILE A 1 412 ? 21.947 -11.865 7.663 1.00 10.98 412 ILE A N 1
ATOM 6355 C CA . ILE A 1 412 ? 21.196 -10.997 6.765 1.00 10.43 412 ILE A CA 1
ATOM 6356 C C . ILE A 1 412 ? 19.962 -11.736 6.225 1.00 9.81 412 ILE A C 1
ATOM 6357 O O . ILE A 1 412 ? 19.955 -12.981 6.127 1.00 10.85 412 ILE A O 1
ATOM 6373 N N . GLY A 1 413 ? 18.926 -10.983 5.874 1.00 9.59 413 GLY A N 1
ATOM 6374 C CA . GLY A 1 413 ? 17.780 -11.569 5.197 1.00 9.29 413 GLY A CA 1
ATOM 6375 C C . GLY A 1 413 ? 16.818 -12.352 6.065 1.00 9.38 413 GLY A C 1
ATOM 6376 O O . GLY A 1 413 ? 15.923 -13.019 5.551 1.00 9.69 413 GLY A O 1
ATOM 6380 N N . GLN A 1 414 ? 16.978 -12.259 7.381 1.00 9.28 414 GLN A N 1
ATOM 6381 C CA . GLN A 1 414 ? 16.126 -12.976 8.309 1.00 9.95 414 GLN A CA 1
ATOM 6382 C C . GLN A 1 414 ? 16.110 -12.222 9.638 1.00 9.36 414 GLN A C 1
ATOM 6383 O O . GLN A 1 414 ? 16.881 -11.281 9.833 1.00 10.29 414 GLN A O 1
ATOM 6397 N N . TRP A 1 415 ? 15.243 -12.637 10.546 1.00 8.60 415 TRP A N 1
ATOM 6398 C CA . TRP A 1 415 ? 15.102 -11.995 11.849 1.00 7.99 415 TRP A CA 1
ATOM 6399 C C . TRP A 1 415 ? 16.105 -12.527 12.865 1.00 8.50 415 TRP A C 1
ATOM 6400 O O . TRP A 1 415 ? 16.143 -13.720 13.147 1.00 9.34 415 TRP A O 1
ATOM 6421 N N . ASN A 1 416 ? 16.867 -11.601 13.421 1.00 8.02 416 ASN A N 1
ATOM 6422 C CA . ASN A 1 416 ? 17.804 -11.848 14.510 1.00 8.99 416 ASN A CA 1
ATOM 6423 C C . ASN A 1 416 ? 17.015 -11.415 15.749 1.00 8.52 416 ASN A C 1
ATOM 6424 O O . ASN A 1 416 ? 16.891 -10.222 16.037 1.00 8.94 416 ASN A O 1
ATOM 6435 N N . ALA A 1 417 ? 16.427 -12.394 16.437 1.00 8.44 417 ALA A N 1
ATOM 6436 C CA . ALA A 1 417 ? 15.581 -12.141 17.602 1.00 9.42 417 ALA A CA 1
ATOM 6437 C C . ALA A 1 417 ? 16.473 -11.957 18.829 1.00 8.72 417 ALA A C 1
ATOM 6438 O O . ALA A 1 417 ? 17.123 -12.891 19.295 1.00 9.49 417 ALA A O 1
ATOM 6445 N N . MET A 1 418 ? 16.529 -10.720 19.314 1.00 8.90 418 MET A N 1
ATOM 6446 C CA . MET A 1 418 ? 17.538 -10.324 20.288 1.00 10.00 418 MET A CA 1
ATOM 6447 C C . MET A 1 418 ? 17.092 -10.663 21.719 1.00 10.26 418 MET A C 1
ATOM 6448 O O . MET A 1 418 ? 15.925 -10.981 21.958 1.00 10.50 418 MET A O 1
ATOM 6462 N N . PRO A 1 419 ? 18.028 -10.614 22.680 1.00 10.12 419 PRO A N 1
ATOM 6463 C CA . PRO A 1 419 ? 17.700 -11.029 24.046 1.00 10.82 419 PRO A CA 1
ATOM 6464 C C . PRO A 1 419 ? 16.524 -10.241 24.636 1.00 10.28 419 PRO A C 1
ATOM 6465 O O . PRO A 1 419 ? 16.498 -9.018 24.549 1.00 10.44 419 PRO A O 1
ATOM 6476 N N . ARG A 1 420 ? 15.567 -10.942 25.230 1.00 10.08 420 ARG A N 1
ATOM 6477 C CA . ARG A 1 420 ? 14.331 -10.314 25.681 1.00 9.91 420 ARG A CA 1
ATOM 6478 C C . ARG A 1 420 ? 14.596 -9.201 26.687 1.00 9.70 420 ARG A C 1
ATOM 6479 O O . ARG A 1 420 ? 15.419 -9.355 27.587 1.00 11.71 420 ARG A O 1
ATOM 6500 N N . ILE A 1 421 ? 13.859 -8.099 26.543 1.00 8.85 421 ILE A N 1
ATOM 6501 C CA . ILE A 1 421 ? 13.986 -6.966 27.444 1.00 9.64 421 ILE A CA 1
ATOM 6502 C C . ILE A 1 421 ? 12.924 -7.136 28.516 1.00 9.48 421 ILE A C 1
ATOM 6503 O O . ILE A 1 421 ? 11.793 -6.650 28.388 1.00 10.30 421 ILE A O 1
ATOM 6519 N N . ILE A 1 422 ? 13.271 -7.884 29.556 1.00 10.81 422 ILE A N 1
ATOM 6520 C CA . ILE A 1 422 ? 12.325 -8.194 30.620 1.00 11.25 422 ILE A CA 1
ATOM 6521 C C . ILE A 1 422 ? 12.132 -7.012 31.584 1.00 11.50 422 ILE A C 1
ATOM 6522 O O . ILE A 1 422 ? 12.898 -6.041 31.575 1.00 11.63 422 ILE A O 1
ATOM 6538 N N . ASN A 1 423 ? 11.093 -7.110 32.412 1.00 10.86 423 ASN A N 1
ATOM 6539 C CA . ASN A 1 423 ? 10.751 -6.090 33.399 1.00 11.39 423 ASN A CA 1
ATOM 6540 C C . ASN A 1 423 ? 10.626 -4.698 32.789 1.00 10.48 423 ASN A C 1
ATOM 6541 O O . ASN A 1 423 ? 10.996 -3.705 33.428 1.00 11.95 423 ASN A O 1
ATOM 6552 N N . THR A 1 424 ? 10.111 -4.624 31.563 1.00 9.95 424 THR A N 1
ATOM 6553 C CA . THR A 1 424 ? 10.087 -3.387 30.798 1.00 9.48 424 THR A CA 1
ATOM 6554 C C . THR A 1 424 ? 8.773 -3.317 30.055 1.00 9.83 424 THR A C 1
ATOM 6555 O O . THR A 1 424 ? 8.487 -4.177 29.222 1.00 10.17 424 THR A O 1
ATOM 6566 N N . ASP A 1 425 ? 7.953 -2.321 30.367 1.00 8.89 425 ASP A N 1
ATOM 6567 C CA . ASP A 1 425 ? 6.668 -2.196 29.687 1.00 8.67 425 ASP A CA 1
ATOM 6568 C C . ASP A 1 425 ? 6.796 -1.539 28.325 1.00 8.90 425 ASP A C 1
ATOM 6569 O O . ASP A 1 425 ? 7.858 -1.066 27.937 1.00 9.29 425 ASP A O 1
ATOM 6578 N N . HIS A 1 426 ? 5.671 -1.515 27.615 1.00 7.93 426 HIS A N 1
ATOM 6579 C CA . HIS A 1 426 ? 5.629 -1.092 26.235 1.00 7.88 426 HIS A CA 1
ATOM 6580 C C . HIS A 1 426 ? 6.231 0.292 25.992 1.00 8.44 426 HIS A C 1
ATOM 6581 O O . HIS A 1 426 ? 6.877 0.502 24.977 1.00 8.68 426 HIS A O 1
ATOM 6595 N N A MET A 1 427 ? 5.982 1.220 26.913 0.50 9.11 427 MET A N 1
ATOM 6596 N N B MET A 1 427 ? 6.003 1.230 26.906 0.50 9.10 427 MET A N 1
ATOM 6597 C CA A MET A 1 427 ? 6.423 2.603 26.753 0.50 9.30 427 MET A CA 1
ATOM 6598 C CA B MET A 1 427 ? 6.472 2.600 26.706 0.50 9.21 427 MET A CA 1
ATOM 6599 C C A MET A 1 427 ? 7.794 2.847 27.412 0.50 9.05 427 MET A C 1
ATOM 6600 C C B MET A 1 427 ? 7.779 2.895 27.461 0.50 9.11 427 MET A C 1
ATOM 6601 O O A MET A 1 427 ? 8.536 3.748 26.998 0.50 9.62 427 MET A O 1
ATOM 6602 O O B MET A 1 427 ? 8.463 3.881 27.163 0.50 9.60 427 MET A O 1
ATOM 6629 N N . ASP A 1 428 ? 8.137 2.049 28.423 1.00 9.19 428 ASP A N 1
ATOM 6630 C CA . ASP A 1 428 ? 9.412 2.210 29.131 1.00 9.57 428 ASP A CA 1
ATOM 6631 C C . ASP A 1 428 ? 10.596 2.191 28.173 1.00 8.60 428 ASP A C 1
ATOM 6632 O O . ASP A 1 428 ? 11.597 2.888 28.391 1.00 9.54 428 ASP A O 1
ATOM 6642 N N . ILE A 1 429 ? 10.521 1.359 27.140 1.00 9.08 429 ILE A N 1
ATOM 6643 C CA . ILE A 1 429 ? 11.650 1.177 26.230 1.00 9.00 429 ILE A CA 1
ATOM 6644 C C . ILE A 1 429 ? 11.912 2.401 25.352 1.00 9.35 429 ILE A C 1
ATOM 6645 O O . ILE A 1 429 ? 12.991 2.523 24.771 1.00 9.86 429 ILE A O 1
ATOM 6661 N N . VAL A 1 430 ? 10.932 3.302 25.244 1.00 8.77 430 VAL A N 1
ATOM 6662 C CA . VAL A 1 430 ? 11.161 4.590 24.585 1.00 8.84 430 VAL A CA 1
ATOM 6663 C C . VAL A 1 430 ? 11.232 5.739 25.609 1.00 10.11 430 VAL A C 1
ATOM 6664 O O . VAL A 1 430 ? 11.095 6.916 25.245 1.00 11.02 430 VAL A O 1
ATOM 6677 N N . GLY A 1 431 ? 11.503 5.408 26.871 1.00 10.97 431 GLY A N 1
ATOM 6678 C CA . GLY A 1 431 ? 11.814 6.430 27.867 1.00 11.06 431 GLY A CA 1
ATOM 6679 C C . GLY A 1 431 ? 10.650 6.920 28.703 1.00 11.32 431 GLY A C 1
ATOM 6680 O O . GLY A 1 431 ? 10.807 7.826 29.523 1.00 12.06 431 GLY A O 1
ATOM 6684 N N . THR A 1 432 ? 9.485 6.312 28.509 1.00 12.03 432 THR A N 1
ATOM 6685 C CA . THR A 1 432 ? 8.260 6.671 29.211 1.00 12.36 432 THR A CA 1
ATOM 6686 C C . THR A 1 432 ? 7.766 5.438 29.998 1.00 12.40 432 THR A C 1
ATOM 6687 O O . THR A 1 432 ? 6.834 4.747 29.573 1.00 11.36 432 THR A O 1
ATOM 6698 N N . PHE A 1 433 ? 8.374 5.137 31.150 1.00 12.14 433 PHE A N 1
ATOM 6699 C CA . PHE A 1 433 ? 9.387 5.950 31.829 1.00 13.23 433 PHE A CA 1
ATOM 6700 C C . PHE A 1 433 ? 10.602 5.082 32.123 1.00 13.35 433 PHE A C 1
ATOM 6701 O O . PHE A 1 433 ? 10.499 4.060 32.796 1.00 14.41 433 PHE A O 1
ATOM 6718 N N . GLY A 1 434 ? 11.755 5.498 31.613 1.00 13.47 434 GLY A N 1
ATOM 6719 C CA . GLY A 1 434 ? 12.980 4.757 31.839 1.00 14.19 434 GLY A CA 1
ATOM 6720 C C . GLY A 1 434 ? 14.188 5.499 31.322 1.00 13.22 434 GLY A C 1
ATOM 6721 O O . GLY A 1 434 ? 14.087 6.361 30.443 1.00 12.47 434 GLY A O 1
ATOM 6725 N N . ASN A 1 435 ? 15.334 5.156 31.899 1.00 13.10 435 ASN A N 1
ATOM 6726 C CA . ASN A 1 435 ? 16.621 5.688 31.497 1.00 12.92 435 ASN A CA 1
ATOM 6727 C C . ASN A 1 435 ? 17.191 4.763 30.439 1.00 12.11 435 ASN A C 1
ATOM 6728 O O . ASN A 1 435 ? 17.684 3.680 30.762 1.00 13.26 435 ASN A O 1
ATOM 6739 N N . VAL A 1 436 ? 17.077 5.165 29.172 1.00 11.01 436 VAL A N 1
ATOM 6740 C CA . VAL A 1 436 ? 17.395 4.287 28.043 1.00 11.06 436 VAL A CA 1
ATOM 6741 C C . VAL A 1 436 ? 18.424 4.851 27.058 1.00 11.02 436 VAL A C 1
ATOM 6742 O O . VAL A 1 436 ? 18.752 4.190 26.070 1.00 11.75 436 VAL A O 1
ATOM 6755 N N . LYS A 1 437 ? 18.963 6.042 27.321 1.00 12.13 437 LYS A N 1
ATOM 6756 C CA . LYS A 1 437 ? 19.779 6.702 26.301 1.00 13.45 437 LYS A CA 1
ATOM 6757 C C . LYS A 1 437 ? 21.042 5.898 25.978 1.00 12.79 437 LYS A C 1
ATOM 6758 O O . LYS A 1 437 ? 21.431 5.772 24.815 1.00 12.72 437 LYS A O 1
ATOM 6777 N N . ASP A 1 438 ? 21.674 5.325 26.992 1.00 13.07 438 ASP A N 1
ATOM 6778 C CA . ASP A 1 438 ? 22.888 4.543 26.753 1.00 13.51 438 ASP A CA 1
ATOM 6779 C C . ASP A 1 438 ? 22.607 3.290 25.929 1.00 12.59 438 ASP A C 1
ATOM 6780 O O . ASP A 1 438 ? 23.405 2.895 25.088 1.00 12.50 438 ASP A O 1
ATOM 6789 N N . TRP A 1 439 ? 21.450 2.680 26.153 1.00 11.57 439 TRP A N 1
ATOM 6790 C CA . TRP A 1 439 ? 21.039 1.522 25.371 1.00 11.40 439 TRP A CA 1
ATOM 6791 C C . TRP A 1 439 ? 20.970 1.889 23.891 1.00 10.82 439 TRP A C 1
ATOM 6792 O O . TRP A 1 439 ? 21.514 1.173 23.030 1.00 10.47 439 TRP A O 1
ATOM 6813 N N . TYR A 1 440 ? 20.320 3.010 23.587 1.00 9.72 440 TYR A N 1
ATOM 6814 C CA . TYR A 1 440 ? 20.208 3.443 22.203 1.00 9.76 440 TYR A CA 1
ATOM 6815 C C . TYR A 1 440 ? 21.553 3.829 21.584 1.00 10.34 440 TYR A C 1
ATOM 6816 O O . TYR A 1 440 ? 21.803 3.530 20.416 1.00 10.36 440 TYR A O 1
ATOM 6834 N N . MET A 1 441 ? 22.425 4.479 22.353 1.00 11.77 441 MET A N 1
ATOM 6835 C CA . MET A 1 441 ? 23.751 4.823 21.842 1.00 12.20 441 MET A CA 1
ATOM 6836 C C . MET A 1 441 ? 24.560 3.559 21.534 1.00 11.36 441 MET A C 1
ATOM 6837 O O . MET A 1 441 ? 25.223 3.474 20.494 1.00 11.72 441 MET A O 1
ATOM 6851 N N . ASP A 1 442 ? 24.484 2.572 22.424 1.00 10.84 442 ASP A N 1
ATOM 6852 C CA . ASP A 1 442 ? 25.153 1.303 22.190 1.00 11.55 442 ASP A CA 1
ATOM 6853 C C . ASP A 1 442 ? 24.557 0.568 21.001 1.00 10.15 442 ASP A C 1
ATOM 6854 O O . ASP A 1 442 ? 25.279 -0.086 20.260 1.00 10.46 442 ASP A O 1
ATOM 6863 N N . TYR A 1 443 ? 23.243 0.668 20.802 1.00 9.23 443 TYR A N 1
ATOM 6864 C CA . TYR A 1 443 ? 22.634 0.002 19.656 1.00 9.20 443 TYR A CA 1
ATOM 6865 C C . TYR A 1 443 ? 23.066 0.672 18.361 1.00 8.57 443 TYR A C 1
ATOM 6866 O O . TYR A 1 443 ? 23.323 -0.005 17.369 1.00 9.31 443 TYR A O 1
ATOM 6884 N N . ALA A 1 444 ? 23.147 2.001 18.368 1.00 9.15 444 ALA A N 1
ATOM 6885 C CA . ALA A 1 444 ? 23.602 2.716 17.176 1.00 9.57 444 ALA A CA 1
ATOM 6886 C C . ALA A 1 444 ? 25.018 2.267 16.828 1.00 9.17 444 ALA A C 1
ATOM 6887 O O . ALA A 1 444 ? 25.329 2.052 15.664 1.00 10.10 444 ALA A O 1
ATOM 6894 N N A SER A 1 445 ? 25.872 2.157 17.840 0.68 10.71 445 SER A N 1
ATOM 6895 N N B SER A 1 445 ? 25.870 2.137 17.841 0.32 10.18 445 SER A N 1
ATOM 6896 C CA A SER A 1 445 ? 27.240 1.672 17.629 0.68 10.95 445 SER A CA 1
ATOM 6897 C CA B SER A 1 445 ? 27.239 1.657 17.637 0.32 10.44 445 SER A CA 1
ATOM 6898 C C A SER A 1 445 ? 27.208 0.261 17.019 0.68 9.96 445 SER A C 1
ATOM 6899 C C B SER A 1 445 ? 27.224 0.251 17.033 0.32 10.13 445 SER A C 1
ATOM 6900 O O A SER A 1 445 ? 27.910 -0.027 16.041 0.68 11.30 445 SER A O 1
ATOM 6901 O O B SER A 1 445 ? 27.963 -0.043 16.087 0.32 10.79 445 SER A O 1
ATOM 6916 N N . PHE A 1 446 ? 26.377 -0.612 17.586 1.00 10.27 446 PHE A N 1
ATOM 6917 C CA . PHE A 1 446 ? 26.219 -1.976 17.100 1.00 10.03 446 PHE A CA 1
ATOM 6918 C C . PHE A 1 446 ? 25.865 -1.953 15.608 1.00 9.89 446 PHE A C 1
ATOM 6919 O O . PHE A 1 446 ? 26.515 -2.615 14.801 1.00 10.07 446 PHE A O 1
ATOM 6937 N N . LEU A 1 447 ? 24.837 -1.185 15.239 1.00 9.52 447 LEU A N 1
ATOM 6938 C CA . LEU A 1 447 ? 24.379 -1.143 13.855 1.00 9.94 447 LEU A CA 1
ATOM 6939 C C . LEU A 1 447 ? 25.451 -0.638 12.875 1.00 9.29 447 LEU A C 1
ATOM 6940 O O . LEU A 1 447 ? 25.491 -1.040 11.699 1.00 9.41 447 LEU A O 1
ATOM 6956 N N . SER A 1 448 ? 26.326 0.245 13.350 1.00 9.67 448 SER A N 1
ATOM 6957 C CA . SER A 1 448 ? 27.387 0.804 12.505 1.00 9.49 448 SER A CA 1
ATOM 6958 C C . SER A 1 448 ? 28.420 -0.243 12.052 1.00 9.22 448 SER A C 1
ATOM 6959 O O . SER A 1 448 ? 29.171 0.000 11.107 1.00 9.61 448 SER A O 1
ATOM 6967 N N . ASN A 1 449 ? 28.441 -1.404 12.700 1.00 9.44 449 ASN A N 1
ATOM 6968 C CA . ASN A 1 449 ? 29.361 -2.466 12.317 1.00 9.58 449 ASN A CA 1
ATOM 6969 C C . ASN A 1 449 ? 28.856 -3.328 11.168 1.00 9.87 449 ASN A C 1
ATOM 6970 O O . ASN A 1 449 ? 29.631 -4.082 10.602 1.00 10.97 449 ASN A O 1
ATOM 6981 N N . LEU A 1 450 ? 27.566 -3.249 10.847 1.00 9.60 450 LEU A N 1
ATOM 6982 C CA . LEU A 1 450 ? 26.998 -4.168 9.877 1.00 10.64 450 LEU A CA 1
ATOM 6983 C C . LEU A 1 450 ? 27.617 -4.035 8.500 1.00 12.14 450 LEU A C 1
ATOM 6984 O O . LEU A 1 450 ? 27.651 -2.946 7.931 1.00 13.78 450 LEU A O 1
ATOM 7000 N N A SER A 1 451 ? 28.091 -5.162 7.968 0.38 13.28 451 SER A N 1
ATOM 7001 N N B SER A 1 451 ? 28.085 -5.157 7.958 0.62 12.48 451 SER A N 1
ATOM 7002 C CA A SER A 1 451 ? 28.775 -5.211 6.676 0.38 15.90 451 SER A CA 1
ATOM 7003 C CA B SER A 1 451 ? 28.779 -5.166 6.675 0.62 15.54 451 SER A CA 1
ATOM 7004 C C A SER A 1 451 ? 27.820 -5.033 5.507 0.38 18.63 451 SER A C 1
ATOM 7005 C C B SER A 1 451 ? 27.812 -5.314 5.496 0.62 17.69 451 SER A C 1
ATOM 7006 O O A SER A 1 451 ? 26.636 -4.816 5.694 0.38 18.55 451 SER A O 1
ATOM 7007 O O B SER A 1 451 ? 26.617 -5.575 5.664 0.62 16.39 451 SER A O 1
ATOM 7022 N N . ARG A 1 452 ? 28.346 -5.142 4.292 1.00 20.55 452 ARG A N 1
ATOM 7023 C CA . ARG A 1 452 ? 27.523 -5.056 3.093 1.00 25.81 452 ARG A CA 1
ATOM 7024 C C . ARG A 1 452 ? 26.926 -6.413 2.710 1.00 26.66 452 ARG A C 1
ATOM 7025 O O . ARG A 1 452 ? 27.524 -7.468 2.972 1.00 27.07 452 ARG A O 1
ATOM 7047 N N . ALA A 1 453 ? 25.749 -6.382 2.086 1.00 26.30 453 ALA A N 1
ATOM 7048 C CA . ALA A 1 453 ? 25.185 -7.571 1.458 1.00 27.85 453 ALA A CA 1
ATOM 7049 C C . ALA A 1 453 ? 26.133 -8.044 0.358 1.00 31.41 453 ALA A C 1
ATOM 7050 O O . ALA A 1 453 ? 26.680 -7.228 -0.389 1.00 31.71 453 ALA A O 1
ATOM 7057 N N . LEU A 1 454 ? 26.346 -9.353 0.266 1.00 34.76 454 LEU A N 1
ATOM 7058 C CA . LEU A 1 454 ? 27.170 -9.900 -0.810 1.00 38.22 454 LEU A CA 1
ATOM 7059 C C . LEU A 1 454 ? 26.411 -9.819 -2.125 1.00 40.26 454 LEU A C 1
ATOM 7060 O O . LEU A 1 454 ? 26.961 -9.408 -3.148 1.00 41.29 454 LEU A O 1
ATOM 7076 N N . GLU A 1 455 ? 25.227 -10.160 -2.182 1.00 40.96 455 GLU A N 1
#

CATH classification: 3.40.50.1820

Solvent-accessible surface area: 17753 Å² total

Foldseek 3Di:
DDQDFLVCLVVLLVQFDADDAPVVQQVFDADDQDDFFFCVVPDDQDFFAQAAEEEFEAAPAFDCQFLVRQHLQAGNDDLCVLQVVLPHNYYYFGAFNKWFLLQRLQSRVCQAQWFWRASAPQVCVVQVWARTADTHGHDHNPQFLVRAHEYEYAERGLLSVLLQQLQQAAAAPRRVPPPDPPGDNSRHHDTNRYAAGEYEQYQLLAACLLVVDQQLRVVRLVLSVVCSSSPVVCSFQPRGFSRPVRHVLGQDVPHGSVRSVVPVSPDPVSPPGCRIRSNCRHSLNSLVSQLRRAQAQFHFYEFEFEFAWDADPVPRFTAGDPPLAGSSLRVQLRCQRPDFDDDPPGDGRDNQQRTHQSTHGRVSTQHHDRNHPADGDDADSHTHGRHYHYYDYHYSHHSSVCSPVPHNHSVNVSSVSVSNRSDRGGD

Nearest PDB structures (foldseek):
  5ah1-assembly1_A  TM=1.002E+00  e=3.322E-101  Clostridium botulinum
  5ah0-assembly1_A  TM=9.066E-01  e=2.101E-53  Pelosinus fermentans DSM 17108
  8s9r-assembly1_A  TM=8.460E-01  e=1.210E-36  Staphylococcus aureus USA100-CA-126
  8yib-assembly1_B  TM=8.303E-01  e=2.128E-36  Staphylococcus aureus
  6ksl-assembly1_B  TM=8.256E-01  e=3.101E-36  Staphylococcus aureus

InterPro domains:
  IPR029058 Alpha/Beta hydrolase fold [G3DSA:3.40.50.1820] (103-480)
  IPR029058 Alpha/Beta hydrolase fold [SSF53474] (102-467)
  IPR056304 Lipase-like, C-terminal domain [PF24708] (104-460)